Protein 5C6P (pdb70)

Organism: Neisseria gonorrhoeae (strain ATCC 700825 / FA 1090) (NCBI:txid242231)

Foldseek 3Di:
DPPPLPDPPPLDDPCPPPCLPVLLVLVLLVCLVVVQVVCLLVVCVVPVLPVLVVLVPCLCVLLVLLVLLLLLLLLVQLLCLLDPCLQVSLLLLLLVLVVLQVSLVVSLVCLVPVLPPCADDVHDDDPCVHCVLVSVLSNLLSVLSNLLSSLSSLVSSCLSPPSPLSNVLSVCQVVPLVPQQPQQCADDPHNGHSVSSSSNVNSVCSVVSSCSSVVPCPPDHHSDDNPVSDWDDPPIRPSNVVSPLSSPLRSLLVCLVVLCVCFCPPVCDDVDNDCSVVCCLQVVVLVSVLCSQLSSLSVLLSQASNCVSVVVQSCRLSVLVVSLCVSLVVLPVQLCVQLVDDDSQDPDPGDSPRDDDDDPCRNVVSPLQRSLQSRLCSLVSVVSSRDSPSSCSSVLSVCLNVVLPCLRCQLVVDDPNSSCRSCPCNSVVNNCRCPVRVSVSSVVSVCSVVPVVDVDDDD/DADALDFDDWPAAPQQWTWQAGRQPWAALWKKWKWWAFPPCPPDIDTDMDTTSPSGGIDPRHDGFGWIKMKMWIAHDPRDTRHIDIDTHTD

CATH classification: 2.60.40.10

Nearest PDB structures (foldseek):
  5c6p-assembly1_A  TM=1.002E+00  e=2.880E-55  Neisseria gonorrhoeae FA 1090
  4hun-assembly2_A  TM=9.634E-01  e=2.380E-42  Neisseria gonorrhoeae TCDC-NG08107
  7php-assembly1_A  TM=8.097E-01  e=5.289E-13  Vibrio cholerae RC385
  5xjj-assembly1_A  TM=7.304E-01  e=1.255E-06  Camelina sativa
  3vvn-assembly1_A  TM=7.480E-01  e=3.273E-06  Pyrococcus furiosus DSM 3638

Sequence (550 aa):
LDRFSFSVFLKEIRLLTALALPMLLAQVAQVGIGFVDTVMAGGAGKEDLAAVALGSSAFATVYITFMGIMAALNPMIAQLYGAGKTGEAGETGRQGIWFGLILGIFGMILMWAAITPFRNWLTLSDYVEGTMAQYMLFTSLAMPAAMVHRALHAYASSLNRPRLIMLVSFAAFVLNVPLNYIFVYGKFGMPALGGAGCGVATMAVFWFSALALWIYIAKEKFFRPFGLTAKFGKPDWAVFKQIWKIGAPIGLSYFLEASAFSFIVFLIAPFGEDYVAAQQVGISLSGILYMIPQSVGSAGTVRIGFSLGRREFSRARYISGVSLVSGWVLAVITVLSLVLFRSPLASMYNDDPAVLSIASTVLLFAGLFQPADFTQCIASYALRGYKVTKVPMFIHAAAFWGCGLLPGYLLAYRFDMGIYGFWTALIASLTIAAVALVWCLEKYSMELVKSHKAVSSGLVSSVPTKLEVVAATPTSLLISWDARGEYVVYYRITYGETGGNSPVQEFTVPGSSSTATISGLSPGVDYTITVYARSYYWGWYSPISINYRT

B-factor: mean 161.71, std 76.49, range [41.94, 480.68]

Solvent-accessible surface area: 28426 Å² total; per-residue (Å²): 240,143,143,167,40,153,42,85,168,99,22,58,145,142,46,145,94,43,126,17,91,60,12,78,57,2,4,64,3,28,48,0,52,38,100,10,77,71,39,10,33,54,8,7,43,169,71,142,55,20,44,5,40,85,4,34,57,43,20,40,57,15,28,52,18,39,16,0,25,2,0,0,1,1,1,13,3,0,70,42,71,18,50,55,102,28,19,72,4,0,42,8,0,60,1,0,11,58,17,0,49,53,24,0,66,125,2,21,59,85,10,154,51,54,27,81,97,97,122,124,228,176,52,104,86,86,151,82,136,3,11,45,52,13,72,134,8,8,41,27,9,0,45,2,1,11,10,4,3,30,9,15,3,16,13,1,31,10,2,24,125,79,15,111,28,18,30,62,8,18,73,25,7,27,92,36,0,36,76,26,23,36,91,41,39,10,116,130,80,158,73,39,129,39,21,6,0,2,0,42,0,32,47,40,7,33,103,68,3,2,76,0,32,74,92,78,61,82,116,137,96,97,42,110,23,62,39,172,1,53,89,134,60,139,110,47,70,31,26,8,113,81,0,152,125,14,0,8,12,2,0,76,4,21,113,41,74,29,13,35,106,64,41,54,59,148,39,26,54,58,218,36,101,104,59,20,31,19,6,68,28,14,32,62,86,21,36,80,74,53,39,68,20,22,5,34,4,16,0,6,0,9,52,4,0,5,3,26,12,143,99,67,12,17,188,0,4,23,16,7,5,40,27,24,73,66,16,99,78,78,0,58,79,35,12,105,48,34,60,113,123,128,87,57,29,62,112,180,210,139,59,95,104,17,99,133,115,42,41,25,20,24,39,58,4,17,17,46,24,6,29,27,18,14,6,10,16,15,1,1,14,8,0,0,0,2,53,86,12,0,54,60,8,96,93,15,10,66,32,24,143,51,35,0,129,75,15,2,108,33,24,45,165,119,198,119,149,14,24,81,0,11,28,38,29,37,30,51,1,28,50,75,2,46,81,42,2,34,93,18,1,15,97,81,0,58,53,18,98,77,27,59,24,21,118,79,38,26,199,208,97,37,26,14,40,71,18,14,6,28,14,36,91,110,76,25,17,35,6,17,2,36,14,153,37,83,98,110,35,102,14,68,12,13,18,10,29,81,62,70,116,63,99,115,84,120,76,75,40,74,26,49,26,6,72,42,66,27,49,10,119,50,98,33,75,59,53,37,17,17,5,33,10,13,3,175,190,188,18,106,70,33,53,39,44,21,40,108,64,69

Structure (mmCIF, N/CA/C/O backbone):
data_5C6P
#
_entry.id   5C6P
#
_cell.length_a   117.642
_cell.length_b   117.642
_cell.length_c   225.989
_cell.angle_alpha   90.00
_cell.angle_beta   90.00
_cell.angle_gamma   120.00
#
_symmetry.space_group_name_H-M   'P 32 2 1'
#
loop_
_entity.id
_entity.type
_entity.pdbx_description
1 polymer 'protein C'
2 polymer 'protein D'
3 non-polymer (2S)-2-(3,4-dimethoxyphenyl)-5-{[2-(3,4-dimethoxyphenyl)ethyl](methyl)amino}-2-(propan-2-yl)pentanenitrile
#
loop_
_atom_site.group_PDB
_atom_site.id
_atom_site.type_symbol
_atom_site.label_atom_id
_atom_site.label_alt_id
_atom_site.label_comp_id
_atom_site.label_asym_id
_atom_site.label_entity_id
_atom_site.label_seq_id
_atom_site.pdbx_PDB_ins_code
_atom_site.Cartn_x
_atom_site.Cartn_y
_atom_site.Cartn_z
_atom_site.occupancy
_atom_site.B_iso_or_equiv
_atom_site.auth_seq_id
_atom_site.auth_comp_id
_atom_site.auth_asym_id
_atom_site.auth_atom_id
_atom_site.pdbx_PDB_model_num
ATOM 1 N N . LEU A 1 1 ? 7.061 -64.496 -6.082 1.00 384.59 5 LEU A N 1
ATOM 2 C CA . LEU A 1 1 ? 8.235 -64.047 -5.276 1.00 385.12 5 LEU A CA 1
ATOM 3 C C . LEU A 1 1 ? 8.522 -62.541 -5.407 1.00 400.42 5 LEU A C 1
ATOM 4 O O . LEU A 1 1 ? 9.426 -62.028 -4.743 1.00 413.94 5 LEU A O 1
ATOM 9 N N . ASP A 1 2 ? 7.761 -61.838 -6.250 1.00 407.80 6 ASP A N 1
ATOM 10 C CA . ASP A 1 2 ? 7.994 -60.402 -6.490 1.00 412.89 6 ASP A CA 1
ATOM 11 C C . ASP A 1 2 ? 7.363 -59.492 -5.429 1.00 426.34 6 ASP A C 1
ATOM 12 O O . ASP A 1 2 ? 8.078 -58.763 -4.739 1.00 442.25 6 ASP A O 1
ATOM 17 N N . ARG A 1 3 ? 6.034 -59.517 -5.317 1.00 429.71 7 ARG A N 1
ATOM 18 C CA . ARG A 1 3 ? 5.332 -58.805 -4.239 1.00 427.79 7 ARG A CA 1
ATOM 19 C C . ARG A 1 3 ? 4.283 -59.696 -3.551 1.00 438.76 7 ARG A C 1
ATOM 20 O O . ARG A 1 3 ? 3.122 -59.744 -3.970 1.00 439.84 7 ARG A O 1
ATOM 28 N N . PHE A 1 4 ? 4.713 -60.409 -2.507 1.00 447.72 8 PHE A N 1
ATOM 29 C CA . PHE A 1 4 ? 3.807 -61.146 -1.613 1.00 445.34 8 PHE 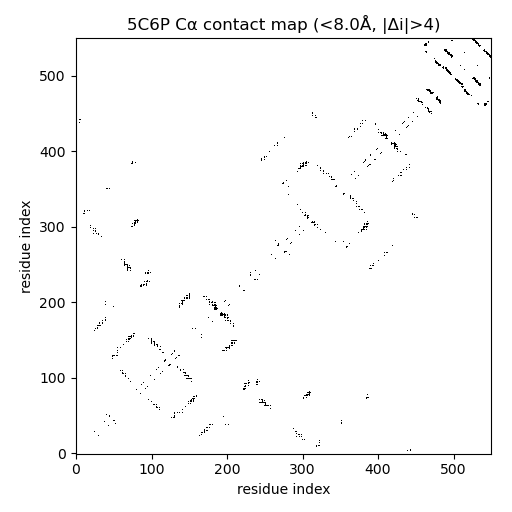A CA 1
ATOM 30 C C . PHE A 1 4 ? 3.189 -60.152 -0.614 1.00 456.87 8 PHE A C 1
ATOM 31 O O . PHE A 1 4 ? 2.438 -60.537 0.287 1.00 480.68 8 PHE A O 1
ATOM 39 N N . SER A 1 5 ? 3.528 -58.872 -0.793 1.00 444.37 9 SER A N 1
ATOM 40 C CA . SER A 1 5 ? 2.896 -57.742 -0.104 1.00 415.63 9 SER A CA 1
ATOM 41 C C . SER A 1 5 ? 2.101 -56.934 -1.133 1.00 396.72 9 SER A C 1
ATOM 42 O O . SER A 1 5 ? 2.669 -56.132 -1.882 1.00 391.97 9 SER A O 1
ATOM 45 N N . PHE A 1 6 ? 0.785 -57.153 -1.152 1.00 375.02 10 PHE A N 1
ATOM 46 C CA . PHE A 1 6 ? -0.097 -56.690 -2.234 1.00 353.85 10 PHE A CA 1
ATOM 47 C C . PHE A 1 6 ? -0.179 -55.165 -2.420 1.00 333.12 10 PHE A C 1
ATOM 48 O O . PHE A 1 6 ? 0.683 -54.562 -3.069 1.00 325.14 10 PHE A O 1
ATOM 56 N N . SER A 1 7 ? -1.227 -54.559 -1.860 1.00 308.72 11 SER A N 1
ATOM 57 C CA . SER A 1 7 ? -1.514 -53.131 -2.018 1.00 279.42 11 SER A CA 1
ATOM 58 C C . SER A 1 7 ? -0.526 -52.272 -1.232 1.00 271.42 11 SER A C 1
ATOM 59 O O . SER A 1 7 ? -0.664 -52.113 -0.021 1.00 263.61 11 SER A O 1
ATOM 62 N N . VAL A 1 8 ? 0.463 -51.719 -1.930 1.00 260.32 12 VAL A N 1
ATOM 63 C CA . VAL A 1 8 ? 1.549 -50.970 -1.287 1.00 248.95 12 VAL A CA 1
ATOM 64 C C . VAL A 1 8 ? 1.092 -49.697 -0.569 1.00 242.96 12 VAL A C 1
ATOM 65 O O . VAL A 1 8 ? 0.830 -49.711 0.640 1.00 221.77 12 VAL A O 1
ATOM 69 N N . PHE A 1 9 ? 0.995 -48.610 -1.330 1.00 242.62 13 PHE A N 1
ATOM 70 C CA . PHE A 1 9 ? 0.718 -47.291 -0.788 1.00 236.94 13 PHE A CA 1
ATOM 71 C C . PHE A 1 9 ? -0.702 -47.189 -0.245 1.00 218.95 13 PHE A C 1
ATOM 72 O O . PHE A 1 9 ? -0.921 -46.554 0.789 1.00 205.77 13 PHE A O 1
ATOM 80 N N . LEU A 1 10 ? -1.646 -47.842 -0.929 1.00 204.03 14 LEU A N 1
ATOM 81 C CA . LEU A 1 10 ? -3.073 -47.779 -0.581 1.00 181.01 14 LEU A CA 1
ATOM 82 C C . LEU A 1 10 ? -3.427 -48.268 0.828 1.00 155.21 14 LEU A C 1
ATOM 83 O O . LEU A 1 10 ? -4.281 -49.130 1.024 1.00 133.15 14 LEU A O 1
ATOM 88 N N . LYS A 1 11 ? -2.692 -47.723 1.787 1.00 138.75 15 LYS A N 1
ATOM 89 C CA . LYS A 1 11 ? -3.253 -47.346 3.049 1.00 129.74 15 LYS A CA 1
ATOM 90 C C . LYS A 1 11 ? -3.487 -45.842 2.869 1.00 141.91 15 LYS A C 1
ATOM 91 O O . LYS A 1 11 ? -2.825 -45.032 3.523 1.00 140.43 15 LYS A O 1
ATOM 97 N N . GLU A 1 12 ? -4.392 -45.478 1.948 1.00 154.66 16 GLU A N 1
ATOM 98 C CA . GLU A 1 12 ? -4.625 -44.060 1.576 1.00 178.39 16 GLU A CA 1
ATOM 99 C C . GLU A 1 12 ? -5.802 -43.749 0.626 1.00 199.95 16 GLU A C 1
ATOM 100 O O . GLU A 1 12 ? -6.115 -44.530 -0.281 1.00 203.10 16 GLU A O 1
ATOM 106 N N . ILE A 1 13 ? -6.419 -42.581 0.859 1.00 219.18 17 ILE A N 1
ATOM 107 C CA . ILE A 1 13 ? -7.434 -41.934 -0.008 1.00 211.73 17 ILE A CA 1
ATOM 108 C C . ILE A 1 13 ? -7.253 -40.383 0.085 1.00 209.74 17 ILE A C 1
ATOM 109 O O . ILE A 1 13 ? -6.486 -39.807 -0.695 1.00 200.43 17 ILE A O 1
ATOM 114 N N . ARG A 1 14 ? -7.950 -39.724 1.021 1.00 211.42 18 ARG A N 1
ATOM 115 C CA . ARG A 1 14 ? -7.590 -38.365 1.501 1.00 216.49 18 ARG A CA 1
ATOM 116 C C . ARG A 1 14 ? -7.963 -38.173 2.987 1.00 222.03 18 ARG A C 1
ATOM 117 O O . ARG A 1 14 ? -9.083 -37.767 3.329 1.00 223.06 18 ARG A O 1
ATOM 125 N N . LEU A 1 15 ? -6.983 -38.453 3.846 1.00 220.27 19 LEU A N 1
ATOM 126 C CA . LEU A 1 15 ? -7.157 -38.588 5.296 1.00 198.73 19 LEU A CA 1
ATOM 127 C C . LEU A 1 15 ? -6.471 -37.450 6.053 1.00 189.89 19 LEU A C 1
ATOM 128 O O . LEU A 1 15 ? -6.585 -37.345 7.275 1.00 179.44 19 LEU A O 1
ATOM 133 N N . LEU A 1 16 ? -5.759 -36.615 5.298 1.00 194.13 20 LEU A N 1
ATOM 134 C CA . LEU A 1 16 ? -4.918 -35.517 5.793 1.00 199.35 20 LEU A CA 1
ATOM 135 C C . LEU A 1 16 ? -5.240 -34.993 7.196 1.00 195.21 20 LEU A C 1
ATOM 136 O O . LEU A 1 16 ? -4.331 -34.672 7.964 1.00 188.52 20 LEU A O 1
ATOM 141 N N . THR A 1 17 ? -6.531 -34.915 7.519 1.00 197.49 21 THR A N 1
ATOM 142 C CA . THR A 1 17 ? -6.998 -34.310 8.772 1.00 196.78 21 THR A CA 1
ATOM 143 C C . THR A 1 17 ? -7.319 -35.308 9.906 1.00 188.44 21 THR A C 1
ATOM 144 O O . THR A 1 17 ? -8.098 -34.996 10.817 1.00 189.97 21 THR A O 1
ATOM 148 N N . ALA A 1 18 ? -6.712 -36.497 9.849 1.00 174.22 22 ALA A N 1
ATOM 149 C CA . ALA A 1 18 ? -6.773 -37.449 10.959 1.00 157.72 22 ALA A CA 1
ATOM 150 C C . ALA A 1 18 ? -6.028 -36.845 12.142 1.00 152.30 22 ALA A C 1
ATOM 151 O O . ALA A 1 18 ? -4.790 -36.888 12.221 1.00 140.02 22 ALA A O 1
ATOM 153 N N . LEU A 1 19 ? -6.809 -36.251 13.040 1.00 154.67 23 LEU A N 1
ATOM 154 C CA . LEU A 1 19 ? -6.278 -35.560 14.204 1.00 150.61 23 LEU A CA 1
ATOM 155 C C . LEU A 1 19 ? -6.194 -36.521 15.390 1.00 149.83 23 LEU A C 1
ATOM 156 O O . LEU A 1 19 ? -6.875 -36.371 16.419 1.00 141.95 23 LEU A O 1
ATOM 161 N N . ALA A 1 20 ? -5.363 -37.539 15.186 1.00 145.14 24 ALA A N 1
ATOM 162 C CA . ALA A 1 20 ? -4.831 -38.368 16.247 1.00 134.33 24 ALA A CA 1
ATOM 163 C C . ALA A 1 20 ? -3.696 -37.573 16.911 1.00 130.06 24 ALA A C 1
ATOM 164 O O . ALA A 1 20 ? -2.506 -37.845 16.700 1.00 108.74 24 ALA A O 1
ATOM 166 N N . LEU A 1 21 ? -4.081 -36.564 17.688 1.00 139.32 25 LEU A N 1
ATOM 167 C CA . LEU A 1 21 ? -3.124 -35.658 18.326 1.00 147.46 25 LEU A CA 1
ATOM 168 C C . LEU A 1 21 ? -3.459 -35.298 19.774 1.00 151.05 25 LEU A C 1
ATOM 169 O O . LEU A 1 21 ? -2.859 -34.391 20.351 1.00 145.44 25 LEU A O 1
ATOM 174 N N . PRO A 1 22 ? -4.456 -35.984 20.351 1.00 160.86 26 PRO A N 1
ATOM 175 C CA . PRO A 1 22 ? -4.353 -36.294 21.775 1.00 163.49 26 PRO A CA 1
ATOM 176 C C . PRO A 1 22 ? -3.284 -37.379 22.018 1.00 160.75 26 PRO A C 1
ATOM 177 O O . PRO A 1 22 ? -2.774 -37.507 23.129 1.00 160.34 26 PRO A O 1
ATOM 181 N N . MET A 1 23 ? -2.962 -38.137 20.969 1.00 162.52 27 MET A N 1
ATOM 182 C CA . MET A 1 23 ? -1.922 -39.179 20.969 1.00 159.86 27 MET A CA 1
ATOM 183 C C . MET A 1 23 ? -0.549 -38.638 21.327 1.00 152.47 27 MET A C 1
ATOM 184 O O . MET A 1 23 ? 0.287 -39.356 21.872 1.00 145.49 27 MET A O 1
ATOM 189 N N . LEU A 1 24 ? -0.329 -37.373 20.977 1.00 150.44 28 LEU A N 1
ATOM 190 C CA . LEU A 1 24 ? 0.873 -36.630 21.325 1.00 151.94 28 LEU A CA 1
ATOM 191 C C . LEU A 1 24 ? 0.919 -36.464 22.827 1.00 142.22 28 LEU A C 1
ATOM 192 O O . LEU A 1 24 ? 1.983 -36.493 23.445 1.00 135.28 28 LEU A O 1
ATOM 197 N N . LEU A 1 25 ? -0.270 -36.300 23.393 1.00 132.91 29 LEU A N 1
ATOM 198 C CA . LEU A 1 25 ? -0.453 -35.989 24.797 1.00 122.46 29 LEU A CA 1
ATOM 199 C C . LEU A 1 25 ? -0.621 -37.271 25.608 1.00 113.65 29 LEU A C 1
ATOM 200 O O . LEU A 1 25 ? -1.068 -37.242 26.750 1.00 108.01 29 LEU A O 1
ATOM 205 N N . ALA A 1 26 ? -0.286 -38.396 24.971 1.00 109.84 30 ALA A N 1
ATOM 206 C CA . ALA A 1 26 ? 0.049 -39.642 25.650 1.00 105.34 30 ALA A CA 1
ATOM 207 C C . ALA A 1 26 ? 1.556 -39.615 25.922 1.00 112.06 30 ALA A C 1
ATOM 208 O O . ALA A 1 26 ? 2.034 -40.260 26.863 1.00 100.74 30 ALA A O 1
ATOM 210 N N . GLN A 1 27 ? 2.289 -38.869 25.081 1.00 119.10 31 GLN A N 1
ATOM 211 C CA . GLN A 1 27 ? 3.735 -38.624 25.256 1.00 119.66 31 GLN A CA 1
ATOM 212 C C . GLN A 1 27 ? 4.077 -37.144 25.463 1.00 116.09 31 GLN A C 1
ATOM 213 O O . GLN A 1 27 ? 5.185 -36.704 25.173 1.00 113.10 31 GLN A O 1
ATOM 219 N N . VAL A 1 28 ? 3.107 -36.382 25.949 1.00 117.77 32 VAL A N 1
ATOM 220 C CA . VAL A 1 28 ? 3.386 -35.072 26.504 1.00 125.50 32 VAL A CA 1
ATOM 221 C C . VAL A 1 28 ? 3.407 -35.225 28.009 1.00 138.55 32 VAL A C 1
ATOM 222 O O . VAL A 1 28 ? 4.176 -34.560 28.705 1.00 145.40 32 VAL A O 1
ATOM 226 N N . ALA A 1 29 ? 2.533 -36.100 28.503 1.00 146.71 33 ALA A N 1
ATOM 227 C CA . ALA A 1 29 ? 2.600 -36.566 29.881 1.00 141.35 33 ALA A CA 1
ATOM 228 C C . ALA A 1 29 ? 3.762 -37.552 30.010 1.00 131.34 33 ALA A C 1
ATOM 229 O O . ALA A 1 29 ? 4.621 -37.379 30.867 1.00 111.46 33 ALA A O 1
ATOM 231 N N . GLN A 1 30 ? 3.793 -38.555 29.125 1.00 130.81 34 GLN A N 1
ATOM 232 C CA . GLN A 1 30 ? 4.772 -39.650 29.179 1.00 129.97 34 GLN A CA 1
ATOM 233 C C . GLN A 1 30 ? 6.223 -39.157 29.114 1.00 121.63 34 GLN A C 1
ATOM 234 O O . GLN A 1 30 ? 7.155 -39.921 29.377 1.00 112.84 34 GLN A O 1
ATOM 240 N N . VAL A 1 31 ? 6.408 -37.881 28.779 1.00 121.02 35 VAL A N 1
ATOM 241 C CA . VAL A 1 31 ? 7.679 -37.204 29.039 1.00 129.82 35 VAL A CA 1
ATOM 242 C C . VAL A 1 31 ? 7.893 -37.007 30.547 1.00 133.12 35 VAL A C 1
ATOM 243 O O . VAL A 1 31 ? 9.030 -36.893 31.005 1.00 133.68 35 VAL A O 1
ATOM 247 N N . GLY A 1 32 ? 6.789 -36.960 31.297 1.00 133.31 36 GLY A N 1
ATOM 248 C CA . GLY A 1 32 ? 6.792 -36.811 32.755 1.00 129.76 36 GLY A CA 1
ATOM 249 C C . GLY A 1 32 ? 7.681 -37.794 33.479 1.00 126.67 36 GLY A C 1
ATOM 250 O O . GLY A 1 32 ? 8.536 -37.384 34.261 1.00 111.36 36 GLY A O 1
ATOM 251 N N . ILE A 1 33 ? 7.470 -39.087 33.211 1.00 140.85 37 ILE A N 1
ATOM 252 C CA . ILE A 1 33 ? 8.294 -40.179 33.770 1.00 163.87 37 ILE A CA 1
ATOM 253 C C . ILE A 1 33 ? 9.722 -40.195 33.220 1.00 166.00 37 ILE A C 1
ATOM 254 O O . ILE A 1 33 ? 10.633 -40.778 33.825 1.00 171.38 37 ILE A O 1
ATOM 259 N N . GLY A 1 34 ? 9.907 -39.571 32.063 1.00 159.91 38 GLY A N 1
ATOM 260 C CA . GLY A 1 34 ? 11.216 -39.087 31.697 1.00 154.69 38 GLY A CA 1
ATOM 261 C C . GLY A 1 34 ? 11.565 -38.068 32.770 1.00 159.09 38 GLY A C 1
ATOM 262 O O . GLY A 1 34 ? 12.360 -38.368 33.669 1.00 140.90 38 GLY A O 1
ATOM 263 N N . PHE A 1 35 ? 10.907 -36.901 32.725 1.00 176.52 39 PHE A N 1
ATOM 264 C CA . PHE A 1 35 ? 11.351 -35.720 33.500 1.00 199.66 39 PHE A CA 1
ATOM 265 C C . PHE A 1 35 ? 11.252 -35.771 35.037 1.00 194.01 39 PHE A C 1
ATOM 266 O O . PHE A 1 35 ? 11.426 -34.767 35.737 1.00 189.66 39 PHE A O 1
ATOM 274 N N . VAL A 1 36 ? 11.017 -36.983 35.535 1.00 184.18 40 VAL A N 1
ATOM 275 C CA . VAL A 1 36 ? 11.362 -37.339 36.900 1.00 168.48 40 VAL A CA 1
ATOM 276 C C . VAL A 1 36 ? 12.690 -38.075 36.890 1.00 162.58 40 VAL A C 1
ATOM 277 O O . VAL A 1 36 ? 13.677 -37.535 37.366 1.00 154.54 40 VAL A O 1
ATOM 281 N N . ASP A 1 37 ? 12.722 -39.287 36.328 1.00 163.99 41 ASP A N 1
ATOM 282 C CA . ASP A 1 37 ? 13.903 -40.155 36.426 1.00 179.35 41 ASP A CA 1
ATOM 283 C C . ASP A 1 37 ? 15.186 -39.371 36.661 1.00 169.89 41 ASP A C 1
ATOM 284 O O . ASP A 1 37 ? 15.926 -39.651 37.608 1.00 160.61 41 ASP A O 1
ATOM 289 N N . THR A 1 38 ? 15.437 -38.391 35.794 1.00 166.47 42 THR A N 1
ATOM 290 C CA . THR A 1 38 ? 16.708 -37.668 35.801 1.00 161.37 42 THR A CA 1
ATOM 291 C C . THR A 1 38 ? 16.792 -36.540 36.882 1.00 146.48 42 THR A C 1
ATOM 292 O O . THR A 1 38 ? 17.897 -36.063 37.164 1.00 129.18 42 THR A O 1
ATOM 296 N N . VAL A 1 39 ? 15.669 -36.145 37.509 1.00 131.80 43 VAL A N 1
ATOM 297 C CA . VAL A 1 39 ? 15.763 -35.347 38.768 1.00 125.55 43 VAL A CA 1
ATOM 298 C C . VAL A 1 39 ? 16.376 -36.217 39.868 1.00 125.02 43 VAL A C 1
ATOM 299 O O . VAL A 1 39 ? 17.293 -35.798 40.583 1.00 119.32 43 VAL A O 1
ATOM 303 N N . MET A 1 40 ? 15.874 -37.445 39.969 1.00 128.13 44 MET A N 1
ATOM 304 C CA . MET A 1 40 ? 16.406 -38.431 40.896 1.00 130.54 44 MET A CA 1
ATOM 305 C C . MET A 1 40 ? 17.835 -38.798 40.483 1.00 132.57 44 MET A C 1
ATOM 306 O O . MET A 1 40 ? 18.704 -38.944 41.343 1.00 135.26 44 MET A O 1
ATOM 311 N N . ALA A 1 41 ? 18.078 -38.922 39.173 1.00 133.76 45 ALA A N 1
ATOM 312 C CA . ALA A 1 41 ? 19.434 -39.150 38.647 1.00 127.44 45 ALA A CA 1
ATOM 313 C C . ALA A 1 41 ? 20.349 -37.949 38.916 1.00 125.64 45 ALA A C 1
ATOM 314 O O . ALA A 1 41 ? 21.478 -38.122 39.387 1.00 140.49 45 ALA A O 1
ATOM 316 N N . GLY A 1 42 ? 19.853 -36.742 38.642 1.00 111.99 46 GLY A N 1
ATOM 317 C CA . GLY A 1 42 ? 20.613 -35.515 38.895 1.00 99.83 46 GLY A CA 1
ATOM 318 C C . GLY A 1 42 ? 20.220 -34.794 40.167 1.00 93.43 46 GLY A C 1
ATOM 319 O O . GLY A 1 42 ? 19.939 -33.601 40.147 1.00 83.81 46 GLY A O 1
ATOM 320 N N . GLY A 1 43 ? 20.181 -35.539 41.265 1.00 98.40 47 GLY A N 1
ATOM 321 C CA . GLY A 1 43 ? 19.918 -35.000 42.596 1.00 104.11 47 GLY A CA 1
ATOM 322 C C . GLY A 1 43 ? 20.737 -35.806 43.579 1.00 108.91 47 GLY A C 1
ATOM 323 O O . GLY A 1 43 ? 21.516 -35.257 44.366 1.00 107.38 47 GLY A O 1
ATOM 324 N N . ALA A 1 44 ? 20.551 -37.123 43.507 1.00 115.45 48 ALA A N 1
ATOM 325 C CA . ALA A 1 44 ? 21.508 -38.100 44.024 1.00 126.65 48 ALA A CA 1
ATOM 326 C C . ALA A 1 44 ? 22.789 -38.078 43.175 1.00 136.14 48 ALA A C 1
ATOM 327 O O . ALA A 1 44 ? 23.248 -39.102 42.648 1.00 125.70 48 ALA A O 1
ATOM 329 N N . GLY A 1 45 ? 23.312 -36.867 43.006 1.00 147.12 49 GLY A N 1
ATOM 330 C CA . GLY A 1 45 ? 24.682 -36.625 42.584 1.00 145.82 49 GLY A CA 1
ATOM 331 C C . GLY A 1 45 ? 25.362 -35.944 43.760 1.00 141.24 49 GLY A C 1
ATOM 332 O O . GLY A 1 45 ? 26.586 -35.998 43.902 1.00 128.62 49 GLY A O 1
ATOM 333 N N . LYS A 1 46 ? 24.541 -35.309 44.603 1.00 142.85 50 LYS A N 1
ATOM 334 C CA . LYS A 1 46 ? 24.970 -34.748 45.887 1.00 151.70 50 LYS A CA 1
ATOM 335 C C . LYS A 1 46 ? 25.443 -35.857 46.838 1.00 152.86 50 LYS A C 1
ATOM 336 O O . LYS A 1 46 ? 25.946 -35.582 47.941 1.00 147.03 50 LYS A O 1
ATOM 342 N N . GLU A 1 47 ? 25.237 -37.102 46.392 1.00 149.60 51 GLU A N 1
ATOM 343 C CA . GLU A 1 47 ? 26.051 -38.256 46.782 1.00 155.27 51 GLU A CA 1
ATOM 344 C C . GLU A 1 47 ? 26.726 -38.785 45.509 1.00 157.17 51 GLU A C 1
ATOM 345 O O . GLU A 1 47 ? 26.072 -38.921 44.472 1.00 150.52 51 GLU A O 1
ATOM 351 N N . ASP A 1 48 ? 28.032 -39.059 45.589 1.00 165.47 52 ASP A N 1
ATOM 352 C CA . ASP A 1 48 ? 28.825 -39.547 44.444 1.00 171.33 52 ASP A CA 1
ATOM 353 C C . ASP A 1 48 ? 28.833 -41.083 44.320 1.00 155.07 52 ASP A C 1
ATOM 354 O O . ASP A 1 48 ? 29.213 -41.637 43.279 1.00 144.41 52 ASP A O 1
ATOM 359 N N . LEU A 1 49 ? 28.424 -41.755 45.396 1.00 140.06 53 LEU A N 1
ATOM 360 C CA . LEU A 1 49 ? 28.195 -43.198 45.394 1.00 126.78 53 LEU A CA 1
ATOM 361 C C . LEU A 1 49 ? 26.721 -43.401 45.126 1.00 113.25 53 LEU A C 1
ATOM 362 O O . LEU A 1 49 ? 26.215 -44.526 45.179 1.00 111.30 53 LEU A O 1
ATOM 367 N N . ALA A 1 50 ? 26.049 -42.273 44.853 1.00 103.13 54 ALA A N 1
ATOM 368 C CA . ALA A 1 50 ? 24.750 -42.231 44.168 1.00 88.50 54 ALA A CA 1
ATOM 369 C C . ALA A 1 50 ? 24.943 -42.387 42.654 1.00 84.16 54 ALA A C 1
ATOM 370 O O . ALA A 1 50 ? 24.581 -41.536 41.820 1.00 78.06 54 ALA A O 1
ATOM 372 N N . ALA A 1 51 ? 25.634 -43.475 42.351 1.00 80.16 55 ALA A N 1
ATOM 373 C CA . ALA A 1 51 ? 25.136 -44.420 41.415 1.00 82.75 55 ALA A CA 1
ATOM 374 C C . ALA A 1 51 ? 24.109 -45.119 42.327 1.00 89.84 55 ALA A C 1
ATOM 375 O O . ALA A 1 51 ? 24.433 -45.968 43.165 1.00 83.03 55 ALA A O 1
ATOM 377 N N . VAL A 1 52 ? 22.887 -44.607 42.245 1.00 106.50 56 VAL A N 1
ATOM 378 C CA . VAL A 1 52 ? 21.706 -45.172 42.872 1.00 110.64 56 VAL A CA 1
ATOM 379 C C . VAL A 1 52 ? 21.139 -45.999 41.757 1.00 98.34 56 VAL A C 1
ATOM 380 O O . VAL A 1 52 ? 20.877 -47.193 41.898 1.00 84.95 56 VAL A O 1
ATOM 384 N N . ALA A 1 53 ? 21.018 -45.290 40.637 1.00 95.54 57 ALA A N 1
ATOM 385 C CA . ALA A 1 53 ? 20.393 -45.709 39.413 1.00 108.34 57 ALA A CA 1
ATOM 386 C C . ALA A 1 53 ? 20.672 -47.176 39.086 1.00 113.69 57 ALA A C 1
ATOM 387 O O . ALA A 1 53 ? 19.968 -47.792 38.281 1.00 110.14 57 ALA A O 1
ATOM 389 N N . LEU A 1 54 ? 21.690 -47.725 39.742 1.00 108.59 58 LEU A N 1
ATOM 390 C CA . LEU A 1 54 ? 22.056 -49.132 39.624 1.00 106.33 58 LEU A CA 1
ATOM 391 C C . LEU A 1 54 ? 20.902 -50.034 40.050 1.00 104.51 58 LEU A C 1
ATOM 392 O O . LEU A 1 54 ? 20.721 -51.139 39.514 1.00 95.89 58 LEU A O 1
ATOM 397 N N . GLY A 1 55 ? 20.129 -49.541 41.015 1.00 102.11 59 GLY A N 1
ATOM 398 C CA . GLY A 1 55 ? 18.843 -50.127 41.363 1.00 103.86 59 GLY A CA 1
ATOM 399 C C . GLY A 1 55 ? 17.749 -49.610 40.452 1.00 105.08 59 GLY A C 1
ATOM 400 O O . GLY A 1 55 ? 17.152 -50.374 39.682 1.00 94.78 59 GLY A O 1
ATOM 401 N N . SER A 1 56 ? 17.499 -48.304 40.540 1.00 113.25 60 SER A N 1
ATOM 402 C CA . SER A 1 56 ? 16.498 -47.634 39.717 1.00 117.95 60 SER A CA 1
ATOM 403 C C . SER A 1 56 ? 16.606 -48.110 38.267 1.00 123.42 60 SER A C 1
ATOM 404 O O . SER A 1 56 ? 15.641 -48.004 37.498 1.00 126.29 60 SER A O 1
ATOM 407 N N . SER A 1 57 ? 17.781 -48.640 37.914 1.00 125.19 61 SER A N 1
ATOM 408 C CA . SER A 1 57 ? 17.985 -49.333 36.642 1.00 135.59 61 SER A CA 1
ATOM 409 C C . SER A 1 57 ? 17.206 -50.633 36.633 1.00 125.02 61 SER A C 1
ATOM 410 O O . SER A 1 57 ? 16.013 -50.644 36.314 1.00 117.38 61 SER A O 1
ATOM 413 N N . ALA A 1 58 ? 17.879 -51.722 37.003 1.00 116.18 62 ALA A N 1
ATOM 414 C CA . ALA A 1 58 ? 17.278 -53.049 36.960 1.00 108.10 62 ALA A CA 1
ATOM 415 C C . ALA A 1 58 ? 16.065 -53.160 37.892 1.00 101.72 62 ALA A C 1
ATOM 416 O O . ALA A 1 58 ? 15.733 -54.236 38.396 1.00 94.63 62 ALA A O 1
ATOM 418 N N . PHE A 1 59 ? 15.419 -52.022 38.120 1.00 96.61 63 PHE A N 1
ATOM 419 C CA . PHE A 1 59 ? 14.044 -52.005 38.570 1.00 104.06 63 PHE A CA 1
ATOM 420 C C . PHE A 1 59 ? 13.143 -51.936 37.344 1.00 97.01 63 PHE A C 1
ATOM 421 O O . PHE A 1 59 ? 12.309 -52.829 37.124 1.00 86.23 63 PHE A O 1
ATOM 429 N N . ALA A 1 60 ? 13.311 -50.854 36.575 1.00 91.33 64 ALA A N 1
ATOM 430 C CA . ALA A 1 60 ? 12.596 -50.640 35.325 1.00 87.79 64 ALA A CA 1
ATOM 431 C C . ALA A 1 60 ? 12.455 -51.983 34.616 1.00 91.34 64 ALA A C 1
ATOM 432 O O . ALA A 1 60 ? 11.397 -52.314 34.066 1.00 82.13 64 ALA A O 1
ATOM 434 N N . THR A 1 61 ? 13.533 -52.762 34.670 1.00 98.72 65 THR A N 1
ATOM 435 C CA . THR A 1 61 ? 13.531 -54.158 34.251 1.00 104.13 65 THR A CA 1
ATOM 436 C C . THR A 1 61 ? 12.182 -54.849 34.478 1.00 102.00 65 THR A C 1
ATOM 437 O O . THR A 1 61 ? 11.503 -55.195 33.511 1.00 93.15 65 THR A O 1
ATOM 441 N N . VAL A 1 62 ? 11.785 -55.022 35.739 1.00 99.43 66 VAL A N 1
ATOM 442 C CA . VAL A 1 62 ? 10.543 -55.744 36.040 1.00 93.19 66 VAL A CA 1
ATOM 443 C C . VAL A 1 62 ? 9.300 -54.857 36.032 1.00 80.79 66 VAL A C 1
ATOM 444 O O . VAL A 1 62 ? 8.180 -55.352 36.173 1.00 73.12 66 VAL A O 1
ATOM 448 N N . TYR A 1 63 ? 9.498 -53.553 35.875 1.00 74.34 67 TYR A N 1
ATOM 449 C CA . TYR A 1 63 ? 8.366 -52.646 35.701 1.00 73.76 67 TYR A CA 1
ATOM 450 C C . TYR A 1 63 ? 8.020 -52.727 34.252 1.00 64.27 67 TYR A C 1
ATOM 451 O O . TYR A 1 63 ? 6.951 -53.201 33.880 1.00 54.13 67 TYR A O 1
ATOM 460 N N . ILE A 1 64 ? 8.976 -52.314 33.437 1.00 62.72 68 ILE A N 1
ATOM 461 C CA . ILE A 1 64 ? 8.737 -52.169 32.027 1.00 67.08 68 ILE A CA 1
ATOM 462 C C . ILE A 1 64 ? 8.376 -53.473 31.327 1.00 65.07 68 ILE A C 1
ATOM 463 O O . ILE A 1 64 ? 7.473 -53.466 30.479 1.00 66.34 68 ILE A O 1
ATOM 468 N N . THR A 1 65 ? 9.016 -54.584 31.691 1.00 59.26 69 THR A N 1
ATOM 469 C CA . THR A 1 65 ? 8.442 -55.856 31.285 1.00 63.61 69 THR A CA 1
ATOM 470 C C . THR A 1 65 ? 6.932 -55.867 31.643 1.00 62.77 69 THR A C 1
ATOM 471 O O . THR A 1 65 ? 6.076 -55.652 30.760 1.00 53.13 69 THR A O 1
ATOM 475 N N . PHE A 1 66 ? 6.617 -56.071 32.925 1.00 64.32 70 PHE A N 1
ATOM 476 C CA . PHE A 1 66 ? 5.234 -56.281 33.363 1.00 72.09 70 PHE A CA 1
ATOM 477 C C . PHE A 1 66 ? 4.288 -55.196 32.841 1.00 74.59 70 PHE A C 1
ATOM 478 O O . PHE A 1 66 ? 3.075 -55.430 32.671 1.00 73.50 70 PHE A O 1
ATOM 486 N N . MET A 1 67 ? 4.866 -54.014 32.602 1.00 71.10 71 MET A N 1
ATOM 487 C CA . MET A 1 67 ? 4.170 -52.869 32.035 1.00 69.42 71 MET A CA 1
ATOM 488 C C . MET A 1 67 ? 3.653 -53.200 30.649 1.00 71.14 71 MET A C 1
ATOM 489 O O . MET A 1 67 ? 2.604 -52.683 30.254 1.00 67.14 71 MET A O 1
ATOM 494 N N . GLY A 1 68 ? 4.413 -54.036 29.920 1.00 74.59 72 GLY A N 1
ATOM 495 C CA . GLY A 1 68 ? 3.992 -54.662 28.646 1.00 65.51 72 GLY A CA 1
ATOM 496 C C . GLY A 1 68 ? 2.657 -55.353 28.819 1.00 62.35 72 GLY A C 1
ATOM 497 O O . GLY A 1 68 ? 1.635 -54.845 28.346 1.00 63.12 72 GLY A O 1
ATOM 498 N N . ILE A 1 69 ? 2.674 -56.494 29.515 1.00 56.34 73 ILE A N 1
ATOM 499 C CA . ILE A 1 69 ? 1.472 -57.144 30.047 1.00 52.88 73 ILE A CA 1
ATOM 500 C C . ILE A 1 69 ? 0.331 -56.143 30.249 1.00 55.40 73 ILE A C 1
ATOM 501 O O . ILE A 1 69 ? -0.784 -56.312 29.734 1.00 50.34 73 ILE A O 1
ATOM 506 N N . MET A 1 70 ? 0.625 -55.078 30.975 1.00 62.56 74 MET A N 1
ATOM 507 C CA . MET A 1 70 ? -0.391 -54.068 31.234 1.00 83.97 74 MET A CA 1
ATOM 508 C C . MET A 1 70 ? -0.693 -53.096 30.065 1.00 91.37 74 MET A C 1
ATOM 509 O O . MET A 1 70 ? -1.861 -52.771 29.814 1.00 91.59 74 MET A O 1
ATOM 514 N N . ALA A 1 71 ? 0.337 -52.636 29.351 1.00 95.68 75 ALA A N 1
ATOM 515 C CA . ALA A 1 71 ? 0.129 -51.829 28.139 1.00 100.74 75 ALA A CA 1
ATOM 516 C C . ALA A 1 71 ? -0.861 -52.544 27.204 1.00 99.68 75 ALA A C 1
ATOM 517 O O . ALA A 1 71 ? -1.255 -52.025 26.148 1.00 101.15 75 ALA A O 1
ATOM 519 N N . ALA A 1 72 ? -1.278 -53.728 27.647 1.00 87.27 76 ALA A N 1
ATOM 520 C CA . ALA A 1 72 ? -2.077 -54.657 26.880 1.00 85.24 76 ALA A CA 1
ATOM 521 C C . ALA A 1 72 ? -3.575 -54.324 26.804 1.00 87.11 76 ALA A C 1
ATOM 522 O O . ALA A 1 72 ? -4.324 -54.898 25.995 1.00 81.04 76 ALA A O 1
ATOM 524 N N . LEU A 1 73 ? -4.019 -53.404 27.647 1.00 88.40 77 LEU A N 1
ATOM 525 C CA . LEU A 1 73 ? -5.447 -53.137 27.768 1.00 87.92 77 LEU A CA 1
ATOM 526 C C . LEU A 1 73 ? -5.827 -51.947 26.942 1.00 83.96 77 LEU A C 1
ATOM 527 O O . LEU A 1 73 ? -6.987 -51.558 26.859 1.00 70.05 77 LEU A O 1
ATOM 532 N N . ASN A 1 74 ? -4.803 -51.384 26.326 1.00 92.42 78 ASN A N 1
ATOM 533 C CA . ASN A 1 74 ? -4.939 -50.282 25.421 1.00 99.07 78 ASN A CA 1
ATOM 534 C C . ASN A 1 74 ? -5.839 -50.620 24.226 1.00 105.71 78 ASN A C 1
ATOM 535 O O . ASN A 1 74 ? -6.464 -49.719 23.659 1.00 109.00 78 ASN A O 1
ATOM 540 N N . PRO A 1 75 ? -5.929 -51.920 23.847 1.00 111.16 79 PRO A N 1
ATOM 541 C CA . PRO A 1 75 ? -7.015 -52.295 22.932 1.00 106.81 79 PRO A CA 1
ATOM 542 C C . PRO A 1 75 ? -8.302 -52.616 23.713 1.00 98.64 79 PRO A C 1
ATOM 543 O O . PRO A 1 75 ? -9.267 -51.848 23.637 1.00 84.06 79 PRO A O 1
ATOM 547 N N . MET A 1 76 ? -8.292 -53.716 24.467 1.00 93.38 80 MET A N 1
ATOM 548 C CA . MET A 1 76 ? -9.380 -54.085 25.366 1.00 97.57 80 MET A CA 1
ATOM 549 C C . MET A 1 76 ? -10.467 -53.019 25.443 1.00 101.58 80 MET A C 1
ATOM 550 O O . MET A 1 76 ? -11.593 -53.259 25.004 1.00 94.15 80 MET A O 1
ATOM 555 N N . ILE A 1 77 ? -10.080 -51.835 25.947 1.00 109.88 81 ILE A N 1
ATOM 556 C CA . ILE A 1 77 ? -10.977 -50.734 26.371 1.00 113.80 81 ILE A CA 1
ATOM 557 C C . ILE A 1 77 ? -11.311 -49.684 25.315 1.00 112.21 81 ILE A C 1
ATOM 558 O O . ILE A 1 77 ? -12.238 -48.877 25.472 1.00 104.63 81 ILE A O 1
ATOM 563 N N . ALA A 1 78 ? -10.546 -49.678 24.245 1.00 113.64 82 ALA A N 1
ATOM 564 C CA . ALA A 1 78 ? -10.981 -48.965 23.073 1.00 123.91 82 ALA A CA 1
ATOM 565 C C . ALA A 1 78 ? -11.973 -49.868 22.286 1.00 121.40 82 ALA A C 1
ATOM 566 O O . ALA A 1 78 ? -13.065 -49.435 21.886 1.00 105.29 82 ALA A O 1
ATOM 568 N N . GLN A 1 79 ? -11.587 -51.135 22.112 1.00 122.30 83 GLN A N 1
ATOM 569 C CA . GLN A 1 79 ? -12.365 -52.140 21.386 1.00 113.90 83 GLN A CA 1
ATOM 570 C C . GLN A 1 79 ? -13.788 -52.176 21.883 1.00 112.60 83 GLN A C 1
ATOM 571 O O . GLN A 1 79 ? -14.709 -52.482 21.124 1.00 121.79 83 GLN A O 1
ATOM 577 N N . LEU A 1 80 ? -13.945 -51.868 23.170 1.00 101.89 84 LEU A N 1
ATOM 578 C CA . LEU A 1 80 ? -15.246 -51.781 23.827 1.00 98.73 84 LEU A CA 1
ATOM 579 C C . LEU A 1 80 ? -15.646 -50.347 24.048 1.00 96.63 84 LEU A C 1
ATOM 580 O O . LEU A 1 80 ? -16.642 -50.075 24.731 1.00 90.90 84 LEU A O 1
ATOM 585 N N . TYR A 1 81 ? -14.848 -49.425 23.527 1.00 93.24 85 TYR A N 1
ATOM 586 C CA . TYR A 1 81 ? -15.304 -48.063 23.514 1.00 106.23 85 TYR A CA 1
ATOM 587 C C . TYR A 1 81 ? -16.047 -47.835 22.214 1.00 107.71 85 TYR A C 1
ATOM 588 O O . TYR A 1 81 ? -16.693 -46.806 22.017 1.00 109.11 85 TYR A O 1
ATOM 597 N N . GLY A 1 82 ? -15.965 -48.822 21.333 1.00 112.07 86 GLY A N 1
ATOM 598 C CA . GLY A 1 82 ? -16.941 -48.943 20.270 1.00 125.25 86 GLY A CA 1
ATOM 599 C C . GLY A 1 82 ? -18.069 -49.793 20.812 1.00 136.77 86 GLY A C 1
ATOM 600 O O . GLY A 1 82 ? -18.376 -50.857 20.280 1.00 148.38 86 GLY A O 1
ATOM 601 N N . ALA A 1 83 ? -18.665 -49.318 21.901 1.00 143.74 87 ALA A N 1
ATOM 602 C CA . ALA A 1 83 ? -19.713 -50.030 22.622 1.00 149.52 87 ALA A CA 1
ATOM 603 C C . ALA A 1 83 ? -20.526 -49.005 23.427 1.00 161.03 87 ALA A C 1
ATOM 604 O O . ALA A 1 83 ? -20.851 -47.935 22.898 1.00 174.53 87 ALA A O 1
ATOM 606 N N . GLY A 1 84 ? -20.850 -49.317 24.688 1.00 162.02 88 GLY A N 1
ATOM 607 C CA . GLY A 1 84 ? -21.583 -48.380 25.571 1.00 156.05 88 GLY A CA 1
ATOM 608 C C . GLY A 1 84 ? -21.397 -48.626 27.064 1.00 145.11 88 GLY A C 1
ATOM 609 O O . GLY A 1 84 ? -21.355 -47.686 27.880 1.00 120.19 88 GLY A O 1
ATOM 610 N N . LYS A 1 85 ? -21.307 -49.909 27.403 1.00 149.02 89 LYS A N 1
ATOM 611 C CA . LYS A 1 85 ? -21.019 -50.393 28.743 1.00 149.55 89 LYS A CA 1
ATOM 612 C C . LYS A 1 85 ? -19.580 -50.056 29.090 1.00 155.61 89 LYS A C 1
ATOM 613 O O . LYS A 1 85 ? -18.692 -50.923 29.063 1.00 143.59 89 LYS A O 1
ATOM 619 N N . THR A 1 86 ? -19.360 -48.772 29.385 1.00 174.68 90 THR A N 1
ATOM 620 C CA . THR A 1 86 ? -18.068 -48.285 29.874 1.00 193.90 90 THR A CA 1
ATOM 621 C C . THR A 1 86 ? -17.806 -48.956 31.221 1.00 201.13 90 THR A C 1
ATOM 622 O O . THR A 1 86 ? -16.687 -48.946 31.728 1.00 197.21 90 THR A O 1
ATOM 626 N N . GLY A 1 87 ? -18.870 -49.541 31.774 1.00 214.06 91 GLY A N 1
ATOM 627 C CA . GLY A 1 87 ? -18.820 -50.347 32.988 1.00 221.42 91 GLY A CA 1
ATOM 628 C C . GLY A 1 87 ? -18.678 -51.835 32.715 1.00 219.57 91 GLY A C 1
ATOM 629 O O . GLY A 1 87 ? -18.361 -52.600 33.625 1.00 232.52 91 GLY A O 1
ATOM 630 N N . GLU A 1 88 ? -18.926 -52.249 31.471 1.00 200.12 92 GLU A N 1
ATOM 631 C CA . GLU A 1 88 ? -18.631 -53.615 31.035 1.00 181.71 92 GLU A CA 1
ATOM 632 C C . GLU A 1 88 ? -17.275 -53.612 30.324 1.00 163.70 92 GLU A C 1
ATOM 633 O O . GLU A 1 88 ? -16.670 -54.656 30.070 1.00 155.22 92 GLU A O 1
ATOM 639 N N . ALA A 1 89 ? -16.819 -52.407 30.008 1.00 149.56 93 ALA A N 1
ATOM 640 C CA . ALA A 1 89 ? -15.402 -52.122 29.874 1.00 138.07 93 ALA A CA 1
ATOM 641 C C . ALA A 1 89 ? -14.856 -51.890 31.290 1.00 128.07 93 ALA A C 1
ATOM 642 O O . ALA A 1 89 ? -13.726 -52.258 31.617 1.00 110.08 93 ALA A O 1
ATOM 644 N N . GLY A 1 90 ? -15.694 -51.276 32.121 1.00 124.95 94 GLY A N 1
ATOM 645 C CA . GLY A 1 90 ? -15.389 -50.997 33.511 1.00 122.37 94 GLY A CA 1
ATOM 646 C C . GLY A 1 90 ? -15.139 -52.253 34.294 1.00 125.99 94 GLY A C 1
ATOM 647 O O . GLY A 1 90 ? -14.121 -52.354 34.972 1.00 133.86 94 GLY A O 1
ATOM 648 N N . GLU A 1 91 ? -16.058 -53.215 34.196 1.00 127.53 95 GLU A N 1
ATOM 649 C CA . GLU A 1 91 ? -15.916 -54.486 34.916 1.00 132.04 95 GLU A CA 1
ATOM 650 C C . GLU A 1 91 ? -14.584 -55.135 34.555 1.00 123.57 95 GLU A C 1
ATOM 651 O O . GLU A 1 91 ? -14.043 -55.957 35.293 1.00 110.88 95 GLU A O 1
ATOM 657 N N . THR A 1 92 ? -14.066 -54.725 33.407 1.00 115.13 96 THR A N 1
ATOM 658 C CA . THR A 1 92 ? -12.779 -55.153 32.931 1.00 111.42 96 THR A CA 1
ATOM 659 C C . THR A 1 92 ? -11.734 -54.233 33.552 1.00 109.76 96 THR A C 1
ATOM 660 O O . THR A 1 92 ? -10.763 -54.706 34.161 1.00 101.45 96 THR A O 1
ATOM 664 N N . GLY A 1 93 ? -11.956 -52.919 33.400 1.00 106.31 97 GLY A N 1
ATOM 665 C CA . GLY A 1 93 ? -11.087 -51.877 33.965 1.00 93.84 97 GLY A CA 1
ATOM 666 C C . GLY A 1 93 ? -10.783 -52.210 35.397 1.00 89.03 97 GLY A C 1
ATOM 667 O O . GLY A 1 93 ? -9.633 -52.463 35.738 1.00 78.14 97 GLY A O 1
ATOM 668 N N . ARG A 1 94 ? -11.832 -52.261 36.217 1.00 92.41 98 ARG A N 1
ATOM 669 C CA . ARG A 1 94 ? -11.747 -52.893 37.531 1.00 101.08 98 ARG A CA 1
ATOM 670 C C . ARG A 1 94 ? -10.935 -54.215 37.457 1.00 103.61 98 ARG A C 1
ATOM 671 O O . ARG A 1 94 ? -9.887 -54.331 38.117 1.00 111.92 98 ARG A O 1
ATOM 679 N N . GLN A 1 95 ? -11.370 -55.175 36.629 1.00 91.98 99 GLN A N 1
ATOM 680 C CA . GLN A 1 95 ? -10.696 -56.483 36.569 1.00 87.77 99 GLN A CA 1
ATOM 681 C C . GLN A 1 95 ? -9.171 -56.391 36.314 1.00 86.53 99 GLN A C 1
ATOM 682 O O . GLN A 1 95 ? -8.374 -57.084 36.974 1.00 86.92 99 GLN A O 1
ATOM 688 N N . GLY A 1 96 ? -8.762 -55.497 35.416 1.00 75.98 100 GLY A N 1
ATOM 689 C CA . GLY A 1 96 ? -7.343 -55.234 35.233 1.00 69.23 100 GLY A CA 1
ATOM 690 C C . GLY A 1 96 ? -6.725 -54.507 36.421 1.00 69.41 100 GLY A C 1
ATOM 691 O O . GLY A 1 96 ? -5.527 -54.687 36.706 1.00 67.29 100 GLY A O 1
ATOM 692 N N . ILE A 1 97 ? -7.510 -53.664 37.108 1.00 63.04 101 ILE A N 1
ATOM 693 C CA . ILE A 1 97 ? -6.894 -52.775 38.099 1.00 70.19 101 ILE A CA 1
ATOM 694 C C . ILE A 1 97 ? -6.574 -53.677 39.254 1.00 78.60 101 ILE A C 1
ATOM 695 O O . ILE A 1 97 ? -5.641 -53.456 40.062 1.00 74.68 101 ILE A O 1
ATOM 700 N N . TRP A 1 98 ? -7.378 -54.728 39.266 1.00 83.72 102 TRP A N 1
ATOM 701 C CA . TRP A 1 98 ? -7.215 -55.807 40.159 1.00 98.31 102 TRP A CA 1
ATOM 702 C C . TRP A 1 98 ? -5.960 -56.540 39.725 1.00 89.43 102 TRP A C 1
ATOM 703 O O . TRP A 1 98 ? -5.005 -56.687 40.501 1.00 82.48 102 TRP A O 1
ATOM 714 N N . PHE A 1 99 ? -5.953 -56.964 38.467 1.00 84.21 103 PHE A N 1
ATOM 715 C CA . PHE A 1 99 ? -4.747 -57.495 37.864 1.00 80.12 103 PHE A CA 1
ATOM 716 C C . PHE A 1 99 ? -3.587 -56.582 38.213 1.00 67.88 103 PHE A C 1
ATOM 717 O O . PHE A 1 99 ? -2.600 -57.057 38.794 1.00 59.51 103 PHE A O 1
ATOM 725 N N . GLY A 1 100 ? -3.760 -55.282 37.887 1.00 59.14 104 GLY A N 1
ATOM 726 C CA . GLY A 1 100 ? -2.852 -54.148 38.227 1.00 60.10 104 GLY A CA 1
ATOM 727 C C . GLY A 1 100 ? -2.147 -54.220 39.585 1.00 60.41 104 GLY A C 1
ATOM 728 O O . GLY A 1 100 ? -1.020 -53.718 39.768 1.00 46.53 104 GLY A O 1
ATOM 729 N N . LEU A 1 101 ? -2.843 -54.860 40.529 1.00 68.08 105 LEU A N 1
ATOM 730 C CA . LEU A 1 101 ? -2.296 -55.254 41.825 1.00 68.67 105 LEU A CA 1
ATOM 731 C C . LEU A 1 101 ? -1.528 -56.534 41.691 1.00 64.39 105 LEU A C 1
ATOM 732 O O . LEU A 1 101 ? -0.377 -56.521 41.258 1.00 56.53 105 LEU A O 1
ATOM 737 N N . ILE A 1 102 ? -2.156 -57.623 42.106 1.00 65.77 106 ILE A N 1
ATOM 738 C CA . ILE A 1 102 ? -1.775 -58.948 41.630 1.00 83.63 106 ILE A CA 1
ATOM 739 C C . ILE A 1 102 ? -0.347 -59.079 41.021 1.00 95.63 106 ILE A C 1
ATOM 740 O O . ILE A 1 102 ? 0.563 -59.670 41.634 1.00 99.96 106 ILE A O 1
ATOM 745 N N . LEU A 1 103 ? -0.162 -58.528 39.823 1.00 96.82 107 LEU A N 1
ATOM 746 C CA . LEU A 1 103 ? 1.098 -58.645 39.119 1.00 94.81 107 LEU A CA 1
ATOM 747 C C . LEU A 1 103 ? 2.059 -57.744 39.783 1.00 91.14 107 LEU A C 1
ATOM 748 O O . LEU A 1 103 ? 3.088 -58.201 40.247 1.00 94.98 107 LEU A O 1
ATOM 753 N N . GLY A 1 104 ? 1.699 -56.461 39.850 1.00 89.07 108 GLY A N 1
ATOM 754 C CA . GLY A 1 104 ? 2.506 -55.439 40.532 1.00 84.20 108 GLY A CA 1
ATOM 755 C C . GLY A 1 104 ? 3.078 -55.922 41.849 1.00 73.76 108 GLY A C 1
ATOM 756 O O . GLY A 1 104 ? 4.240 -55.680 42.175 1.00 64.75 108 GLY A O 1
ATOM 757 N N . ILE A 1 105 ? 2.231 -56.624 42.584 1.00 72.18 109 ILE A N 1
ATOM 758 C CA . ILE A 1 105 ? 2.611 -57.352 43.770 1.00 76.13 109 ILE A CA 1
ATOM 759 C C . ILE A 1 105 ? 3.594 -58.481 43.479 1.00 78.58 109 ILE A C 1
ATOM 760 O O . ILE A 1 105 ? 4.727 -58.461 43.982 1.00 70.57 109 ILE A O 1
ATOM 765 N N . PHE A 1 106 ? 3.166 -59.446 42.665 1.00 83.85 110 PHE A N 1
ATOM 766 C CA . PHE A 1 106 ? 3.998 -60.594 42.364 1.00 101.03 110 PHE A CA 1
ATOM 767 C C . PHE A 1 106 ? 5.304 -60.223 41.653 1.00 101.50 110 PHE A C 1
ATOM 768 O O . PHE A 1 106 ? 6.280 -60.980 41.694 1.00 98.09 110 PHE A O 1
ATOM 776 N N . GLY A 1 107 ? 5.302 -59.069 40.985 1.00 104.89 111 GLY A N 1
ATOM 777 C CA . GLY A 1 107 ? 6.487 -58.531 40.317 1.00 94.51 111 GLY A CA 1
ATOM 778 C C . GLY A 1 107 ? 7.383 -57.885 41.350 1.00 93.70 111 GLY A C 1
ATOM 779 O O . GLY A 1 107 ? 8.413 -58.448 41.734 1.00 85.61 111 GLY A O 1
ATOM 780 N N . MET A 1 108 ? 6.980 -56.709 41.824 1.00 93.50 112 MET A N 1
ATOM 781 C CA . MET A 1 108 ? 7.659 -56.085 42.961 1.00 94.68 112 MET A CA 1
ATOM 782 C C . MET A 1 108 ? 8.054 -57.108 44.050 1.00 92.54 112 MET A C 1
ATOM 783 O O . MET A 1 108 ? 8.917 -56.805 44.876 1.00 88.45 112 MET A O 1
ATOM 788 N N . ILE A 1 109 ? 7.438 -58.303 44.029 1.00 82.12 113 ILE A N 1
ATOM 789 C CA . ILE A 1 109 ? 7.796 -59.409 44.938 1.00 81.65 113 ILE A CA 1
ATOM 790 C C . ILE A 1 109 ? 9.055 -60.138 44.504 1.00 82.91 113 ILE A C 1
ATOM 791 O O . ILE A 1 109 ? 9.838 -60.631 45.336 1.00 75.16 113 ILE A O 1
ATOM 796 N N . LEU A 1 110 ? 9.215 -60.245 43.195 1.00 84.36 114 LEU A N 1
ATOM 797 C CA . LEU A 1 110 ? 10.395 -60.860 42.638 1.00 97.87 114 LEU A CA 1
ATOM 798 C C . LEU A 1 110 ? 11.545 -59.953 43.041 1.00 97.10 114 LEU A C 1
ATOM 799 O O . LEU A 1 110 ? 12.495 -60.380 43.704 1.00 94.01 114 LEU A O 1
ATOM 804 N N . MET A 1 111 ? 11.425 -58.690 42.653 1.00 94.40 115 MET A N 1
ATOM 805 C CA . MET A 1 111 ? 12.218 -57.655 43.238 1.00 103.08 115 MET A CA 1
ATOM 806 C C . MET A 1 111 ? 12.259 -57.885 44.735 1.00 116.60 115 MET A C 1
ATOM 807 O O . MET A 1 111 ? 13.242 -58.418 45.252 1.00 113.62 115 MET A O 1
ATOM 812 N N . TRP A 1 112 ? 11.173 -57.500 45.410 1.00 134.44 116 TRP A N 1
ATOM 813 C CA . TRP A 1 112 ? 10.996 -57.677 46.856 1.00 151.44 116 TRP A CA 1
ATOM 814 C C . TRP A 1 112 ? 11.903 -58.774 47.397 1.00 156.49 116 TRP A C 1
ATOM 815 O O . TRP A 1 112 ? 12.616 -58.567 48.378 1.00 157.76 116 TRP A O 1
ATOM 826 N N . ALA A 1 113 ? 11.895 -59.924 46.724 1.00 163.81 117 ALA A N 1
ATOM 827 C CA . ALA A 1 113 ? 12.766 -61.041 47.075 1.00 174.04 117 ALA A CA 1
ATOM 828 C C . ALA A 1 113 ? 14.064 -61.051 46.256 1.00 165.58 117 ALA A C 1
ATOM 829 O O . ALA A 1 113 ? 15.009 -60.324 46.568 1.00 158.19 117 ALA A O 1
ATOM 831 N N . ALA A 1 114 ? 14.072 -61.858 45.196 1.00 158.30 118 ALA A N 1
ATOM 832 C CA . ALA A 1 114 ? 15.257 -62.175 44.396 1.00 155.58 118 ALA A CA 1
ATOM 833 C C . ALA A 1 114 ? 16.426 -61.196 44.503 1.00 156.03 118 ALA A C 1
ATOM 834 O O . ALA A 1 114 ? 17.535 -61.614 44.826 1.00 151.71 118 ALA A O 1
ATOM 836 N N . ILE A 1 115 ? 16.173 -59.913 44.225 1.00 160.90 119 ILE A N 1
ATOM 837 C CA . ILE A 1 115 ? 17.166 -58.827 44.373 1.00 178.91 119 ILE A CA 1
ATOM 838 C C . ILE A 1 115 ? 18.527 -59.292 44.894 1.00 189.33 119 ILE A C 1
ATOM 839 O O . ILE A 1 115 ? 19.526 -59.291 44.166 1.00 185.40 119 ILE A O 1
ATOM 844 N N . THR A 1 116 ? 18.511 -59.687 46.171 1.00 195.36 120 THR A N 1
ATOM 845 C CA . THR A 1 116 ? 19.674 -59.965 47.016 1.00 190.47 120 THR A CA 1
ATOM 846 C C . THR A 1 116 ? 20.876 -60.498 46.251 1.00 183.82 120 THR A C 1
ATOM 847 O O . THR A 1 116 ? 21.925 -59.840 46.221 1.00 175.95 120 THR A O 1
ATOM 851 N N . PRO A 1 117 ? 20.736 -61.706 45.660 1.00 179.00 121 PRO A N 1
ATOM 852 C CA . PRO A 1 117 ? 21.650 -62.200 44.647 1.00 176.29 121 PRO A CA 1
ATOM 853 C C . PRO A 1 117 ? 21.987 -61.141 43.600 1.00 167.70 121 PRO A C 1
ATOM 854 O O . PRO A 1 117 ? 21.807 -61.364 42.402 1.00 165.97 121 PRO A O 1
ATOM 858 N N . PHE A 1 118 ? 22.453 -59.988 44.073 1.00 161.60 122 PHE A N 1
ATOM 859 C CA . PHE A 1 118 ? 23.126 -59.033 43.234 1.00 164.22 122 PHE A CA 1
ATOM 860 C C . PHE A 1 118 ? 24.609 -59.400 43.343 1.00 177.16 122 PHE A C 1
ATOM 861 O O . PHE A 1 118 ? 25.504 -58.560 43.175 1.00 173.26 122 PHE A O 1
ATOM 869 N N . ARG A 1 119 ? 24.826 -60.693 43.626 1.00 195.78 123 ARG A N 1
ATOM 870 C CA . ARG A 1 119 ? 26.134 -61.356 43.769 1.00 209.54 123 ARG A CA 1
ATOM 871 C C . ARG A 1 119 ? 25.992 -62.912 43.716 1.00 232.17 123 ARG A C 1
ATOM 872 O O . ARG A 1 119 ? 25.510 -63.504 44.686 1.00 238.34 123 ARG A O 1
ATOM 880 N N . ASN A 1 120 ? 26.411 -63.559 42.609 1.00 262.14 124 ASN A N 1
ATOM 881 C CA . ASN A 1 120 ? 26.296 -65.055 42.403 1.00 297.38 124 ASN A CA 1
ATOM 882 C C . ASN A 1 120 ? 27.560 -65.916 42.001 1.00 312.64 124 ASN A C 1
ATOM 883 O O . ASN A 1 120 ? 28.250 -66.411 42.898 1.00 319.39 124 ASN A O 1
ATOM 888 N N . TRP A 1 121 ? 27.852 -66.115 40.700 1.00 323.50 125 TRP A N 1
ATOM 889 C CA . TRP A 1 121 ? 29.076 -66.872 40.260 1.00 314.41 125 TRP A CA 1
ATOM 890 C C . TRP A 1 121 ? 30.136 -66.152 39.348 1.00 320.87 125 TRP A C 1
ATOM 891 O O . TRP A 1 121 ? 31.280 -66.002 39.783 1.00 325.94 125 TRP A O 1
ATOM 902 N N . LEU A 1 122 ? 29.795 -65.747 38.114 1.00 318.95 126 LEU A N 1
ATOM 903 C CA . LEU A 1 122 ? 30.635 -64.784 37.342 1.00 314.38 126 LEU A CA 1
ATOM 904 C C . LEU A 1 122 ? 29.931 -63.425 37.469 1.00 334.23 126 LEU A C 1
ATOM 905 O O . LEU A 1 122 ? 29.178 -63.021 36.576 1.00 335.75 126 LEU A O 1
ATOM 910 N N . THR A 1 123 ? 30.198 -62.715 38.573 1.00 361.81 127 THR A N 1
ATOM 911 C CA . THR A 1 123 ? 29.106 -62.005 39.277 1.00 373.36 127 THR A CA 1
ATOM 912 C C . THR A 1 123 ? 29.207 -60.644 40.033 1.00 359.84 127 THR A C 1
ATOM 913 O O . THR A 1 123 ? 28.459 -59.707 39.715 1.00 343.83 127 THR A O 1
ATOM 917 N N . LEU A 1 124 ? 30.083 -60.552 41.039 1.00 332.58 128 LEU A N 1
ATOM 918 C CA . LEU A 1 124 ? 29.821 -59.711 42.231 1.00 292.51 128 LEU A CA 1
ATOM 919 C C . LEU A 1 124 ? 30.516 -58.335 42.323 1.00 266.47 128 LEU A C 1
ATOM 920 O O . LEU A 1 124 ? 31.526 -58.106 41.656 1.00 278.27 128 LEU A O 1
ATOM 925 N N . SER A 1 125 ? 29.962 -57.420 43.131 1.00 225.95 129 SER A N 1
ATOM 926 C CA . SER A 1 125 ? 30.600 -56.100 43.372 1.00 201.81 129 SER A CA 1
ATOM 927 C C . SER A 1 125 ? 30.344 -55.511 44.772 1.00 198.86 129 SER A C 1
ATOM 928 O O . SER A 1 125 ? 29.453 -55.984 45.485 1.00 197.26 129 SER A O 1
ATOM 931 N N . ASP A 1 126 ? 31.106 -54.470 45.146 1.00 198.66 130 ASP A N 1
ATOM 932 C CA . ASP A 1 126 ? 31.306 -54.153 46.575 1.00 200.95 130 ASP A CA 1
ATOM 933 C C . ASP A 1 126 ? 31.632 -52.725 47.066 1.00 200.28 130 ASP A C 1
ATOM 934 O O . ASP A 1 126 ? 32.361 -52.575 48.056 1.00 199.96 130 ASP A O 1
ATOM 939 N N . TYR A 1 127 ? 31.114 -51.676 46.428 1.00 202.66 131 TYR A N 1
ATOM 940 C CA . TYR A 1 127 ? 31.142 -50.381 47.119 1.00 204.05 131 TYR A CA 1
ATOM 941 C C . TYR A 1 127 ? 29.896 -50.302 47.995 1.00 187.17 131 TYR A C 1
ATOM 942 O O . TYR A 1 127 ? 28.815 -49.905 47.543 1.00 177.04 131 TYR A O 1
ATOM 951 N N . VAL A 1 128 ? 30.086 -50.698 49.253 1.00 170.10 132 VAL A N 1
ATOM 952 C CA . VAL A 1 128 ? 29.005 -51.067 50.172 1.00 150.02 132 VAL A CA 1
ATOM 953 C C . VAL A 1 128 ? 28.151 -49.875 50.647 1.00 149.49 132 VAL A C 1
ATOM 954 O O . VAL A 1 128 ? 26.926 -49.948 50.577 1.00 140.65 132 VAL A O 1
ATOM 958 N N . GLU A 1 129 ? 28.790 -48.791 51.117 1.00 157.48 133 GLU A N 1
ATOM 959 C CA . GLU A 1 129 ? 28.105 -47.499 51.390 1.00 161.30 133 GLU A CA 1
ATOM 960 C C . GLU A 1 129 ? 27.405 -46.979 50.130 1.00 156.68 133 GLU A C 1
ATOM 961 O O . GLU A 1 129 ? 26.521 -46.115 50.219 1.00 133.60 133 GLU A O 1
ATOM 967 N N . GLY A 1 130 ? 27.840 -47.508 48.975 1.00 165.17 134 GLY A N 1
ATOM 968 C CA . GLY A 1 130 ? 27.134 -47.427 47.690 1.00 165.03 134 GLY A CA 1
ATOM 969 C C . GLY A 1 130 ? 25.949 -48.383 47.698 1.00 171.20 134 GLY A C 1
ATOM 970 O O . GLY A 1 130 ? 25.524 -48.831 48.766 1.00 163.58 134 GLY A O 1
ATOM 971 N N . THR A 1 131 ? 25.421 -48.717 46.519 1.00 180.57 135 THR A N 1
ATOM 972 C CA . THR A 1 131 ? 24.061 -49.321 46.402 1.00 184.69 135 THR A CA 1
ATOM 973 C C . THR A 1 131 ? 23.795 -50.639 47.220 1.00 184.27 135 THR A C 1
ATOM 974 O O . THR A 1 131 ? 22.776 -51.300 47.022 1.00 188.74 135 THR A O 1
ATOM 978 N N . MET A 1 132 ? 24.692 -50.993 48.145 1.00 165.09 136 MET A N 1
ATOM 979 C CA . MET A 1 132 ? 24.396 -52.010 49.164 1.00 150.93 136 MET A CA 1
ATOM 980 C C . MET A 1 132 ? 23.538 -51.351 50.220 1.00 141.67 136 MET A C 1
ATOM 981 O O . MET A 1 132 ? 22.581 -51.929 50.731 1.00 124.10 136 MET A O 1
ATOM 986 N N . ALA A 1 133 ? 23.918 -50.127 50.556 1.00 144.98 137 ALA A N 1
ATOM 987 C CA . ALA A 1 133 ? 23.103 -49.289 51.391 1.00 152.71 137 ALA A CA 1
ATOM 988 C C . ALA A 1 133 ? 21.820 -49.024 50.619 1.00 157.39 137 ALA A C 1
ATOM 989 O O . ALA A 1 133 ? 20.778 -48.727 51.217 1.00 189.33 137 ALA A O 1
ATOM 991 N N . GLN A 1 134 ? 21.902 -49.156 49.291 1.00 135.11 138 GLN A N 1
ATOM 992 C CA . GLN A 1 134 ? 20.763 -48.873 48.417 1.00 125.17 138 GLN A CA 1
ATOM 993 C C . GLN A 1 134 ? 20.103 -50.111 47.827 1.00 122.24 138 GLN A C 1
ATOM 994 O O . GLN A 1 134 ? 19.063 -50.001 47.191 1.00 106.60 138 GLN A O 1
ATOM 1000 N N . TYR A 1 135 ? 20.691 -51.283 48.042 1.00 134.99 139 TYR A N 1
ATOM 1001 C CA . TYR A 1 135 ? 19.962 -52.508 47.756 1.00 153.98 139 TYR A CA 1
ATOM 1002 C C . TYR A 1 135 ? 18.874 -52.654 48.823 1.00 144.46 139 TYR A C 1
ATOM 1003 O O . TYR A 1 135 ? 17.894 -53.381 48.657 1.00 134.17 139 TYR A O 1
ATOM 1012 N N . MET A 1 136 ? 19.041 -51.879 49.891 1.00 146.71 140 MET A N 1
ATOM 1013 C CA . MET A 1 136 ? 18.003 -51.658 50.895 1.00 152.87 140 MET A CA 1
ATOM 1014 C C . MET A 1 136 ? 17.194 -50.391 50.506 1.00 134.02 140 MET A C 1
ATOM 1015 O O . MET A 1 136 ? 16.335 -49.913 51.258 1.00 146.38 140 MET A O 1
ATOM 1020 N N . LEU A 1 137 ? 17.484 -49.851 49.328 1.00 104.25 141 LEU A N 1
ATOM 1021 C CA . LEU A 1 137 ? 16.655 -48.833 48.717 1.00 93.72 141 LEU A CA 1
ATOM 1022 C C . LEU A 1 137 ? 16.556 -49.285 47.289 1.00 96.54 141 LEU A C 1
ATOM 1023 O O . LEU A 1 137 ? 16.560 -48.497 46.356 1.00 93.19 141 LEU A O 1
ATOM 1028 N N . PHE A 1 138 ? 16.586 -50.600 47.140 1.00 106.26 142 PHE A N 1
ATOM 1029 C CA . PHE A 1 138 ? 16.087 -51.261 45.962 1.00 109.86 142 PHE A CA 1
ATOM 1030 C C . PHE A 1 138 ? 14.710 -51.470 46.428 1.00 92.30 142 PHE A C 1
ATOM 1031 O O . PHE A 1 138 ? 13.766 -51.121 45.768 1.00 92.12 142 PHE A O 1
ATOM 1039 N N . THR A 1 139 ? 14.628 -52.047 47.612 1.00 79.93 143 THR A N 1
ATOM 1040 C CA . THR A 1 139 ? 13.374 -52.369 48.203 1.00 76.37 143 THR A CA 1
ATOM 1041 C C . THR A 1 139 ? 12.440 -51.154 48.152 1.00 68.44 143 THR A C 1
ATOM 1042 O O . THR A 1 139 ? 11.483 -51.164 47.385 1.00 65.37 143 THR A O 1
ATOM 1046 N N . SER A 1 140 ? 12.713 -50.097 48.907 1.00 62.65 144 SER A N 1
ATOM 1047 C CA . SER A 1 140 ? 11.771 -48.971 48.921 1.00 70.34 144 SER A CA 1
ATOM 1048 C C . SER A 1 140 ? 11.481 -48.566 47.462 1.00 77.90 144 SER A C 1
ATOM 1049 O O . SER A 1 140 ? 10.320 -48.561 47.022 1.00 68.62 144 SER A O 1
ATOM 1052 N N . LEU A 1 141 ? 12.578 -48.276 46.736 1.00 90.84 145 LEU A N 1
ATOM 1053 C CA . LEU A 1 141 ? 12.687 -48.149 45.245 1.00 88.03 145 LEU A CA 1
ATOM 1054 C C . LEU A 1 141 ? 11.956 -49.297 44.444 1.00 89.54 145 LEU A C 1
ATOM 1055 O O . LEU A 1 141 ? 12.018 -49.337 43.204 1.00 84.16 145 LEU A O 1
ATOM 1060 N N . ALA A 1 142 ? 11.249 -50.193 45.155 1.00 84.82 146 ALA A N 1
ATOM 1061 C CA . ALA A 1 142 ? 10.627 -51.402 44.574 1.00 80.35 146 ALA A CA 1
ATOM 1062 C C . ALA A 1 142 ? 9.201 -51.556 45.022 1.00 82.74 146 ALA A C 1
ATOM 1063 O O . ALA A 1 142 ? 8.375 -52.190 44.348 1.00 85.55 146 ALA A O 1
ATOM 1065 N N . MET A 1 143 ? 8.921 -50.986 46.185 1.00 81.55 147 MET A N 1
ATOM 1066 C CA . MET A 1 143 ? 7.727 -51.364 46.922 1.00 81.11 147 MET A CA 1
ATOM 1067 C C . MET A 1 143 ? 6.472 -50.684 46.430 1.00 73.95 147 MET A C 1
ATOM 1068 O O . MET A 1 143 ? 5.374 -51.015 46.876 1.00 68.85 147 MET A O 1
ATOM 1073 N N . PRO A 1 144 ? 6.637 -49.746 45.485 1.00 74.72 148 PRO A N 1
ATOM 1074 C CA . PRO A 1 144 ? 5.497 -49.317 44.692 1.00 79.39 148 PRO A CA 1
ATOM 1075 C C . PRO A 1 144 ? 5.017 -50.373 43.676 1.00 80.47 148 PRO A C 1
ATOM 1076 O O . PRO A 1 144 ? 3.808 -50.476 43.504 1.00 73.39 148 PRO A O 1
ATOM 1080 N N . ALA A 1 145 ? 5.924 -51.141 43.031 1.00 81.29 149 ALA A N 1
ATOM 1081 C CA . ALA A 1 145 ? 5.561 -51.906 41.802 1.00 80.62 149 ALA A CA 1
ATOM 1082 C C . ALA A 1 145 ? 4.171 -52.572 41.902 1.00 85.57 149 ALA A C 1
ATOM 1083 O O . ALA A 1 145 ? 3.478 -52.726 40.891 1.00 87.55 149 ALA A O 1
ATOM 1085 N N . ALA A 1 146 ? 3.745 -52.912 43.123 1.00 80.81 150 ALA A N 1
ATOM 1086 C CA . ALA A 1 146 ? 2.346 -53.240 43.374 1.00 75.54 150 ALA A CA 1
ATOM 1087 C C . ALA A 1 146 ? 1.421 -52.108 42.871 1.00 82.34 150 ALA A C 1
ATOM 1088 O O . ALA A 1 146 ? 0.513 -52.353 42.080 1.00 83.85 150 ALA A O 1
ATOM 1090 N N . MET A 1 147 ? 1.707 -50.873 43.283 1.00 92.00 151 MET A N 1
ATOM 1091 C CA . MET A 1 147 ? 0.831 -49.704 43.073 1.00 111.02 151 MET A CA 1
ATOM 1092 C C . MET A 1 147 ? 1.034 -48.951 41.753 1.00 104.56 151 MET A C 1
ATOM 1093 O O . MET A 1 147 ? 0.374 -47.946 41.451 1.00 89.99 151 MET A O 1
ATOM 1098 N N . VAL A 1 148 ? 1.956 -49.427 40.957 1.00 105.18 152 VAL A N 1
ATOM 1099 C CA . VAL A 1 148 ? 2.311 -48.664 39.793 1.00 113.16 152 VAL A CA 1
ATOM 1100 C C . VAL A 1 148 ? 1.531 -49.212 38.636 1.00 101.52 152 VAL A C 1
ATOM 1101 O O . VAL A 1 148 ? 1.120 -48.486 37.735 1.00 95.21 152 VAL A O 1
ATOM 1105 N N . HIS A 1 149 ? 1.352 -50.521 38.692 1.00 97.44 153 HIS A N 1
ATOM 1106 C CA . HIS A 1 149 ? 0.578 -51.237 37.731 1.00 100.60 153 HIS A CA 1
ATOM 1107 C C . HIS A 1 149 ? -0.836 -50.716 37.785 1.00 94.18 153 HIS A C 1
ATOM 1108 O O . HIS A 1 149 ? -1.365 -50.223 36.790 1.00 78.93 153 HIS A O 1
ATOM 1115 N N . ARG A 1 150 ? -1.415 -50.784 38.975 1.00 91.97 154 ARG A N 1
ATOM 1116 C CA . ARG A 1 150 ? -2.689 -50.180 39.244 1.00 96.25 154 ARG A CA 1
ATOM 1117 C C . ARG A 1 150 ? -2.736 -48.705 38.752 1.00 86.22 154 ARG A C 1
ATOM 1118 O O . ARG A 1 150 ? -3.799 -48.205 38.362 1.00 83.98 154 ARG A O 1
ATOM 1126 N N . ALA A 1 151 ? -1.584 -48.031 38.731 1.00 75.32 155 ALA A N 1
ATOM 1127 C CA . ALA A 1 151 ? -1.516 -46.621 38.299 1.00 70.63 155 ALA A CA 1
ATOM 1128 C C . ALA A 1 151 ? -0.916 -46.392 36.904 1.00 67.36 155 ALA A C 1
ATOM 1129 O O . ALA A 1 151 ? -0.596 -45.231 36.534 1.00 53.89 155 ALA A O 1
ATOM 1131 N N . LEU A 1 152 ? -0.720 -47.511 36.184 1.00 73.55 156 LEU A N 1
ATOM 1132 C CA . LEU A 1 152 ? -0.499 -47.569 34.713 1.00 84.37 156 LEU A CA 1
ATOM 1133 C C . LEU A 1 152 ? -1.753 -48.201 34.066 1.00 82.47 156 LEU A C 1
ATOM 1134 O O . LEU A 1 152 ? -2.168 -47.878 32.941 1.00 72.74 156 LEU A O 1
ATOM 1139 N N . HIS A 1 153 ? -2.361 -49.105 34.809 1.00 87.98 157 HIS A N 1
ATOM 1140 C CA . HIS A 1 153 ? -3.729 -49.424 34.561 1.00 89.09 157 HIS A CA 1
ATOM 1141 C C . HIS A 1 153 ? -4.497 -48.113 34.409 1.00 77.39 157 HIS A C 1
ATOM 1142 O O . HIS A 1 153 ? -5.464 -48.037 33.670 1.00 71.70 157 HIS A O 1
ATOM 1149 N N . ALA A 1 154 ? -4.049 -47.091 35.124 1.00 68.89 158 ALA A N 1
ATOM 1150 C CA . ALA A 1 154 ? -4.400 -45.710 34.832 1.00 72.25 158 ALA A CA 1
ATOM 1151 C C . ALA A 1 154 ? -4.680 -45.340 33.357 1.00 75.84 158 ALA A C 1
ATOM 1152 O O . ALA A 1 154 ? -5.814 -44.953 33.000 1.00 68.35 158 ALA A O 1
ATOM 1154 N N . TYR A 1 155 ? -3.644 -45.428 32.517 1.00 81.49 159 TYR A N 1
ATOM 1155 C CA . TYR A 1 155 ? -3.724 -44.900 31.147 1.00 92.22 159 TYR A CA 1
ATOM 1156 C C . TYR A 1 155 ? -4.417 -45.832 30.169 1.00 90.55 159 TYR A C 1
ATOM 1157 O O . TYR A 1 155 ? -4.861 -45.433 29.069 1.00 85.12 159 TYR A O 1
ATOM 1166 N N . ALA A 1 156 ? -4.487 -47.086 30.597 1.00 87.17 160 ALA A N 1
ATOM 1167 C CA . ALA A 1 156 ? -5.308 -48.082 29.960 1.00 84.44 160 ALA A CA 1
ATOM 1168 C C . ALA A 1 156 ? -6.803 -47.750 30.165 1.00 83.15 160 ALA A C 1
ATOM 1169 O O . ALA A 1 156 ? -7.651 -48.242 29.415 1.00 93.32 160 ALA A O 1
ATOM 1171 N N . SER A 1 157 ? -7.133 -46.921 31.159 1.00 69.78 161 SER A N 1
ATOM 1172 C CA . SER A 1 157 ? -8.482 -46.348 31.209 1.00 66.87 161 SER A CA 1
ATOM 1173 C C . SER A 1 157 ? -8.495 -44.873 30.880 1.00 67.57 161 SER A C 1
ATOM 1174 O O . SER A 1 157 ? -9.522 -44.206 31.013 1.00 65.09 161 SER A O 1
ATOM 1177 N N . SER A 1 158 ? -7.355 -44.362 30.439 1.00 70.39 162 SER A N 1
ATOM 1178 C CA . SER A 1 158 ? -7.402 -43.156 29.653 1.00 76.01 162 SER A CA 1
ATOM 1179 C C . SER A 1 158 ? -7.827 -43.504 28.228 1.00 74.96 162 SER A C 1
ATOM 1180 O O . SER A 1 158 ? -8.596 -42.735 27.619 1.00 73.24 162 SER A O 1
ATOM 1183 N N . LEU A 1 159 ? -7.351 -44.653 27.722 1.00 70.12 163 LEU A N 1
ATOM 1184 C CA . LEU A 1 159 ? -7.793 -45.181 26.416 1.00 78.15 163 LEU A CA 1
ATOM 1185 C C . LEU A 1 159 ? -8.990 -44.413 25.898 1.00 85.41 163 LEU A C 1
ATOM 1186 O O . LEU A 1 159 ? -8.810 -43.393 25.241 1.00 86.88 163 LEU A O 1
ATOM 1191 N N . ASN A 1 160 ? -10.195 -44.894 26.212 1.00 95.18 164 ASN A N 1
ATOM 1192 C CA . ASN A 1 160 ? -11.430 -44.128 26.033 1.00 110.61 164 ASN A CA 1
ATOM 1193 C C . ASN A 1 160 ? -11.259 -42.941 25.140 1.00 134.03 164 ASN A C 1
ATOM 1194 O O . ASN A 1 160 ? -11.229 -43.070 23.917 1.00 153.77 164 ASN A O 1
ATOM 1199 N N . ARG A 1 161 ? -11.161 -41.778 25.772 1.00 155.70 165 ARG A N 1
ATOM 1200 C CA . ARG A 1 161 ? -10.685 -40.580 25.106 1.00 175.93 165 ARG A CA 1
ATOM 1201 C C . ARG A 1 161 ? -9.876 -39.694 26.044 1.00 181.76 165 ARG A C 1
ATOM 1202 O O . ARG A 1 161 ? -8.656 -39.597 25.875 1.00 177.91 165 ARG A O 1
ATOM 1210 N N . PRO A 1 162 ? -10.534 -39.086 27.056 1.00 188.85 166 PRO A N 1
ATOM 1211 C CA . PRO A 1 162 ? -9.900 -37.971 27.785 1.00 189.19 166 PRO A CA 1
ATOM 1212 C C . PRO A 1 162 ? -8.484 -38.244 28.382 1.00 180.41 166 PRO A C 1
ATOM 1213 O O . PRO A 1 162 ? -8.357 -38.673 29.534 1.00 173.63 166 PRO A O 1
ATOM 1217 N N . ARG A 1 163 ? -7.440 -37.982 27.589 1.00 170.69 167 ARG A N 1
ATOM 1218 C CA . ARG A 1 163 ? -6.040 -38.141 28.023 1.00 168.48 167 ARG A CA 1
ATOM 1219 C C . ARG A 1 163 ? -5.516 -36.934 28.841 1.00 164.19 167 ARG A C 1
ATOM 1220 O O . ARG A 1 163 ? -4.326 -36.880 29.176 1.00 153.08 167 ARG A O 1
ATOM 1228 N N . LEU A 1 164 ? -6.407 -35.990 29.165 1.00 166.00 168 LEU A N 1
ATOM 1229 C CA . LEU A 1 164 ? -6.056 -34.721 29.844 1.00 164.08 168 LEU A CA 1
ATOM 1230 C C . LEU A 1 164 ? -5.474 -34.915 31.243 1.00 154.85 168 LEU A C 1
ATOM 1231 O O . LEU A 1 164 ? -4.466 -34.302 31.597 1.00 148.61 168 LEU A O 1
ATOM 1236 N N . ILE A 1 165 ? -6.120 -35.768 32.027 1.00 146.95 169 ILE A N 1
ATOM 1237 C CA . ILE A 1 165 ? -5.689 -36.052 33.385 1.00 142.83 169 ILE A CA 1
ATOM 1238 C C . ILE A 1 165 ? -4.272 -36.610 33.427 1.00 139.04 169 ILE A C 1
ATOM 1239 O O . ILE A 1 165 ? -3.465 -36.176 34.247 1.00 147.46 169 ILE A O 1
ATOM 1244 N N . MET A 1 166 ? -3.957 -37.548 32.540 1.00 129.93 170 MET A N 1
ATOM 1245 C CA . MET A 1 166 ? -2.619 -38.121 32.528 1.00 130.00 170 MET A CA 1
ATOM 1246 C C . MET A 1 166 ? -1.553 -37.038 32.440 1.00 128.09 170 MET A C 1
ATOM 1247 O O . MET A 1 166 ? -0.550 -37.070 33.157 1.00 119.58 170 MET A O 1
ATOM 1252 N N . LEU A 1 167 ? -1.806 -36.059 31.583 1.00 129.77 171 LEU A N 1
ATOM 1253 C CA . LEU A 1 167 ? -0.960 -34.880 31.480 1.00 137.30 171 LEU A CA 1
ATOM 1254 C C . LEU A 1 167 ? -0.882 -34.106 32.797 1.00 135.40 171 LEU A C 1
ATOM 1255 O O . LEU A 1 167 ? 0.200 -33.665 33.192 1.00 130.38 171 LEU A O 1
ATOM 1260 N N . VAL A 1 168 ? -2.024 -33.967 33.475 1.00 132.24 172 VAL A N 1
ATOM 1261 C CA . VAL A 1 168 ? -2.094 -33.240 34.743 1.00 132.17 172 VAL A CA 1
ATOM 1262 C C . VAL A 1 168 ? -1.267 -33.930 35.818 1.00 135.16 172 VAL A C 1
ATOM 1263 O O . VAL A 1 168 ? -0.288 -33.365 36.299 1.00 142.54 172 VAL A O 1
ATOM 1267 N N . SER A 1 169 ? -1.663 -35.145 36.195 1.00 134.34 173 SER A N 1
ATOM 1268 C CA . SER A 1 169 ? -1.039 -35.817 37.330 1.00 136.05 173 SER A CA 1
ATOM 1269 C C . SER A 1 169 ? 0.335 -36.383 36.983 1.00 142.26 173 SER A C 1
ATOM 1270 O O . SER A 1 169 ? 0.791 -37.351 37.586 1.00 158.13 173 SER A O 1
ATOM 1273 N N . PHE A 1 170 ? 0.984 -35.759 36.006 1.00 142.48 174 PHE A N 1
ATOM 1274 C CA . PHE A 1 170 ? 2.383 -36.001 35.725 1.00 149.52 174 PHE A CA 1
ATOM 1275 C C . PHE A 1 170 ? 3.096 -34.670 35.633 1.00 153.16 174 PHE A C 1
ATOM 1276 O O . PHE A 1 170 ? 4.316 -34.598 35.767 1.00 158.22 174 PHE A O 1
ATOM 1284 N N . ALA A 1 171 ? 2.306 -33.621 35.412 1.00 160.25 175 ALA A N 1
ATOM 1285 C CA . ALA A 1 171 ? 2.744 -32.237 35.598 1.00 162.44 175 ALA A CA 1
ATOM 1286 C C . ALA A 1 171 ? 2.516 -31.833 37.057 1.00 148.91 175 ALA A C 1
ATOM 1287 O O . ALA A 1 171 ? 2.981 -30.788 37.515 1.00 145.35 175 ALA A O 1
ATOM 1289 N N . ALA A 1 172 ? 1.776 -32.670 37.773 1.00 135.80 176 ALA A N 1
ATOM 1290 C CA . ALA A 1 172 ? 1.616 -32.527 39.201 1.00 127.04 176 ALA A CA 1
ATOM 1291 C C . ALA A 1 172 ? 2.340 -33.702 39.848 1.00 120.64 176 ALA A C 1
ATOM 1292 O O . ALA A 1 172 ? 1.941 -34.201 40.897 1.00 111.50 176 ALA A O 1
ATOM 1294 N N . PHE A 1 173 ? 3.425 -34.125 39.210 1.00 119.97 177 PHE A N 1
ATOM 1295 C CA . PHE A 1 173 ? 4.160 -35.300 39.643 1.00 129.45 177 PHE A CA 1
ATOM 1296 C C . PHE A 1 173 ? 5.586 -34.907 39.992 1.00 112.08 177 PHE A C 1
ATOM 1297 O O . PHE A 1 173 ? 6.073 -35.166 41.099 1.00 91.33 177 PHE A O 1
ATOM 1305 N N . VAL A 1 174 ? 6.248 -34.284 39.017 1.00 104.81 178 VAL A N 1
ATOM 1306 C CA . VAL A 1 174 ? 7.538 -33.649 39.224 1.00 93.50 178 VAL A CA 1
ATOM 1307 C C . VAL A 1 174 ? 7.230 -32.294 39.845 1.00 90.80 178 VAL A C 1
ATOM 1308 O O . VAL A 1 174 ? 8.122 -31.501 40.130 1.00 87.06 178 VAL A O 1
ATOM 1312 N N . LEU A 1 175 ? 5.945 -32.028 40.048 1.00 88.59 179 LEU A N 1
ATOM 1313 C CA . LEU A 1 175 ? 5.580 -31.123 41.097 1.00 92.80 179 LEU A CA 1
ATOM 1314 C C . LEU A 1 175 ? 6.313 -31.668 42.314 1.00 96.67 179 LEU A C 1
ATOM 1315 O O . LEU A 1 175 ? 7.081 -30.941 42.941 1.00 114.32 179 LEU A O 1
ATOM 1320 N N . ASN A 1 176 ? 6.141 -32.958 42.601 1.00 90.58 180 ASN A N 1
ATOM 1321 C CA . ASN A 1 176 ? 6.536 -33.490 43.907 1.00 91.02 180 ASN A CA 1
ATOM 1322 C C . ASN A 1 176 ? 7.937 -34.009 44.088 1.00 83.35 180 ASN A C 1
ATOM 1323 O O . ASN A 1 176 ? 8.603 -33.605 45.052 1.00 68.58 180 ASN A O 1
ATOM 1328 N N . VAL A 1 177 ? 8.369 -34.899 43.186 1.00 81.92 181 VAL A N 1
ATOM 1329 C CA . VAL A 1 177 ? 9.644 -35.622 43.367 1.00 90.42 181 VAL A CA 1
ATOM 1330 C C . VAL A 1 177 ? 10.859 -34.775 43.705 1.00 101.32 181 VAL A C 1
ATOM 1331 O O . VAL A 1 177 ? 11.702 -35.239 44.477 1.00 110.29 181 VAL A O 1
ATOM 1335 N N . PRO A 1 178 ? 10.959 -33.544 43.142 1.00 103.60 182 PRO A N 1
ATOM 1336 C CA . PRO A 1 178 ? 11.917 -32.622 43.742 1.00 102.75 182 PRO A CA 1
ATOM 1337 C C . PRO A 1 178 ? 11.664 -32.601 45.239 1.00 104.76 182 PRO A C 1
ATOM 1338 O O . PRO A 1 178 ? 12.372 -33.268 46.019 1.00 93.72 182 PRO A O 1
ATOM 1342 N N . LEU A 1 179 ? 10.601 -31.881 45.595 1.00 108.28 183 LEU A N 1
ATOM 1343 C CA . LEU A 1 179 ? 10.168 -31.680 46.959 1.00 109.41 183 LEU A CA 1
ATOM 1344 C C . LEU A 1 179 ? 10.449 -32.927 47.778 1.00 108.67 183 LEU A C 1
ATOM 1345 O O . LEU A 1 179 ? 11.399 -32.966 48.557 1.00 102.57 183 LEU A O 1
ATOM 1350 N N . ASN A 1 180 ? 9.662 -33.970 47.569 1.00 114.93 184 ASN A N 1
ATOM 1351 C CA . ASN A 1 180 ? 9.811 -35.159 48.391 1.00 120.71 184 ASN A CA 1
ATOM 1352 C C . ASN A 1 180 ? 11.183 -35.811 48.315 1.00 117.51 184 ASN A C 1
ATOM 1353 O O . ASN A 1 180 ? 11.602 -36.423 49.285 1.00 125.36 184 ASN A O 1
ATOM 1358 N N . TYR A 1 181 ? 11.887 -35.716 47.189 1.00 109.87 185 TYR A N 1
ATOM 1359 C CA . TYR A 1 181 ? 13.126 -36.480 47.125 1.00 116.53 185 TYR A CA 1
ATOM 1360 C C . TYR A 1 181 ? 14.232 -35.814 47.927 1.00 117.79 185 TYR A C 1
ATOM 1361 O O . TYR A 1 181 ? 15.102 -36.505 48.454 1.00 120.66 185 TYR A O 1
ATOM 1370 N N . ILE A 1 182 ? 14.199 -34.484 48.029 1.00 113.41 186 ILE A N 1
ATOM 1371 C CA . ILE A 1 182 ? 15.122 -33.795 48.930 1.00 114.23 186 ILE A CA 1
ATOM 1372 C C . ILE A 1 182 ? 14.824 -34.183 50.355 1.00 112.80 186 ILE A C 1
ATOM 1373 O O . ILE A 1 182 ? 15.641 -34.826 51.018 1.00 109.17 186 ILE A O 1
ATOM 1378 N N . PHE A 1 183 ? 13.627 -33.813 50.797 1.00 113.74 187 PHE A N 1
ATOM 1379 C CA . PHE A 1 183 ? 13.190 -34.062 52.156 1.00 124.30 187 PHE A CA 1
ATOM 1380 C C . PHE A 1 183 ? 13.497 -35.484 52.604 1.00 115.32 187 PHE A C 1
ATOM 1381 O O . PHE A 1 183 ? 14.006 -35.670 53.700 1.00 117.58 187 PHE A O 1
ATOM 1389 N N . VAL A 1 184 ? 13.262 -36.470 51.737 1.00 105.67 188 VAL A N 1
ATOM 1390 C CA . VAL A 1 184 ? 13.491 -37.886 52.085 1.00 99.73 188 VAL A CA 1
ATOM 1391 C C . VAL A 1 184 ? 14.884 -38.453 51.712 1.00 100.69 188 VAL A C 1
ATOM 1392 O O . VAL A 1 184 ? 15.201 -39.592 52.052 1.00 110.27 188 VAL A O 1
ATOM 1396 N N . TYR A 1 185 ? 15.724 -37.682 51.031 1.00 97.15 189 TYR A N 1
ATOM 1397 C CA . TYR A 1 185 ? 17.084 -38.136 50.821 1.00 99.61 189 TYR A CA 1
ATOM 1398 C C . TYR A 1 185 ? 17.967 -37.418 51.824 1.00 102.41 189 TYR A C 1
ATOM 1399 O O . TYR A 1 185 ? 19.124 -37.803 52.022 1.00 91.22 189 TYR A O 1
ATOM 1408 N N . GLY A 1 186 ? 17.436 -36.334 52.401 1.00 107.01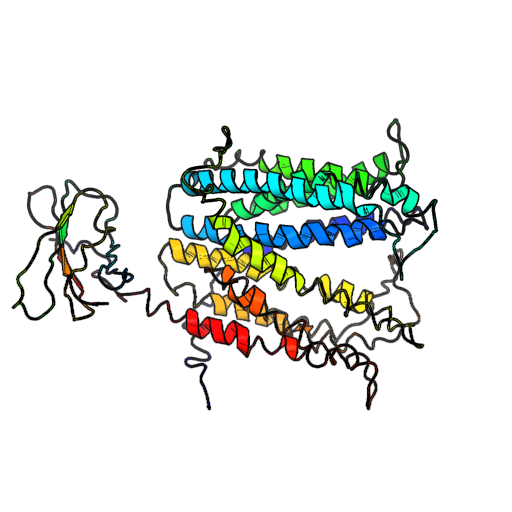 190 GLY A N 1
ATOM 1409 C CA . GLY A 1 186 ? 18.220 -35.415 53.233 1.00 117.54 190 GLY A CA 1
ATOM 1410 C C . GLY A 1 186 ? 17.431 -34.481 54.144 1.00 128.83 190 GLY A C 1
ATOM 1411 O O . GLY A 1 186 ? 17.060 -34.859 55.256 1.00 118.98 190 GLY A O 1
ATOM 1412 N N . LYS A 1 187 ? 17.175 -33.261 53.663 1.00 152.48 191 LYS A N 1
ATOM 1413 C CA . LYS A 1 187 ? 16.670 -32.134 54.486 1.00 165.29 191 LYS A CA 1
ATOM 1414 C C . LYS A 1 187 ? 15.489 -32.485 55.385 1.00 159.27 191 LYS A C 1
ATOM 1415 O O . LYS A 1 187 ? 14.321 -32.302 55.014 1.00 149.87 191 LYS A O 1
ATOM 1421 N N . PHE A 1 188 ? 15.792 -32.955 56.584 1.00 164.13 192 PHE A N 1
ATOM 1422 C CA . PHE A 1 188 ? 14.739 -33.507 57.407 1.00 177.81 192 PHE A CA 1
ATOM 1423 C C . PHE A 1 188 ? 13.809 -32.529 58.133 1.00 177.81 192 PHE A C 1
ATOM 1424 O O . PHE A 1 188 ? 13.212 -31.629 57.510 1.00 163.19 192 PHE A O 1
ATOM 1432 N N . GLY A 1 189 ? 13.704 -32.700 59.445 1.00 184.76 193 GLY A N 1
ATOM 1433 C CA . GLY A 1 189 ? 12.554 -32.234 60.190 1.00 195.30 193 GLY A CA 1
ATOM 1434 C C . GLY A 1 189 ? 11.335 -32.867 59.544 1.00 204.14 193 GLY A C 1
ATOM 1435 O O . GLY A 1 189 ? 10.504 -32.133 58.991 1.00 206.64 193 GLY A O 1
ATOM 1436 N N . MET A 1 190 ? 11.213 -34.211 59.573 1.00 207.83 194 MET A N 1
ATOM 1437 C CA . MET A 1 190 ? 12.140 -35.172 60.258 1.00 198.30 194 MET A CA 1
ATOM 1438 C C . MET A 1 190 ? 12.781 -36.337 59.428 1.00 174.66 194 MET A C 1
ATOM 1439 O O . MET A 1 190 ? 13.767 -36.939 59.882 1.00 168.39 194 MET A O 1
ATOM 1444 N N . PRO A 1 191 ? 12.250 -36.670 58.226 1.00 153.24 195 PRO A N 1
ATOM 1445 C CA . PRO A 1 191 ? 12.835 -37.868 57.629 1.00 137.70 195 PRO A CA 1
ATOM 1446 C C . PRO A 1 191 ? 14.164 -37.515 56.973 1.00 136.85 195 PRO A C 1
ATOM 1447 O O . PRO A 1 191 ? 14.188 -36.973 55.873 1.00 156.73 195 PRO A O 1
ATOM 1451 N N . ALA A 1 192 ? 15.262 -37.789 57.663 1.00 127.40 196 ALA A N 1
ATOM 1452 C CA . ALA A 1 192 ? 16.565 -37.282 57.236 1.00 126.87 196 ALA A CA 1
ATOM 1453 C C . ALA A 1 192 ? 17.112 -37.929 55.976 1.00 126.43 196 ALA A C 1
ATOM 1454 O O . ALA A 1 192 ? 16.796 -37.506 54.866 1.00 134.99 196 ALA A O 1
ATOM 1456 N N . LEU A 1 193 ? 17.921 -38.964 56.147 1.00 122.64 197 LEU A N 1
ATOM 1457 C CA . LEU A 1 193 ? 18.731 -39.441 55.055 1.00 131.11 197 LEU A CA 1
ATOM 1458 C C . LEU A 1 193 ? 18.640 -40.942 54.868 1.00 133.18 197 LEU A C 1
ATOM 1459 O O . LEU A 1 193 ? 19.494 -41.678 55.349 1.00 145.12 197 LEU A O 1
ATOM 1464 N N . GLY A 1 194 ? 17.584 -41.395 54.197 1.00 123.00 198 GLY A N 1
ATOM 1465 C CA . GLY A 1 194 ? 17.657 -42.644 53.461 1.00 114.20 198 GLY A CA 1
ATOM 1466 C C . GLY A 1 194 ? 18.197 -42.076 52.171 1.00 118.76 198 GLY A C 1
ATOM 1467 O O . GLY A 1 194 ? 17.459 -41.971 51.196 1.00 126.29 198 GLY A O 1
ATOM 1468 N N . GLY A 1 195 ? 19.476 -41.676 52.201 1.00 113.59 199 GLY A N 1
ATOM 1469 C CA . GLY A 1 195 ? 20.094 -40.744 51.230 1.00 101.47 199 GLY A CA 1
ATOM 1470 C C . GLY A 1 195 ? 19.632 -40.863 49.796 1.00 96.96 199 GLY A C 1
ATOM 1471 O O . GLY A 1 195 ? 19.428 -39.844 49.111 1.00 84.41 199 GLY A O 1
ATOM 1472 N N . ALA A 1 196 ? 19.489 -42.128 49.367 1.00 95.88 200 ALA A N 1
ATOM 1473 C CA . ALA A 1 196 ? 18.911 -42.520 48.074 1.00 88.06 200 ALA A CA 1
ATOM 1474 C C . ALA A 1 196 ? 17.387 -42.508 48.141 1.00 87.87 200 ALA A C 1
ATOM 1475 O O . ALA A 1 196 ? 16.716 -43.186 47.357 1.00 84.97 200 ALA A O 1
ATOM 1477 N N . GLY A 1 197 ? 16.861 -41.745 49.101 1.00 87.49 201 GLY A N 1
ATOM 1478 C CA . GLY A 1 197 ? 15.480 -41.289 49.105 1.00 90.84 201 GLY A CA 1
ATOM 1479 C C . GLY A 1 197 ? 15.163 -40.575 47.806 1.00 97.77 201 GLY A C 1
ATOM 1480 O O . GLY A 1 197 ? 14.634 -39.465 47.791 1.00 101.88 201 GLY A O 1
ATOM 1481 N N . CYS A 1 198 ? 15.590 -41.198 46.719 1.00 99.18 202 CYS A N 1
ATOM 1482 C CA . CYS A 1 198 ? 14.903 -41.139 45.457 1.00 99.89 202 CYS A CA 1
ATOM 1483 C C . CYS A 1 198 ? 14.020 -42.380 45.470 1.00 96.20 202 CYS A C 1
ATOM 1484 O O . CYS A 1 198 ? 12.808 -42.263 45.555 1.00 93.63 202 CYS A O 1
ATOM 1487 N N . GLY A 1 199 ? 14.626 -43.567 45.445 1.00 92.91 203 GLY A N 1
ATOM 1488 C CA . GLY A 1 199 ? 13.870 -44.828 45.481 1.00 92.04 203 GLY A CA 1
ATOM 1489 C C . GLY A 1 199 ? 12.804 -44.961 46.561 1.00 90.54 203 GLY A C 1
ATOM 1490 O O . GLY A 1 199 ? 11.712 -45.503 46.343 1.00 86.90 203 GLY A O 1
ATOM 1491 N N . VAL A 1 200 ? 13.147 -44.479 47.741 1.00 85.29 204 VAL A N 1
ATOM 1492 C CA . VAL A 1 200 ? 12.186 -44.220 48.780 1.00 81.42 204 VAL A CA 1
ATOM 1493 C C . VAL A 1 200 ? 11.205 -43.123 48.346 1.00 73.06 204 VAL A C 1
ATOM 1494 O O . VAL A 1 200 ? 10.007 -43.167 48.659 1.00 68.08 204 VAL A O 1
ATOM 1498 N N . ALA A 1 201 ? 11.726 -42.134 47.630 1.00 68.33 205 ALA A N 1
ATOM 1499 C CA . ALA A 1 201 ? 10.966 -40.929 47.357 1.00 73.30 205 ALA A CA 1
ATOM 1500 C C . ALA A 1 201 ? 10.108 -41.106 46.130 1.00 74.91 205 ALA A C 1
ATOM 1501 O O . ALA A 1 201 ? 8.927 -40.789 46.146 1.00 77.72 205 ALA A O 1
ATOM 1503 N N . THR A 1 202 ? 10.707 -41.619 45.067 1.00 78.98 206 THR A N 1
ATOM 1504 C CA . THR A 1 202 ? 9.980 -41.879 43.834 1.00 87.93 206 THR A CA 1
ATOM 1505 C C . THR A 1 202 ? 8.788 -42.748 44.159 1.00 83.43 206 THR A C 1
ATOM 1506 O O . THR A 1 202 ? 7.639 -42.391 43.849 1.00 87.38 206 THR A O 1
ATOM 1510 N N . MET A 1 203 ? 9.086 -43.880 44.798 1.00 74.16 207 MET A N 1
ATOM 1511 C CA . MET A 1 203 ? 8.106 -44.912 45.076 1.00 71.94 207 MET A CA 1
ATOM 1512 C C . MET A 1 203 ? 6.867 -44.320 45.782 1.00 66.09 207 MET A C 1
ATOM 1513 O O . MET A 1 203 ? 5.703 -44.692 45.501 1.00 55.61 207 MET A O 1
ATOM 1518 N N . ALA A 1 204 ? 7.138 -43.366 46.671 1.00 62.45 208 ALA A N 1
ATOM 1519 C CA . ALA A 1 204 ? 6.096 -42.541 47.273 1.00 65.24 208 ALA A CA 1
ATOM 1520 C C . ALA A 1 204 ? 5.027 -42.109 46.247 1.00 66.81 208 ALA A C 1
ATOM 1521 O O . ALA A 1 204 ? 3.820 -42.370 46.407 1.00 68.68 208 ALA A O 1
ATOM 1523 N N . VAL A 1 205 ? 5.507 -41.481 45.184 1.00 60.86 209 VAL A N 1
ATOM 1524 C CA . VAL A 1 205 ? 4.686 -40.709 44.304 1.00 62.89 209 VAL A CA 1
ATOM 1525 C C . VAL A 1 205 ? 4.013 -41.578 43.236 1.00 73.16 209 VAL A C 1
ATOM 1526 O O . VAL A 1 205 ? 3.160 -41.112 42.433 1.00 71.11 209 VAL A O 1
ATOM 1530 N N . PHE A 1 206 ? 4.348 -42.858 43.239 1.00 75.43 210 PHE A N 1
ATOM 1531 C CA . PHE A 1 206 ? 3.515 -43.731 42.462 1.00 91.28 210 PHE A CA 1
ATOM 1532 C C . PHE A 1 206 ? 2.117 -43.792 43.087 1.00 87.40 210 PHE A C 1
ATOM 1533 O O . PHE A 1 206 ? 1.102 -43.422 42.471 1.00 76.13 210 PHE A O 1
ATOM 1541 N N . TRP A 1 207 ? 2.111 -44.195 44.346 1.00 85.03 211 TRP A N 1
ATOM 1542 C CA . TRP A 1 207 ? 0.940 -44.148 45.192 1.00 82.10 211 TRP A CA 1
ATOM 1543 C C . TRP A 1 207 ? 0.228 -42.830 45.070 1.00 71.71 211 TRP A C 1
ATOM 1544 O O . TRP A 1 207 ? -0.994 -42.788 45.181 1.00 70.73 211 TRP A O 1
ATOM 1555 N N . PHE A 1 208 ? 0.975 -41.761 44.823 1.00 61.06 212 PHE A N 1
ATOM 1556 C CA . PHE A 1 208 ? 0.317 -40.511 44.555 1.00 64.39 212 PHE A CA 1
ATOM 1557 C C . PHE A 1 208 ? -0.301 -40.396 43.149 1.00 62.64 212 PHE A C 1
ATOM 1558 O O . PHE A 1 208 ? -1.343 -39.738 42.966 1.00 54.90 212 PHE A O 1
ATOM 1566 N N . SER A 1 209 ? 0.349 -40.976 42.147 1.00 68.60 213 SER A N 1
ATOM 1567 C CA . SER A 1 209 ? -0.284 -40.989 40.829 1.00 81.47 213 SER A CA 1
ATOM 1568 C C . SER A 1 209 ? -1.414 -41.997 40.826 1.00 75.32 213 SER A C 1
ATOM 1569 O O . SER A 1 209 ? -2.441 -41.803 40.183 1.00 72.88 213 SER A O 1
ATOM 1572 N N . ALA A 1 210 ? -1.187 -43.087 41.538 1.00 70.12 214 ALA A N 1
ATOM 1573 C CA . ALA A 1 210 ? -2.188 -44.108 41.759 1.00 73.08 214 ALA A CA 1
ATOM 1574 C C . ALA A 1 210 ? -3.560 -43.579 42.203 1.00 72.41 214 ALA A C 1
ATOM 1575 O O . ALA A 1 210 ? -4.617 -44.082 41.781 1.00 70.89 214 ALA A O 1
ATOM 1577 N N . LEU A 1 211 ? -3.548 -42.594 43.090 1.00 64.82 215 LEU A N 1
ATOM 1578 C CA . LEU A 1 211 ? -4.790 -42.066 43.571 1.00 67.46 215 LEU A CA 1
ATOM 1579 C C . LEU A 1 211 ? -4.786 -40.685 43.034 1.00 70.10 215 LEU A C 1
ATOM 1580 O O . LEU A 1 211 ? -5.254 -39.763 43.654 1.00 75.51 215 LEU A O 1
ATOM 1585 N N . ALA A 1 212 ? -4.136 -40.554 41.895 1.00 72.84 216 ALA A N 1
ATOM 1586 C CA . ALA A 1 212 ? -4.414 -39.494 40.981 1.00 86.17 216 ALA A CA 1
ATOM 1587 C C . ALA A 1 212 ? -5.248 -40.152 39.885 1.00 101.39 216 ALA A C 1
ATOM 1588 O O . ALA A 1 212 ? -5.880 -39.469 39.073 1.00 108.14 216 ALA A O 1
ATOM 1590 N N . LEU A 1 213 ? -5.240 -41.489 39.862 1.00 109.04 217 LEU A N 1
ATOM 1591 C CA . LEU A 1 213 ? -6.297 -42.221 39.185 1.00 105.62 217 LEU A CA 1
ATOM 1592 C C . LEU A 1 213 ? -7.511 -41.923 39.994 1.00 103.58 217 LEU A C 1
ATOM 1593 O O . LEU A 1 213 ? -8.246 -40.992 39.679 1.00 101.96 217 LEU A O 1
ATOM 1598 N N . TRP A 1 214 ? -7.686 -42.688 41.066 1.00 97.33 218 TRP A N 1
ATOM 1599 C CA . TRP A 1 214 ? -8.899 -42.622 41.848 1.00 103.06 218 TRP A CA 1
ATOM 1600 C C . TRP A 1 214 ? -9.611 -41.311 41.750 1.00 102.98 218 TRP A C 1
ATOM 1601 O O . TRP A 1 214 ? -10.787 -41.260 41.418 1.00 96.50 218 TRP A O 1
ATOM 1612 N N . ILE A 1 215 ? -8.853 -40.255 42.012 1.00 110.50 219 ILE A N 1
ATOM 1613 C CA . ILE A 1 215 ? -9.340 -38.883 42.025 1.00 118.27 219 ILE A CA 1
ATOM 1614 C C . ILE A 1 215 ? -9.821 -38.374 40.667 1.00 113.51 219 ILE A C 1
ATOM 1615 O O . ILE A 1 215 ? -10.217 -37.209 40.528 1.00 104.19 219 ILE A O 1
ATOM 1620 N N . TYR A 1 216 ? -9.777 -39.244 39.668 1.00 113.89 220 TYR A N 1
ATOM 1621 C CA . TYR A 1 216 ? -10.374 -38.926 38.397 1.00 125.25 220 TYR A CA 1
ATOM 1622 C C . TYR A 1 216 ? -11.301 -40.019 37.907 1.00 132.25 220 TYR A C 1
ATOM 1623 O O . TYR A 1 216 ? -11.098 -40.610 36.849 1.00 129.31 220 TYR A O 1
ATOM 1632 N N . ILE A 1 217 ? -12.281 -40.316 38.759 1.00 143.63 221 ILE A N 1
ATOM 1633 C CA . ILE A 1 217 ? -13.597 -40.785 38.340 1.00 151.71 221 ILE A CA 1
ATOM 1634 C C . ILE A 1 217 ? -14.381 -39.489 38.324 1.00 151.68 221 ILE A C 1
ATOM 1635 O O . ILE A 1 217 ? -15.320 -39.314 37.541 1.00 151.63 221 ILE A O 1
ATOM 1640 N N . ALA A 1 218 ? -13.948 -38.588 39.210 1.00 156.86 222 ALA A N 1
ATOM 1641 C CA . ALA A 1 218 ? -14.481 -37.239 39.383 1.00 168.41 222 ALA A CA 1
ATOM 1642 C C . ALA A 1 218 ? -15.055 -36.611 38.118 1.00 178.68 222 ALA A C 1
ATOM 1643 O O . ALA A 1 218 ? -16.149 -36.045 38.144 1.00 189.89 222 ALA A O 1
ATOM 1645 N N . LYS A 1 219 ? -14.329 -36.741 37.011 1.00 183.41 223 LYS A N 1
ATOM 1646 C CA . LYS A 1 219 ? -14.579 -35.910 35.833 1.00 188.25 223 LYS A CA 1
ATOM 1647 C C . LYS A 1 219 ? -15.931 -36.041 35.117 1.00 183.01 223 LYS A C 1
ATOM 1648 O O . LYS A 1 219 ? -16.682 -35.063 35.035 1.00 187.98 223 LYS A O 1
ATOM 1654 N N . GLU A 1 220 ? -16.253 -37.222 34.605 1.00 166.50 224 GLU A N 1
ATOM 1655 C CA . GLU A 1 220 ? -17.439 -37.319 33.773 1.00 155.21 224 GLU A CA 1
ATOM 1656 C C . GLU A 1 220 ? -18.402 -38.431 34.207 1.00 154.83 224 GLU A C 1
ATOM 1657 O O . GLU A 1 220 ? -19.136 -38.249 35.184 1.00 154.37 224 GLU A O 1
ATOM 1663 N N . LYS A 1 221 ? -18.407 -39.564 33.515 1.00 151.93 225 LYS A N 1
ATOM 1664 C CA . LYS A 1 221 ? -19.264 -40.662 33.915 1.00 150.89 225 LYS A CA 1
ATOM 1665 C C . LYS A 1 221 ? -18.347 -41.751 34.392 1.00 162.62 225 LYS A C 1
ATOM 1666 O O . LYS A 1 221 ? -17.165 -41.784 34.025 1.00 143.88 225 LYS A O 1
ATOM 1672 N N . PHE A 1 222 ? -18.903 -42.626 35.223 1.00 195.42 226 PHE A N 1
ATOM 1673 C CA . PHE A 1 222 ? -18.136 -43.632 35.942 1.00 219.98 226 PHE A CA 1
ATOM 1674 C C . PHE A 1 222 ? -17.310 -44.564 35.060 1.00 223.94 226 PHE A C 1
ATOM 1675 O O . PHE A 1 222 ? -17.637 -44.818 33.895 1.00 224.19 226 PHE A O 1
ATOM 1683 N N . PHE A 1 223 ? -16.208 -45.019 35.644 1.00 223.29 227 PHE A N 1
ATOM 1684 C CA . PHE A 1 223 ? -15.547 -46.255 35.262 1.00 224.57 227 PHE A CA 1
ATOM 1685 C C . PHE A 1 223 ? -15.240 -46.959 36.592 1.00 208.67 227 PHE A C 1
ATOM 1686 O O . PHE A 1 223 ? -14.207 -47.609 36.764 1.00 216.68 227 PHE A O 1
ATOM 1694 N N . ARG A 1 224 ? -16.158 -46.817 37.541 1.00 181.07 228 ARG A N 1
ATOM 1695 C CA . ARG A 1 224 ? -15.937 -47.308 38.886 1.00 170.33 228 ARG A CA 1
ATOM 1696 C C . ARG A 1 224 ? -16.810 -48.537 39.172 1.00 182.00 228 ARG A C 1
ATOM 1697 O O . ARG A 1 224 ? -18.018 -48.404 39.381 1.00 197.02 228 ARG A O 1
ATOM 1705 N N . PRO A 1 225 ? -16.224 -49.749 39.101 1.00 184.10 229 PRO A N 1
ATOM 1706 C CA . PRO A 1 225 ? -16.897 -50.862 39.751 1.00 192.03 229 PRO A CA 1
ATOM 1707 C C . PRO A 1 225 ? -16.010 -51.713 40.698 1.00 199.97 229 PRO A C 1
ATOM 1708 O O . PRO A 1 225 ? -16.310 -52.894 40.908 1.00 205.49 229 PRO A O 1
ATOM 1712 N N . PHE A 1 226 ? -14.966 -51.110 41.285 1.00 202.70 230 PHE A N 1
ATOM 1713 C CA . PHE A 1 226 ? -14.046 -51.798 42.232 1.00 206.33 230 PHE A CA 1
ATOM 1714 C C . PHE A 1 226 ? -14.720 -52.176 43.565 1.00 195.68 230 PHE A C 1
ATOM 1715 O O . PHE A 1 226 ? -14.190 -51.923 44.653 1.00 192.79 230 PHE A O 1
ATOM 1723 N N . GLY A 1 227 ? -15.912 -52.756 43.467 1.00 188.03 231 GLY A N 1
ATOM 1724 C CA . GLY A 1 227 ? -16.485 -53.514 44.565 1.00 194.38 231 GLY A CA 1
ATOM 1725 C C . GLY A 1 227 ? -15.896 -54.886 44.331 1.00 198.85 231 GLY A C 1
ATOM 1726 O O . GLY A 1 227 ? -15.873 -55.339 43.177 1.00 178.21 231 GLY A O 1
ATOM 1727 N N . LEU A 1 228 ? -15.422 -55.539 45.402 1.00 210.95 232 LEU A N 1
ATOM 1728 C CA . LEU A 1 228 ? -14.582 -56.754 45.289 1.00 211.00 232 LEU A CA 1
ATOM 1729 C C . LEU A 1 228 ? -14.603 -57.339 43.859 1.00 206.74 232 LEU A C 1
ATOM 1730 O O . LEU A 1 228 ? -15.293 -58.326 43.567 1.00 227.79 232 LEU A O 1
ATOM 1735 N N . THR A 1 229 ? -13.883 -56.656 42.968 1.00 176.75 233 THR A N 1
ATOM 1736 C CA . THR A 1 229 ? -13.487 -57.178 41.668 1.00 157.57 233 THR A CA 1
ATOM 1737 C C . THR A 1 229 ? -13.066 -58.611 41.885 1.00 161.53 233 THR A C 1
ATOM 1738 O O . THR A 1 229 ? -12.139 -58.855 42.640 1.00 170.88 233 THR A O 1
ATOM 1742 N N . ALA A 1 230 ? -13.739 -59.568 41.268 1.00 156.01 234 ALA A N 1
ATOM 1743 C CA . ALA A 1 230 ? -13.434 -60.951 41.604 1.00 161.18 234 ALA A CA 1
ATOM 1744 C C . ALA A 1 230 ? -12.859 -61.715 40.425 1.00 169.35 234 ALA A C 1
ATOM 1745 O O . ALA A 1 230 ? -12.823 -61.203 39.308 1.00 153.70 234 ALA A O 1
ATOM 1747 N N . LYS A 1 231 ? -12.380 -62.930 40.690 1.00 195.85 235 LYS A N 1
ATOM 1748 C CA . LYS A 1 231 ? -11.981 -63.846 39.622 1.00 226.40 235 LYS A CA 1
ATOM 1749 C C . LYS A 1 231 ? -12.448 -65.300 39.839 1.00 257.93 235 LYS A C 1
ATOM 1750 O O . LYS A 1 231 ? -12.036 -65.951 40.806 1.00 277.54 235 LYS A O 1
ATOM 1756 N N . PHE A 1 232 ? -13.345 -65.766 38.957 1.00 271.23 236 PHE A N 1
ATOM 1757 C CA . PHE A 1 232 ? -13.688 -67.200 38.775 1.00 270.58 236 PHE A CA 1
ATOM 1758 C C . PHE A 1 232 ? -14.972 -67.459 37.968 1.00 260.68 236 PHE A C 1
ATOM 1759 O O . PHE A 1 232 ? -15.897 -66.640 37.944 1.00 248.40 236 PHE A O 1
ATOM 1767 N N . GLY A 1 233 ? -15.000 -68.621 37.317 1.00 257.21 237 GLY A N 1
ATOM 1768 C CA . GLY A 1 233 ? -16.128 -69.070 36.508 1.00 258.82 237 GLY A CA 1
ATOM 1769 C C . GLY A 1 233 ? -15.952 -70.523 36.094 1.00 266.03 237 GLY A C 1
ATOM 1770 O O . GLY A 1 233 ? -16.843 -71.347 36.308 1.00 261.06 237 GLY A O 1
ATOM 1771 N N . LYS A 1 234 ? -14.791 -70.830 35.510 1.00 276.61 238 LYS A N 1
ATOM 1772 C CA . LYS A 1 234 ? -14.462 -72.176 35.006 1.00 290.10 238 LYS A CA 1
ATOM 1773 C C . LYS A 1 234 ? -13.142 -72.677 35.653 1.00 306.04 238 LYS A C 1
ATOM 1774 O O . LYS A 1 234 ? -13.090 -72.791 36.882 1.00 308.99 238 LYS A O 1
ATOM 1780 N N . PRO A 1 235 ? -12.096 -73.017 34.849 1.00 314.66 239 PRO A N 1
ATOM 1781 C CA . PRO A 1 235 ? -10.755 -73.072 35.455 1.00 318.68 239 PRO A CA 1
ATOM 1782 C C . PRO A 1 235 ? -10.270 -71.759 36.113 1.00 320.18 239 PRO A C 1
ATOM 1783 O O . PRO A 1 235 ? -9.868 -71.792 37.278 1.00 333.30 239 PRO A O 1
ATOM 1787 N N . ASP A 1 236 ? -10.301 -70.633 35.389 1.00 308.65 240 ASP A N 1
ATOM 1788 C CA . ASP A 1 236 ? -9.993 -69.303 35.972 1.00 281.23 240 ASP A CA 1
ATOM 1789 C C . ASP A 1 236 ? -10.664 -68.135 35.227 1.00 250.67 240 ASP A C 1
ATOM 1790 O O . ASP A 1 236 ? -11.009 -68.252 34.048 1.00 251.88 240 ASP A O 1
ATOM 1795 N N . TRP A 1 237 ? -10.827 -67.013 35.930 1.00 212.24 241 TRP A N 1
ATOM 1796 C CA . TRP A 1 237 ? -11.566 -65.857 35.428 1.00 185.99 241 TRP A CA 1
ATOM 1797 C C . TRP A 1 237 ? -10.957 -65.237 34.189 1.00 175.07 241 TRP A C 1
ATOM 1798 O O . TRP A 1 237 ? -9.800 -64.823 34.196 1.00 168.35 241 TRP A O 1
ATOM 1809 N N . ALA A 1 238 ? -11.757 -65.184 33.127 1.00 171.81 242 ALA A N 1
ATOM 1810 C CA . ALA A 1 238 ? -11.439 -64.393 31.946 1.00 170.21 242 ALA A CA 1
ATOM 1811 C C . ALA A 1 238 ? -11.628 -62.921 32.295 1.00 167.80 242 ALA A C 1
ATOM 1812 O O . ALA A 1 238 ? -11.696 -62.578 33.475 1.00 163.80 242 ALA A O 1
ATOM 1814 N N . VAL A 1 239 ? -11.737 -62.059 31.284 1.00 169.73 243 VAL A N 1
ATOM 1815 C CA . VAL A 1 239 ? -11.564 -60.605 31.472 1.00 175.11 243 VAL A CA 1
ATOM 1816 C C . VAL A 1 239 ? -10.429 -60.400 32.479 1.00 170.57 243 VAL A C 1
ATOM 1817 O O . VAL A 1 239 ? -10.455 -59.506 33.336 1.00 168.68 243 VAL A O 1
ATOM 1821 N N . PHE A 1 240 ? -9.432 -61.271 32.321 1.00 161.77 244 PHE A N 1
ATOM 1822 C CA . PHE A 1 240 ? -8.349 -61.495 33.263 1.00 151.42 244 PHE A CA 1
ATOM 1823 C C . PHE A 1 240 ? -7.495 -62.567 32.587 1.00 139.54 244 PHE A C 1
ATOM 1824 O O . PHE A 1 240 ? -6.313 -62.356 32.301 1.00 122.93 244 PHE A O 1
ATOM 1832 N N . LYS A 1 241 ? -8.118 -63.707 32.300 1.00 139.87 245 LYS A N 1
ATOM 1833 C CA . LYS A 1 241 ? -7.511 -64.719 31.449 1.00 142.70 245 LYS A CA 1
ATOM 1834 C C . LYS A 1 241 ? -7.430 -64.136 30.050 1.00 137.87 245 LYS A C 1
ATOM 1835 O O . LYS A 1 241 ? -6.514 -64.452 29.289 1.00 139.55 245 LYS A O 1
ATOM 1841 N N . GLN A 1 242 ? -8.394 -63.277 29.727 1.00 133.11 246 GLN A N 1
ATOM 1842 C CA . GLN A 1 242 ? -8.397 -62.547 28.467 1.00 135.79 246 GLN A CA 1
ATOM 1843 C C . GLN A 1 242 ? -7.131 -61.704 28.348 1.00 121.29 246 GLN A C 1
ATOM 1844 O O . GLN A 1 242 ? -6.302 -61.916 27.446 1.00 106.13 246 GLN A O 1
ATOM 1850 N N . ILE A 1 243 ? -7.000 -60.768 29.286 1.00 108.58 247 ILE A N 1
ATOM 1851 C CA . ILE A 1 243 ? -5.800 -59.960 29.486 1.00 102.15 247 ILE A CA 1
ATOM 1852 C C . ILE A 1 243 ? -4.460 -60.713 29.448 1.00 101.65 247 ILE A C 1
ATOM 1853 O O . ILE A 1 243 ? -3.401 -60.092 29.581 1.00 87.01 247 ILE A O 1
ATOM 1858 N N . TRP A 1 244 ? -4.495 -62.034 29.292 1.00 109.90 248 TRP A N 1
ATOM 1859 C CA . TRP A 1 244 ? -3.268 -62.819 29.294 1.00 117.43 248 TRP A CA 1
ATOM 1860 C C . TRP A 1 244 ? -2.581 -62.800 27.930 1.00 112.45 248 TRP A C 1
ATOM 1861 O O . TRP A 1 244 ? -1.434 -62.367 27.817 1.00 101.81 248 TRP A O 1
ATOM 1872 N N . LYS A 1 245 ? -3.275 -63.257 26.892 1.00 118.35 249 LYS A N 1
ATOM 1873 C CA . LYS A 1 245 ? -2.628 -63.384 25.580 1.00 138.45 249 LYS A CA 1
ATOM 1874 C C . LYS A 1 245 ? -2.348 -62.031 24.911 1.00 129.55 249 LYS A C 1
ATOM 1875 O O . LYS A 1 245 ? -1.579 -61.936 23.941 1.00 119.79 249 LYS A O 1
ATOM 1881 N N . ILE A 1 246 ? -2.979 -60.985 25.427 1.00 120.65 250 ILE A N 1
ATOM 1882 C CA . ILE A 1 246 ? -2.578 -59.642 25.051 1.00 121.05 250 ILE A CA 1
ATOM 1883 C C . ILE A 1 246 ? -1.366 -59.242 25.892 1.00 112.75 250 ILE A C 1
ATOM 1884 O O . ILE A 1 246 ? -0.342 -58.856 25.353 1.00 123.44 250 ILE A O 1
ATOM 1889 N N . GLY A 1 247 ? -1.469 -59.376 27.208 1.00 103.09 251 GLY A N 1
ATOM 1890 C CA . GLY A 1 247 ? -0.413 -58.922 28.103 1.00 95.08 251 GLY A CA 1
ATOM 1891 C C . GLY A 1 247 ? 0.924 -59.564 27.814 1.00 93.30 251 GLY A C 1
ATOM 1892 O O . GLY A 1 247 ? 1.842 -58.918 27.284 1.00 75.35 251 GLY A O 1
ATOM 1893 N N . ALA A 1 248 ? 1.001 -60.852 28.155 1.00 101.37 252 ALA A N 1
ATOM 1894 C CA . ALA A 1 248 ? 2.205 -61.676 27.993 1.00 104.00 252 ALA A CA 1
ATOM 1895 C C . ALA A 1 248 ? 3.122 -61.190 26.883 1.00 92.44 252 ALA A C 1
ATOM 1896 O O . ALA A 1 248 ? 4.222 -60.695 27.126 1.00 95.30 252 ALA A O 1
ATOM 1898 N N . PRO A 1 249 ? 2.651 -61.303 25.654 1.00 82.30 253 PRO A N 1
ATOM 1899 C CA . PRO A 1 249 ? 3.632 -61.281 24.603 1.00 83.31 253 PRO A CA 1
ATOM 1900 C C . PRO A 1 249 ? 4.045 -59.870 24.231 1.00 73.19 253 PRO A C 1
ATOM 1901 O O . PRO A 1 249 ? 4.773 -59.680 23.254 1.00 64.23 253 PRO A O 1
ATOM 1905 N N . ILE A 1 250 ? 3.581 -58.892 25.003 1.00 64.16 254 ILE A N 1
ATOM 1906 C CA . ILE A 1 250 ? 4.085 -57.537 24.841 1.00 63.96 254 ILE A CA 1
ATOM 1907 C C . ILE A 1 250 ? 5.189 -57.248 25.852 1.00 62.58 254 ILE A C 1
ATOM 1908 O O . ILE A 1 250 ? 6.129 -56.502 25.566 1.00 53.83 254 ILE A O 1
ATOM 1913 N N . GLY A 1 251 ? 5.075 -57.854 27.025 1.00 67.04 255 GLY A N 1
ATOM 1914 C CA . GLY A 1 251 ? 6.195 -57.891 27.953 1.00 76.88 255 GLY A CA 1
ATOM 1915 C C . GLY A 1 251 ? 7.343 -58.746 27.427 1.00 81.28 255 GLY A C 1
ATOM 1916 O O . GLY A 1 251 ? 8.515 -58.357 27.555 1.00 83.95 255 GLY A O 1
ATOM 1917 N N . LEU A 1 252 ? 7.005 -59.901 26.834 1.00 80.71 256 LEU A N 1
ATOM 1918 C CA . LEU A 1 252 ? 8.004 -60.881 26.372 1.00 78.66 256 LEU A CA 1
ATOM 1919 C C . LEU A 1 252 ? 8.552 -60.399 25.060 1.00 74.36 256 LEU A C 1
ATOM 1920 O O . LEU A 1 252 ? 9.607 -60.839 24.608 1.00 73.75 256 LEU A O 1
ATOM 1925 N N . SER A 1 253 ? 7.794 -59.491 24.456 1.00 73.68 257 SER A N 1
ATOM 1926 C CA . SER A 1 253 ? 8.266 -58.660 23.364 1.00 75.26 257 SER A CA 1
ATOM 1927 C C . SER A 1 253 ? 8.943 -57.397 23.858 1.00 74.77 257 SER A C 1
ATOM 1928 O O . SER A 1 253 ? 9.739 -56.839 23.137 1.00 78.13 257 SER A O 1
ATOM 1931 N N . TYR A 1 254 ? 8.609 -56.910 25.053 1.00 80.81 258 TYR A N 1
ATOM 1932 C CA . TYR A 1 254 ? 9.430 -55.865 25.673 1.00 87.26 258 TYR A CA 1
ATOM 1933 C C . TYR A 1 254 ? 10.738 -56.502 26.166 1.00 96.07 258 TYR A C 1
ATOM 1934 O O . TYR A 1 254 ? 11.661 -55.795 26.569 1.00 96.68 258 TYR A O 1
ATOM 1943 N N . PHE A 1 255 ? 10.806 -57.837 26.130 1.00 105.28 259 PHE A N 1
ATOM 1944 C CA . PHE A 1 255 ? 12.058 -58.573 26.334 1.00 115.91 259 PHE A CA 1
ATOM 1945 C C . PHE A 1 255 ? 12.970 -58.480 25.102 1.00 122.18 259 PHE A C 1
ATOM 1946 O O . PHE A 1 255 ? 14.039 -59.103 25.041 1.00 108.51 259 PHE A O 1
ATOM 1954 N N . LEU A 1 256 ? 12.524 -57.703 24.119 1.00 141.27 260 LEU A N 1
ATOM 1955 C CA . LEU A 1 256 ? 13.371 -57.297 23.007 1.00 173.23 260 LEU A CA 1
ATOM 1956 C C . LEU A 1 256 ? 14.454 -56.420 23.609 1.00 169.48 260 LEU A C 1
ATOM 1957 O O . LEU A 1 256 ? 15.558 -56.899 23.882 1.00 169.09 260 LEU A O 1
ATOM 1962 N N . GLU A 1 257 ? 14.114 -55.152 23.847 1.00 168.21 261 GLU A N 1
ATOM 1963 C CA . GLU A 1 257 ? 15.005 -54.189 24.495 1.00 166.95 261 GLU A CA 1
ATOM 1964 C C . GLU A 1 257 ? 15.519 -54.726 25.837 1.00 157.80 261 GLU A C 1
ATOM 1965 O O . GLU A 1 257 ? 16.493 -54.210 26.399 1.00 143.91 261 GLU A O 1
ATOM 1971 N N . ALA A 1 258 ? 14.858 -55.780 26.320 1.00 153.48 262 ALA A N 1
ATOM 1972 C CA . ALA A 1 258 ? 15.314 -56.562 27.472 1.00 149.61 262 ALA A CA 1
ATOM 1973 C C . ALA A 1 258 ? 16.261 -57.682 27.017 1.00 144.02 262 ALA A C 1
ATOM 1974 O O . ALA A 1 258 ? 16.147 -58.847 27.420 1.00 128.95 262 ALA A O 1
ATOM 1976 N N . SER A 1 259 ? 17.190 -57.277 26.158 1.00 144.52 263 SER A N 1
ATOM 1977 C CA . SER A 1 259 ? 18.263 -58.093 25.602 1.00 146.56 263 SER A CA 1
ATOM 1978 C C . SER A 1 259 ? 18.964 -57.230 24.555 1.00 150.03 263 SER A C 1
ATOM 1979 O O . SER A 1 259 ? 20.067 -57.554 24.117 1.00 147.65 263 SER A O 1
ATOM 1982 N N . ALA A 1 260 ? 18.299 -56.140 24.152 1.00 155.45 264 ALA A N 1
ATOM 1983 C CA . ALA A 1 260 ? 18.994 -54.917 23.750 1.00 163.62 264 ALA A CA 1
ATOM 1984 C C . ALA A 1 260 ? 19.379 -54.336 25.105 1.00 167.02 264 ALA A C 1
ATOM 1985 O O . ALA A 1 260 ? 19.047 -53.199 25.458 1.00 184.74 264 ALA A O 1
ATOM 1987 N N . PHE A 1 261 ? 20.065 -55.192 25.858 1.00 155.66 265 PHE A N 1
ATOM 1988 C CA . PHE A 1 261 ? 20.425 -55.018 27.243 1.00 147.63 265 PHE A CA 1
ATOM 1989 C C . PHE A 1 261 ? 21.760 -55.731 27.267 1.00 144.12 265 PHE A C 1
ATOM 1990 O O . PHE A 1 261 ? 22.800 -55.085 27.337 1.00 146.59 265 PHE A O 1
ATOM 1998 N N . SER A 1 262 ? 21.722 -57.060 27.133 1.00 148.58 266 SER A N 1
ATOM 1999 C CA . SER A 1 262 ? 22.925 -57.901 27.003 1.00 159.28 266 SER A CA 1
ATOM 2000 C C . SER A 1 262 ? 23.776 -57.547 25.773 1.00 159.30 266 SER A C 1
ATOM 2001 O O . SER A 1 262 ? 24.913 -57.995 25.646 1.00 139.47 266 SER A O 1
ATOM 2004 N N . PHE A 1 263 ? 23.210 -56.755 24.868 1.00 186.18 267 PHE A N 1
ATOM 2005 C CA . PHE A 1 263 ? 23.932 -56.299 23.685 1.00 221.07 267 PHE A CA 1
ATOM 2006 C C . PHE A 1 263 ? 24.318 -54.832 23.819 1.00 219.76 267 PHE A C 1
ATOM 2007 O O . PHE A 1 263 ? 25.510 -54.523 23.928 1.00 215.17 267 PHE A O 1
ATOM 2015 N N . ILE A 1 264 ? 23.314 -53.944 23.818 1.00 225.24 268 ILE A N 1
ATOM 2016 C CA . ILE A 1 264 ? 23.530 -52.484 23.900 1.00 234.16 268 ILE A CA 1
ATOM 2017 C C . ILE A 1 264 ? 24.567 -52.147 24.979 1.00 251.58 268 ILE A C 1
ATOM 2018 O O . ILE A 1 264 ? 25.219 -51.100 24.936 1.00 260.49 268 ILE A O 1
ATOM 2023 N N . VAL A 1 265 ? 24.700 -53.066 25.934 1.00 257.42 269 VAL A N 1
ATOM 2024 C CA . VAL A 1 265 ? 25.753 -53.053 26.938 1.00 257.40 269 VAL A CA 1
ATOM 2025 C C . VAL A 1 265 ? 26.303 -54.480 27.055 1.00 234.68 269 VAL A C 1
ATOM 2026 O O . VAL A 1 265 ? 25.726 -55.323 27.745 1.00 229.80 269 VAL A O 1
ATOM 2030 N N . PHE A 1 266 ? 27.386 -54.759 26.337 1.00 224.31 270 PHE A N 1
ATOM 2031 C CA . PHE A 1 266 ? 28.191 -55.961 26.581 1.00 229.94 270 PHE A CA 1
ATOM 2032 C C . PHE A 1 266 ? 29.480 -55.930 25.797 1.00 234.05 270 PHE A C 1
ATOM 2033 O O . PHE A 1 266 ? 30.523 -56.369 26.281 1.00 222.49 270 PHE A O 1
ATOM 2041 N N . LEU A 1 267 ? 29.395 -55.438 24.571 1.00 251.29 271 LEU A N 1
ATOM 2042 C CA . LEU A 1 267 ? 30.591 -55.019 23.878 1.00 282.27 271 LEU A CA 1
ATOM 2043 C C . LEU A 1 267 ? 30.645 -53.493 23.861 1.00 298.36 271 LEU A C 1
ATOM 2044 O O . LEU A 1 267 ? 30.858 -52.862 22.823 1.00 313.30 271 LEU A O 1
ATOM 2049 N N . ILE A 1 268 ? 30.409 -52.920 25.039 1.00 311.35 272 ILE A N 1
ATOM 2050 C CA . ILE A 1 268 ? 30.826 -51.558 25.339 1.00 327.11 272 ILE A CA 1
ATOM 2051 C C . ILE A 1 268 ? 32.188 -51.629 26.045 1.00 332.66 272 ILE A C 1
ATOM 2052 O O . ILE A 1 268 ? 32.777 -50.599 26.386 1.00 342.75 272 ILE A O 1
ATOM 2057 N N . ALA A 1 269 ? 32.680 -52.859 26.239 1.00 324.62 273 ALA A N 1
ATOM 2058 C CA . ALA A 1 269 ? 33.982 -53.110 26.873 1.00 305.06 273 ALA A CA 1
ATOM 2059 C C . ALA A 1 269 ? 34.740 -54.355 26.360 1.00 286.22 273 ALA A C 1
ATOM 2060 O O . ALA A 1 269 ? 34.636 -55.439 26.942 1.00 267.09 273 ALA A O 1
ATOM 2062 N N . PRO A 1 270 ? 35.480 -54.206 25.245 1.00 282.58 274 PRO A N 1
ATOM 2063 C CA . PRO A 1 270 ? 36.592 -55.111 24.947 1.00 295.16 274 PRO A CA 1
ATOM 2064 C C . PRO A 1 270 ? 37.892 -54.552 25.556 1.00 317.59 274 PRO A C 1
ATOM 2065 O O . PRO A 1 270 ? 37.899 -54.202 26.738 1.00 323.86 274 PRO A O 1
ATOM 2069 N N . PHE A 1 271 ? 38.974 -54.479 24.774 1.00 352.07 275 PHE A N 1
ATOM 2070 C CA . PHE A 1 271 ? 40.180 -53.730 25.173 1.00 359.28 275 PHE A CA 1
ATOM 2071 C C . PHE A 1 271 ? 39.979 -52.228 24.921 1.00 351.47 275 PHE A C 1
ATOM 2072 O O . PHE A 1 271 ? 40.770 -51.396 25.385 1.00 344.93 275 PHE A O 1
ATOM 2080 N N . GLY A 1 272 ? 38.920 -51.904 24.174 1.00 339.05 276 GLY A N 1
ATOM 2081 C CA . GLY A 1 272 ? 38.532 -50.526 23.864 1.00 310.61 276 GLY A CA 1
ATOM 2082 C C . GLY A 1 272 ? 37.171 -50.187 24.446 1.00 282.65 276 GLY A C 1
ATOM 2083 O O . GLY A 1 272 ? 36.134 -50.537 23.882 1.00 252.33 276 GLY A O 1
ATOM 2084 N N . GLU A 1 273 ? 37.193 -49.488 25.578 1.00 283.04 277 GLU A N 1
ATOM 2085 C CA . GLU A 1 273 ? 36.004 -49.238 26.392 1.00 275.74 277 GLU A CA 1
ATOM 2086 C C . GLU A 1 273 ? 35.707 -47.740 26.534 1.00 268.37 277 GLU A C 1
ATOM 2087 O O . GLU A 1 273 ? 34.872 -47.347 27.350 1.00 249.77 277 GLU A O 1
ATOM 2093 N N . ASP A 1 274 ? 36.392 -46.917 25.740 1.00 281.33 278 ASP A N 1
ATOM 2094 C CA . ASP A 1 274 ? 36.359 -45.454 25.879 1.00 295.12 278 ASP A CA 1
ATOM 2095 C C . ASP A 1 274 ? 34.992 -44.857 25.525 1.00 295.66 278 ASP A C 1
ATOM 2096 O O . ASP A 1 274 ? 34.057 -44.945 26.323 1.00 290.12 278 ASP A O 1
ATOM 2101 N N . TYR A 1 275 ? 34.870 -44.253 24.342 1.00 308.38 279 TYR A N 1
ATOM 2102 C CA . TYR A 1 275 ? 33.567 -43.761 23.881 1.00 322.16 279 TYR A CA 1
ATOM 2103 C C . TYR A 1 275 ? 32.671 -44.889 23.360 1.00 330.50 279 TYR A C 1
ATOM 2104 O O . TYR A 1 275 ? 31.563 -44.651 22.867 1.00 335.64 279 TYR A O 1
ATOM 2113 N N . VAL A 1 276 ? 33.173 -46.116 23.488 1.00 336.97 280 VAL A N 1
ATOM 2114 C CA . VAL A 1 276 ? 32.419 -47.327 23.188 1.00 333.50 280 VAL A CA 1
ATOM 2115 C C . VAL A 1 276 ? 31.395 -47.557 24.300 1.00 302.98 280 VAL A C 1
ATOM 2116 O O . VAL A 1 276 ? 30.253 -47.948 24.039 1.00 293.58 280 VAL A O 1
ATOM 2120 N N . ALA A 1 277 ? 31.811 -47.295 25.537 1.00 276.48 281 ALA A N 1
ATOM 2121 C CA . ALA A 1 277 ? 30.907 -47.321 26.677 1.00 258.54 281 ALA A CA 1
ATOM 2122 C C . ALA A 1 277 ? 30.021 -46.079 26.699 1.00 252.33 281 ALA A C 1
ATOM 2123 O O . ALA A 1 277 ? 28.947 -46.096 27.297 1.00 261.64 281 ALA A O 1
ATOM 2125 N N . ALA A 1 278 ? 30.475 -45.012 26.040 1.00 239.10 282 ALA A N 1
ATOM 2126 C CA . ALA A 1 278 ? 29.762 -43.729 26.013 1.00 223.80 282 ALA A CA 1
ATOM 2127 C C . ALA A 1 278 ? 28.667 -43.643 24.940 1.00 213.97 282 ALA A C 1
ATOM 2128 O O . ALA A 1 278 ? 28.089 -42.576 24.705 1.00 209.54 282 ALA A O 1
ATOM 2130 N N . GLN A 1 279 ? 28.383 -44.768 24.292 1.00 198.52 283 GLN A N 1
ATOM 2131 C CA . GLN A 1 279 ? 27.193 -44.882 23.469 1.00 184.60 283 GLN A CA 1
ATOM 2132 C C . GLN A 1 279 ? 25.985 -45.046 24.418 1.00 182.49 283 GLN A C 1
ATOM 2133 O O . GLN A 1 279 ? 25.207 -45.988 24.330 1.00 181.70 283 GLN A O 1
ATOM 2139 N N . GLN A 1 280 ? 25.885 -44.103 25.359 1.00 186.94 284 GLN A N 1
ATOM 2140 C CA . GLN A 1 280 ? 24.805 -44.014 26.355 1.00 198.72 284 GLN A CA 1
ATOM 2141 C C . GLN A 1 280 ? 24.280 -42.595 26.337 1.00 207.33 284 GLN A C 1
ATOM 2142 O O . GLN A 1 280 ? 23.107 -42.366 26.567 1.00 216.89 284 GLN A O 1
ATOM 2148 N N . VAL A 1 281 ? 25.168 -41.629 26.121 1.00 212.62 285 VAL A N 1
ATOM 2149 C CA . VAL A 1 281 ? 24.715 -40.335 25.645 1.00 208.22 285 VAL A CA 1
ATOM 2150 C C . VAL A 1 281 ? 24.324 -40.657 24.210 1.00 195.70 285 VAL A C 1
ATOM 2151 O O . VAL A 1 281 ? 23.514 -39.963 23.599 1.00 208.53 285 VAL A O 1
ATOM 2155 N N . GLY A 1 282 ? 24.909 -41.740 23.693 1.00 166.43 286 GLY A N 1
ATOM 2156 C CA . GLY A 1 282 ? 24.424 -42.388 22.487 1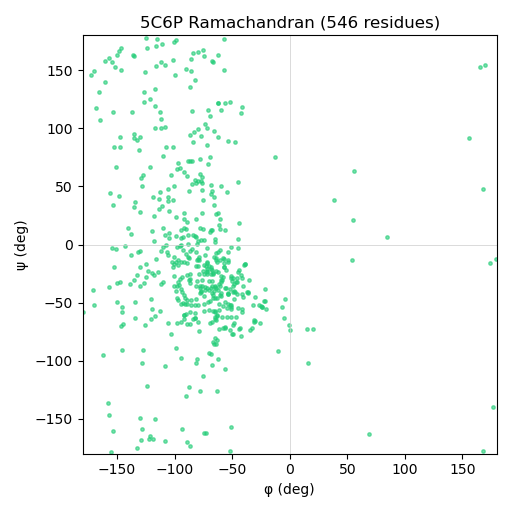.00 148.08 286 GLY A CA 1
ATOM 2157 C C . GLY A 1 282 ? 23.024 -42.940 22.697 1.00 140.83 286 GLY A C 1
ATOM 2158 O O . GLY A 1 282 ? 22.031 -42.283 22.357 1.00 130.39 286 GLY A O 1
ATOM 2159 N N . ILE A 1 283 ? 22.946 -44.129 23.294 1.00 138.26 287 ILE A N 1
ATOM 2160 C CA . ILE A 1 283 ? 21.676 -44.872 23.394 1.00 134.31 287 ILE A CA 1
ATOM 2161 C C . ILE A 1 283 ? 20.797 -44.573 24.625 1.00 132.01 287 ILE A C 1
ATOM 2162 O O . ILE A 1 283 ? 19.806 -45.263 24.867 1.00 118.56 287 ILE A O 1
ATOM 2167 N N . SER A 1 284 ? 21.166 -43.554 25.396 1.00 144.15 288 SER A N 1
ATOM 2168 C CA . SER A 1 284 ? 20.251 -42.963 26.376 1.00 155.27 288 SER A CA 1
ATOM 2169 C C . SER A 1 284 ? 19.525 -41.815 25.683 1.00 152.53 288 SER A C 1
ATOM 2170 O O . SER A 1 284 ? 18.310 -41.680 25.815 1.00 158.90 288 SER A O 1
ATOM 2173 N N . LEU A 1 285 ? 20.266 -41.010 24.922 1.00 142.37 289 LEU A N 1
ATOM 2174 C CA . LEU A 1 285 ? 19.654 -39.948 24.135 1.00 134.63 289 LEU A CA 1
ATOM 2175 C C . LEU A 1 285 ? 19.026 -40.512 22.867 1.00 124.09 289 LEU A C 1
ATOM 2176 O O . LEU A 1 285 ? 18.270 -39.821 22.182 1.00 118.13 289 LEU A O 1
ATOM 2181 N N . SER A 1 286 ? 19.329 -41.778 22.577 1.00 117.36 290 SER A N 1
ATOM 2182 C CA . SER A 1 286 ? 18.549 -42.555 21.617 1.00 117.19 290 SER A CA 1
ATOM 2183 C C . SER A 1 286 ? 17.143 -42.731 22.177 1.00 115.57 290 SER A C 1
ATOM 2184 O O . SER A 1 286 ? 16.166 -42.318 21.551 1.00 110.80 290 SER A O 1
ATOM 2187 N N . GLY A 1 287 ? 17.066 -43.324 23.368 1.00 115.73 291 GLY A N 1
ATOM 2188 C CA . GLY A 1 287 ? 15.807 -43.533 24.076 1.00 126.27 291 GLY A CA 1
ATOM 2189 C C . GLY A 1 287 ? 14.967 -42.286 24.324 1.00 137.18 291 GLY A C 1
ATOM 2190 O O . GLY A 1 287 ? 13.741 -42.358 24.235 1.00 147.82 291 GLY A O 1
ATOM 2191 N N . ILE A 1 288 ? 15.610 -41.150 24.626 1.00 139.84 292 ILE A N 1
ATOM 2192 C CA . ILE A 1 288 ? 14.880 -39.918 24.994 1.00 140.69 292 ILE A CA 1
ATOM 2193 C C . ILE A 1 288 ? 13.886 -39.502 23.914 1.00 145.43 292 ILE A C 1
ATOM 2194 O O . ILE A 1 288 ? 12.673 -39.613 24.100 1.00 147.43 292 ILE A O 1
ATOM 2199 N N . LEU A 1 289 ? 14.398 -39.032 22.784 1.00 154.30 293 LEU A N 1
ATOM 2200 C CA . LEU A 1 289 ? 13.539 -38.794 21.645 1.00 161.72 293 LEU A CA 1
ATOM 2201 C C . LEU A 1 289 ? 13.460 -40.089 20.835 1.00 149.27 293 LEU A C 1
ATOM 2202 O O . LEU A 1 289 ? 14.060 -40.258 19.768 1.00 138.40 293 LEU A O 1
ATOM 2207 N N . TYR A 1 290 ? 12.742 -41.021 21.448 1.00 137.40 294 TYR A N 1
ATOM 2208 C CA . TYR A 1 290 ? 12.321 -42.264 20.857 1.00 136.51 294 TYR A CA 1
ATOM 2209 C C . TYR A 1 290 ? 10.888 -42.435 21.348 1.00 137.91 294 TYR A C 1
ATOM 2210 O O . TYR A 1 290 ? 10.030 -42.951 20.628 1.00 134.91 294 TYR A O 1
ATOM 2219 N N . MET A 1 291 ? 10.646 -41.963 22.574 1.00 138.06 295 MET A N 1
ATOM 2220 C CA . MET A 1 291 ? 9.333 -42.000 23.217 1.00 151.71 295 MET A CA 1
ATOM 2221 C C . MET A 1 291 ? 8.319 -41.087 22.529 1.00 161.31 295 MET A C 1
ATOM 2222 O O . MET A 1 291 ? 7.346 -41.579 21.957 1.00 155.02 295 MET A O 1
ATOM 2227 N N . ILE A 1 292 ? 8.544 -39.768 22.592 1.00 176.99 296 ILE A N 1
ATOM 2228 C CA . ILE A 1 292 ? 7.684 -38.795 21.898 1.00 187.82 296 ILE A CA 1
ATOM 2229 C C . ILE A 1 292 ? 7.346 -39.367 20.518 1.00 176.03 296 ILE A C 1
ATOM 2230 O O . ILE A 1 292 ? 6.185 -39.331 20.106 1.00 177.63 296 ILE A O 1
ATOM 2235 N N . PRO A 1 293 ? 8.363 -39.912 19.811 1.00 162.40 297 PRO A N 1
ATOM 2236 C CA . PRO A 1 293 ? 8.111 -40.750 18.646 1.00 154.21 297 PRO A CA 1
ATOM 2237 C C . PRO A 1 293 ? 7.213 -41.953 18.944 1.00 146.48 297 PRO A C 1
ATOM 2238 O O . PRO A 1 293 ? 6.000 -41.800 19.159 1.00 122.96 297 PRO A O 1
ATOM 2242 N N . GLN A 1 294 ? 7.836 -43.130 18.961 1.00 152.45 298 GLN A N 1
ATOM 2243 C CA . GLN A 1 294 ? 7.167 -44.424 19.067 1.00 166.56 298 GLN A CA 1
ATOM 2244 C C . GLN A 1 294 ? 5.924 -44.455 19.973 1.00 169.74 298 GLN A C 1
ATOM 2245 O O . GLN A 1 294 ? 4.922 -45.085 19.621 1.00 176.34 298 GLN A O 1
ATOM 2251 N N . SER A 1 295 ? 5.987 -43.770 21.118 1.00 159.98 299 SER A N 1
ATOM 2252 C CA . SER A 1 295 ? 4.892 -43.756 22.103 1.00 152.55 299 SER A CA 1
ATOM 2253 C C . SER A 1 295 ? 3.525 -43.362 21.531 1.00 142.92 299 SER A C 1
ATOM 2254 O O . SER A 1 295 ? 2.491 -43.545 22.184 1.00 141.71 299 SER A O 1
ATOM 2257 N N . VAL A 1 296 ? 3.527 -42.822 20.319 1.00 131.24 300 VAL A N 1
ATOM 2258 C CA . VAL A 1 296 ? 2.294 -42.413 19.668 1.00 117.70 300 VAL A CA 1
ATOM 2259 C C . VAL A 1 296 ? 1.528 -43.585 19.050 1.00 114.13 300 VAL A C 1
ATOM 2260 O O . VAL A 1 296 ? 0.325 -43.496 18.869 1.00 110.93 300 VAL A O 1
ATOM 2264 N N . GLY A 1 297 ? 2.234 -44.660 18.706 1.00 110.57 301 GLY A N 1
ATOM 2265 C CA . GLY A 1 297 ? 1.602 -45.888 18.231 1.00 114.59 301 GLY A CA 1
ATOM 2266 C C . GLY A 1 297 ? 1.032 -46.613 19.428 1.00 115.11 301 GLY A C 1
ATOM 2267 O O . GLY A 1 297 ? -0.057 -47.167 19.379 1.00 103.58 301 GLY A O 1
ATOM 2268 N N . SER A 1 298 ? 1.792 -46.597 20.517 1.00 129.84 302 SER A N 1
ATOM 2269 C CA . SER A 1 298 ? 1.295 -47.009 21.827 1.00 142.89 302 SER A CA 1
ATOM 2270 C C . SER A 1 298 ? 0.193 -46.012 22.239 1.00 128.58 302 SER A C 1
ATOM 2271 O O . SER A 1 298 ? -0.349 -46.078 23.350 1.00 134.65 302 SER A O 1
ATOM 2274 N N . ALA A 1 299 ? -0.122 -45.094 21.325 1.00 103.43 303 ALA A N 1
ATOM 2275 C CA . ALA A 1 299 ? -1.236 -44.174 21.476 1.00 94.19 303 ALA A CA 1
ATOM 2276 C C . ALA A 1 299 ? -2.130 -44.259 20.231 1.00 91.71 303 ALA A C 1
ATOM 2277 O O . ALA A 1 299 ? -3.354 -44.104 20.310 1.00 84.40 303 ALA A O 1
ATOM 2279 N N . GLY A 1 300 ? -1.513 -44.512 19.077 1.00 91.60 304 GLY A N 1
ATOM 2280 C CA . GLY A 1 300 ? -2.256 -44.800 17.849 1.00 84.14 304 GLY A CA 1
ATOM 2281 C C . GLY A 1 300 ? -3.170 -45.955 18.183 1.00 76.10 304 GLY A C 1
ATOM 2282 O O . GLY A 1 300 ? -4.393 -45.830 18.157 1.00 70.64 304 GLY A O 1
ATOM 2283 N N . THR A 1 301 ? -2.541 -47.074 18.521 1.00 73.63 305 THR A N 1
ATOM 2284 C CA . THR A 1 301 ? -3.168 -48.206 19.226 1.00 77.68 305 THR A CA 1
ATOM 2285 C C . THR A 1 301 ? -4.638 -48.074 19.710 1.00 80.55 305 THR A C 1
ATOM 2286 O O . THR A 1 301 ? -5.438 -48.984 19.518 1.00 79.47 305 THR A O 1
ATOM 2290 N N . VAL A 1 302 ? -4.981 -46.959 20.346 1.00 84.44 306 VAL A N 1
ATOM 2291 C CA . VAL A 1 302 ? -6.365 -46.685 20.713 1.00 94.11 306 VAL A CA 1
ATOM 2292 C C . VAL A 1 302 ? -7.141 -46.426 19.443 1.00 97.91 306 VAL A C 1
ATOM 2293 O O . VAL A 1 302 ? -8.028 -47.193 19.046 1.00 86.77 306 VAL A O 1
ATOM 2297 N N . ARG A 1 303 ? -6.773 -45.302 18.831 1.00 106.63 307 ARG A N 1
ATOM 2298 C CA . ARG A 1 303 ? -7.446 -44.740 17.688 1.00 112.98 307 ARG A CA 1
ATOM 2299 C C . ARG A 1 303 ? -7.878 -45.827 16.743 1.00 102.04 307 ARG A C 1
ATOM 2300 O O . ARG A 1 303 ? -8.728 -45.597 15.893 1.00 106.21 307 ARG A O 1
ATOM 2308 N N . ILE A 1 304 ? -7.294 -47.011 16.902 1.00 84.81 308 ILE A N 1
ATOM 2309 C CA . ILE A 1 304 ? -7.588 -48.120 16.009 1.00 81.95 308 ILE A CA 1
ATOM 2310 C C . ILE A 1 304 ? -8.522 -49.152 16.638 1.00 88.57 308 ILE A C 1
ATOM 2311 O O . ILE A 1 304 ? -9.716 -49.151 16.331 1.00 87.55 308 ILE A O 1
ATOM 2316 N N . GLY A 1 305 ? -8.003 -50.007 17.523 1.00 95.02 309 GLY A N 1
ATOM 2317 C CA . GLY A 1 305 ? -8.826 -51.008 18.232 1.00 103.82 309 GLY A CA 1
ATOM 2318 C C . GLY A 1 305 ? -10.185 -50.516 18.737 1.00 111.54 309 GLY A C 1
ATOM 2319 O O . GLY A 1 305 ? -11.128 -51.303 18.901 1.00 102.67 309 GLY A O 1
ATOM 2320 N N . PHE A 1 306 ? -10.276 -49.212 18.994 1.00 119.13 310 PHE A N 1
ATOM 2321 C CA . PHE A 1 306 ? -11.542 -48.577 19.329 1.00 125.44 310 PHE A CA 1
ATOM 2322 C C . PHE A 1 306 ? -12.338 -48.334 18.071 1.00 120.39 310 PHE A C 1
ATOM 2323 O O . PHE A 1 306 ? -13.513 -48.694 17.977 1.00 121.01 310 PHE A O 1
ATOM 2331 N N . SER A 1 307 ? -11.682 -47.698 17.110 1.00 109.76 311 SER A N 1
ATOM 2332 C CA . SER A 1 307 ? -12.294 -47.396 15.837 1.00 106.20 311 SER A CA 1
ATOM 2333 C C . SER A 1 307 ? -12.505 -48.695 15.058 1.00 103.92 311 SER A C 1
ATOM 2334 O O . SER A 1 307 ? -12.820 -48.677 13.874 1.00 98.88 311 SER A O 1
ATOM 2337 N N . LEU A 1 308 ? -12.308 -49.815 15.751 1.00 105.05 312 LEU A N 1
ATOM 2338 C CA . LEU A 1 308 ? -12.756 -51.128 15.306 1.00 114.40 312 LEU A CA 1
ATOM 2339 C C . LEU A 1 308 ? -14.084 -51.473 15.990 1.00 117.72 312 LEU A C 1
ATOM 2340 O O . LEU A 1 308 ? -15.023 -51.939 15.340 1.00 108.57 312 LEU A O 1
ATOM 2345 N N . GLY A 1 309 ? -14.146 -51.251 17.303 1.00 127.22 313 GLY A N 1
ATOM 2346 C CA . GLY A 1 309 ? -15.361 -51.474 18.079 1.00 143.97 313 GLY A CA 1
ATOM 2347 C C . GLY A 1 309 ? -16.500 -50.604 17.577 1.00 160.75 313 GLY A C 1
ATOM 2348 O O . GLY A 1 309 ? -17.630 -51.081 17.440 1.00 166.07 313 GLY A O 1
ATOM 2349 N N . ARG A 1 310 ? -16.196 -49.332 17.289 1.00 169.42 314 ARG A N 1
ATOM 2350 C CA . ARG A 1 310 ? -17.170 -48.387 16.719 1.00 173.45 314 ARG A CA 1
ATOM 2351 C C . ARG A 1 310 ? -17.519 -48.805 15.282 1.00 172.04 314 ARG A C 1
ATOM 2352 O O . ARG A 1 310 ? -18.138 -48.047 14.522 1.00 167.14 314 ARG A O 1
ATOM 2360 N N . ARG A 1 311 ? -17.100 -50.033 14.949 1.00 167.66 315 ARG A N 1
ATOM 2361 C CA . ARG A 1 311 ? -17.371 -50.747 13.688 1.00 159.36 315 ARG A CA 1
ATOM 2362 C C . ARG A 1 311 ? -16.970 -50.000 12.391 1.00 155.68 315 ARG A C 1
ATOM 2363 O O . ARG A 1 311 ? -17.459 -50.317 11.300 1.00 156.16 315 ARG A O 1
ATOM 2371 N N . GLU A 1 312 ? -16.053 -49.033 12.537 1.00 151.13 316 GLU A N 1
ATOM 2372 C CA . GLU A 1 312 ? -15.475 -48.235 11.437 1.00 139.67 316 GLU A CA 1
ATOM 2373 C C . GLU A 1 312 ? -14.340 -48.980 10.725 1.00 127.06 316 GLU A C 1
ATOM 2374 O O . GLU A 1 312 ? -13.240 -48.445 10.570 1.00 117.32 316 GLU A O 1
ATOM 2380 N N . PHE A 1 313 ? -14.612 -50.204 10.277 1.00 121.21 317 PHE A N 1
ATOM 2381 C CA . PHE A 1 313 ? -13.574 -51.109 9.760 1.00 117.10 317 PHE A CA 1
ATOM 2382 C C . PHE A 1 313 ? -12.677 -50.505 8.688 1.00 118.61 317 PHE A C 1
ATOM 2383 O O . PHE A 1 313 ? -13.156 -50.060 7.635 1.00 126.75 317 PHE A O 1
ATOM 2391 N N . SER A 1 314 ? -11.375 -50.515 8.966 1.00 111.50 318 SER A N 1
ATOM 2392 C CA . SER A 1 314 ? -10.364 -49.956 8.075 1.00 116.38 318 SER A CA 1
ATOM 2393 C C . SER A 1 314 ? -10.612 -48.506 7.668 1.00 128.74 318 SER A C 1
ATOM 2394 O O . SER A 1 314 ? -9.707 -47.865 7.133 1.00 143.54 318 SER A O 1
ATOM 2397 N N . ARG A 1 315 ? -11.817 -47.985 7.924 1.00 138.77 319 ARG A N 1
ATOM 2398 C CA . ARG A 1 315 ? -11.997 -46.532 8.000 1.00 149.62 319 ARG A CA 1
ATOM 2399 C C . ARG A 1 315 ? -11.072 -46.094 9.164 1.00 144.52 319 ARG A C 1
ATOM 2400 O O . ARG A 1 315 ? -11.138 -44.953 9.645 1.00 143.13 319 ARG A O 1
ATOM 2408 N N . ALA A 1 316 ? -10.202 -47.041 9.566 1.00 134.03 320 ALA A N 1
ATOM 2409 C CA . ALA A 1 316 ? -9.226 -46.924 10.663 1.00 120.80 320 ALA A CA 1
ATOM 2410 C C . ALA A 1 316 ? -7.919 -47.747 10.500 1.00 118.63 320 ALA A C 1
ATOM 2411 O O . ALA A 1 316 ? -6.857 -47.317 10.973 1.00 121.50 320 ALA A O 1
ATOM 2413 N N . ARG A 1 317 ? -7.979 -48.924 9.871 1.00 112.96 321 ARG A N 1
ATOM 2414 C CA . ARG A 1 317 ? -6.739 -49.644 9.537 1.00 108.92 321 ARG A CA 1
ATOM 2415 C C . ARG A 1 317 ? -6.040 -48.952 8.391 1.00 101.47 321 ARG A C 1
ATOM 2416 O O . ARG A 1 317 ? -4.856 -49.145 8.145 1.00 93.01 321 ARG A O 1
ATOM 2424 N N . TYR A 1 318 ? -6.803 -48.139 7.687 1.00 107.89 322 TYR A N 1
ATOM 2425 C CA . TYR A 1 318 ? -6.233 -47.213 6.746 1.00 117.57 322 TYR A CA 1
ATOM 2426 C C . TYR A 1 318 ? -6.298 -45.799 7.348 1.00 112.74 322 TYR A C 1
ATOM 2427 O O . TYR A 1 318 ? -6.611 -44.821 6.662 1.00 102.15 322 TYR A O 1
ATOM 2436 N N . ILE A 1 319 ? -6.068 -45.748 8.668 1.00 120.10 323 ILE A N 1
ATOM 2437 C CA . ILE A 1 319 ? -5.354 -44.635 9.345 1.00 123.95 323 ILE A CA 1
ATOM 2438 C C . ILE A 1 319 ? -4.084 -45.186 10.000 1.00 109.42 323 ILE A C 1
ATOM 2439 O O . ILE A 1 319 ? -3.107 -44.455 10.182 1.00 109.94 323 ILE A O 1
ATOM 2444 N N . SER A 1 320 ? -4.101 -46.475 10.342 1.00 88.99 324 SER A N 1
ATOM 2445 C CA . SER A 1 320 ? -2.906 -47.139 10.836 1.00 78.56 324 SER A CA 1
ATOM 2446 C C . SER A 1 320 ? -1.767 -47.135 9.791 1.00 77.80 324 SER A C 1
ATOM 2447 O O . SER A 1 320 ? -0.793 -47.890 9.871 1.00 68.18 324 SER A O 1
ATOM 2450 N N . GLY A 1 321 ? -1.922 -46.254 8.811 1.00 83.13 325 GLY A N 1
ATOM 2451 C CA . GLY A 1 321 ? -0.845 -45.852 7.931 1.00 99.98 325 GLY A CA 1
ATOM 2452 C C . GLY A 1 321 ? -0.644 -44.354 8.043 1.00 116.59 325 GLY A C 1
ATOM 2453 O O . GLY A 1 321 ? 0.489 -43.877 8.185 1.00 118.29 325 GLY A O 1
ATOM 2454 N N . VAL A 1 322 ? -1.758 -43.617 7.992 1.00 133.29 326 VAL A N 1
ATOM 2455 C CA . VAL A 1 322 ? -1.752 -42.140 8.057 1.00 153.57 326 VAL A CA 1
ATOM 2456 C C . VAL A 1 322 ? -1.271 -41.639 9.414 1.00 150.13 326 VAL A C 1
ATOM 2457 O O . VAL A 1 322 ? -1.038 -40.444 9.610 1.00 158.93 326 VAL A O 1
ATOM 2461 N N . SER A 1 323 ? -1.154 -42.563 10.355 1.00 146.41 327 SER A N 1
ATOM 2462 C CA . SER A 1 323 ? -0.422 -42.301 11.563 1.00 145.72 327 SER A CA 1
ATOM 2463 C C . SER A 1 323 ? 0.985 -42.757 11.263 1.00 133.76 327 SER A C 1
ATOM 2464 O O . SER A 1 323 ? 1.923 -41.950 11.275 1.00 140.60 327 SER A O 1
ATOM 2467 N N . LEU A 1 324 ? 1.112 -44.047 10.952 1.00 112.13 328 LEU A N 1
ATOM 2468 C CA . LEU A 1 324 ? 2.393 -44.652 10.617 1.00 97.78 328 LEU A CA 1
ATOM 2469 C C . LEU A 1 324 ? 3.358 -43.609 10.025 1.00 98.70 328 LEU A C 1
ATOM 2470 O O . LEU A 1 324 ? 4.488 -43.415 10.524 1.00 85.29 328 LEU A O 1
ATOM 2475 N N . VAL A 1 325 ? 2.868 -42.899 9.008 1.00 105.18 329 VAL A N 1
ATOM 2476 C CA . VAL A 1 325 ? 3.693 -41.983 8.232 1.00 114.71 329 VAL A CA 1
ATOM 2477 C C . VAL A 1 325 ? 3.586 -40.503 8.606 1.00 124.83 329 VAL A C 1
ATOM 2478 O O . VAL A 1 325 ? 4.448 -39.716 8.217 1.00 132.99 329 VAL A O 1
ATOM 2482 N N . SER A 1 326 ? 2.559 -40.117 9.362 1.00 140.58 330 SER A N 1
ATOM 2483 C CA . SER A 1 326 ? 2.509 -38.748 9.901 1.00 155.87 330 SER A CA 1
ATOM 2484 C C . SER A 1 326 ? 3.583 -38.583 10.974 1.00 158.29 330 SER A C 1
ATOM 2485 O O . SER A 1 326 ? 3.963 -37.462 11.326 1.00 167.98 330 SER A O 1
ATOM 2488 N N . GLY A 1 327 ? 4.055 -39.722 11.481 1.00 150.71 331 GLY A N 1
ATOM 2489 C CA . GLY A 1 327 ? 5.194 -39.783 12.393 1.00 153.38 331 GLY A CA 1
ATOM 2490 C C . GLY A 1 327 ? 6.446 -40.181 11.641 1.00 148.05 331 GLY A C 1
ATOM 2491 O O . GLY A 1 327 ? 7.567 -39.860 12.040 1.00 153.65 331 GLY A O 1
ATOM 2492 N N . TRP A 1 328 ? 6.232 -40.904 10.553 1.00 134.61 332 TRP A N 1
ATOM 2493 C CA . TRP A 1 328 ? 7.246 -41.169 9.564 1.00 129.60 332 TRP A CA 1
ATOM 2494 C C . TRP A 1 328 ? 7.804 -39.860 8.989 1.00 134.84 332 TRP A C 1
ATOM 2495 O O . TRP A 1 328 ? 8.944 -39.801 8.514 1.00 124.67 332 TRP A O 1
ATOM 2506 N N . VAL A 1 329 ? 6.960 -38.827 9.009 1.00 144.32 333 VAL A N 1
ATOM 2507 C CA . VAL A 1 329 ? 7.365 -37.436 8.827 1.00 153.71 333 VAL A CA 1
ATOM 2508 C C . VAL A 1 329 ? 8.506 -37.147 9.791 1.00 165.45 333 VAL A C 1
ATOM 2509 O O . VAL A 1 329 ? 9.629 -36.857 9.373 1.00 176.00 333 VAL A O 1
ATOM 2513 N N . LEU A 1 330 ? 8.202 -37.264 11.082 1.00 168.05 334 LEU A N 1
ATOM 2514 C CA . LEU A 1 330 ? 9.143 -36.967 12.151 1.00 167.54 334 LEU A CA 1
ATOM 2515 C C . LEU A 1 330 ? 10.255 -38.019 12.260 1.00 165.46 334 LEU A C 1
ATOM 2516 O O . LEU A 1 330 ? 11.345 -37.719 12.771 1.00 160.79 334 LEU A O 1
ATOM 2521 N N . ALA A 1 331 ? 9.971 -39.232 11.765 1.00 157.91 335 ALA A N 1
ATOM 2522 C CA . ALA A 1 331 ? 10.946 -40.329 11.665 1.00 147.56 335 ALA A CA 1
ATOM 2523 C C . ALA A 1 331 ? 12.246 -39.845 11.040 1.00 142.57 335 ALA A C 1
ATOM 2524 O O . ALA A 1 331 ? 13.348 -40.101 11.543 1.00 123.35 335 ALA A O 1
ATOM 2526 N N . VAL A 1 332 ? 12.085 -39.109 9.948 1.00 150.32 336 VAL A N 1
ATOM 2527 C CA . VAL A 1 332 ? 13.199 -38.526 9.235 1.00 156.52 336 VAL A CA 1
ATOM 2528 C C . VAL A 1 332 ? 13.577 -37.159 9.829 1.00 153.31 336 VAL A C 1
ATOM 2529 O O . VAL A 1 332 ? 14.706 -36.983 10.280 1.00 153.79 336 VAL A O 1
ATOM 2533 N N . ILE A 1 333 ? 12.634 -36.212 9.860 1.00 147.32 337 ILE A N 1
ATOM 2534 C CA . ILE A 1 333 ? 12.910 -34.822 10.299 1.00 145.11 337 ILE A CA 1
ATOM 2535 C C . ILE A 1 333 ? 13.744 -34.716 11.582 1.00 147.50 337 ILE A C 1
ATOM 2536 O O . ILE A 1 333 ? 14.472 -33.735 11.800 1.00 142.41 337 ILE A O 1
ATOM 2541 N N . THR A 1 334 ? 13.605 -35.726 12.431 1.00 147.50 338 THR A N 1
ATOM 2542 C CA . THR A 1 334 ? 14.494 -35.884 13.554 1.00 146.51 338 THR A CA 1
ATOM 2543 C C . THR A 1 334 ? 15.069 -37.310 13.529 1.00 144.25 338 THR A C 1
ATOM 2544 O O . THR A 1 334 ? 14.806 -38.146 14.393 1.00 137.66 338 THR A O 1
ATOM 2548 N N . VAL A 1 335 ? 15.749 -37.578 12.420 1.00 143.48 339 VAL A N 1
ATOM 2549 C CA . VAL A 1 335 ? 16.950 -38.392 12.349 1.00 151.73 339 VAL A CA 1
ATOM 2550 C C . VAL A 1 335 ? 17.895 -37.391 11.718 1.00 160.50 339 VAL A C 1
ATOM 2551 O O . VAL A 1 335 ? 19.118 -37.487 11.834 1.00 156.43 339 VAL A O 1
ATOM 2555 N N . LEU A 1 336 ? 17.275 -36.419 11.048 1.00 178.32 340 LEU A N 1
ATOM 2556 C CA . LEU A 1 336 ? 17.956 -35.289 10.439 1.00 195.72 340 LEU A CA 1
ATOM 2557 C C . LEU A 1 336 ? 18.573 -34.476 11.552 1.00 192.85 340 LEU A C 1
ATOM 2558 O O . LEU A 1 336 ? 19.789 -34.357 11.638 1.00 185.39 340 LEU A O 1
ATOM 2563 N N . SER A 1 337 ? 17.721 -33.943 12.420 1.00 191.97 341 SER A N 1
ATOM 2564 C CA . SER A 1 337 ? 18.182 -33.270 13.613 1.00 195.01 341 SER A CA 1
ATOM 2565 C C . SER A 1 337 ? 18.644 -34.309 14.652 1.00 206.16 341 SER A C 1
ATOM 2566 O O . SER A 1 337 ? 18.394 -34.136 15.846 1.00 205.84 341 SER A O 1
ATOM 2569 N N . LEU A 1 338 ? 19.302 -35.382 14.183 1.00 214.87 342 LEU A N 1
ATOM 2570 C CA . LEU A 1 338 ? 19.937 -36.409 15.045 1.00 218.10 342 LEU A CA 1
ATOM 2571 C C . LEU A 1 338 ? 21.413 -36.634 14.711 1.00 219.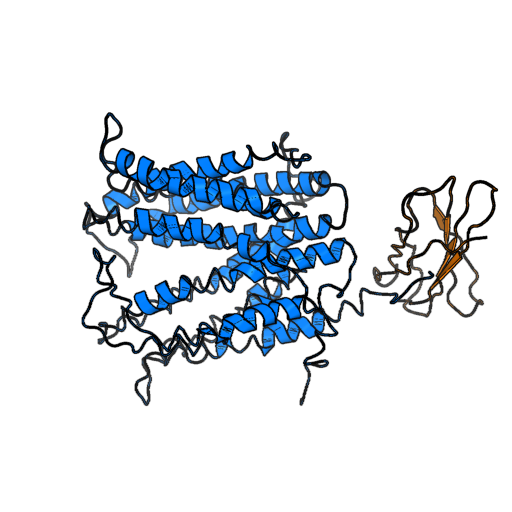20 342 LEU A C 1
ATOM 2572 O O . LEU A 1 338 ? 22.300 -36.312 15.508 1.00 206.39 342 LEU A O 1
ATOM 2577 N N . VAL A 1 339 ? 21.658 -37.225 13.540 1.00 226.86 343 VAL A N 1
ATOM 2578 C CA . VAL A 1 339 ? 23.011 -37.402 13.020 1.00 230.34 343 VAL A CA 1
ATOM 2579 C C . VAL A 1 339 ? 23.631 -36.018 12.847 1.00 242.88 343 VAL A C 1
ATOM 2580 O O . VAL A 1 339 ? 24.831 -35.831 13.072 1.00 256.73 343 VAL A O 1
ATOM 2584 N N . LEU A 1 340 ? 22.781 -35.062 12.458 1.00 242.51 344 LEU A N 1
ATOM 2585 C CA . LEU A 1 340 ? 23.121 -33.645 12.294 1.00 237.95 344 LEU A CA 1
ATOM 2586 C C . LEU A 1 340 ? 23.978 -33.132 13.444 1.00 243.09 344 LEU A C 1
ATOM 2587 O O . LEU A 1 340 ? 25.177 -32.883 13.289 1.00 244.32 344 LEU A O 1
ATOM 2592 N N . PHE A 1 341 ? 23.342 -32.991 14.602 1.00 245.47 345 PHE A N 1
ATOM 2593 C CA . PHE A 1 341 ? 23.961 -32.379 15.764 1.00 252.93 345 PHE A CA 1
ATOM 2594 C C . PHE A 1 341 ? 24.812 -33.386 16.566 1.00 257.08 345 PHE A C 1
ATOM 2595 O O . PHE A 1 341 ? 24.719 -34.601 16.372 1.00 250.06 345 PHE A O 1
ATOM 2603 N N . ARG A 1 342 ? 25.658 -32.846 17.439 1.00 251.99 346 ARG A N 1
ATOM 2604 C CA . ARG A 1 342 ? 26.347 -33.569 18.512 1.00 235.79 346 ARG A CA 1
ATOM 2605 C C . ARG A 1 342 ? 26.536 -32.387 19.496 1.00 242.74 346 ARG A C 1
ATOM 2606 O O . ARG A 1 342 ? 26.621 -31.053 19.011 1.00 260.71 346 ARG A O 1
ATOM 2614 N N . SER A 1 343 ? 25.955 -32.278 20.698 1.00 255.70 347 SER A N 1
ATOM 2615 C CA . SER A 1 343 ? 26.537 -31.367 21.732 1.00 267.00 347 SER A CA 1
ATOM 2616 C C . SER A 1 343 ? 26.090 -31.873 23.100 1.00 274.51 347 SER A C 1
ATOM 2617 O O . SER A 1 343 ? 25.709 -31.085 23.978 1.00 309.32 347 SER A O 1
ATOM 2620 N N . PRO A 1 344 ? 26.172 -33.211 23.288 1.00 264.20 348 PRO A N 1
ATOM 2621 C CA . PRO A 1 344 ? 25.536 -33.937 24.388 1.00 262.26 348 PRO A CA 1
ATOM 2622 C C . PRO A 1 344 ? 26.112 -33.522 25.727 1.00 282.38 348 PRO A C 1
ATOM 2623 O O . PRO A 1 344 ? 25.575 -33.871 26.784 1.00 299.16 348 PRO A O 1
ATOM 2627 N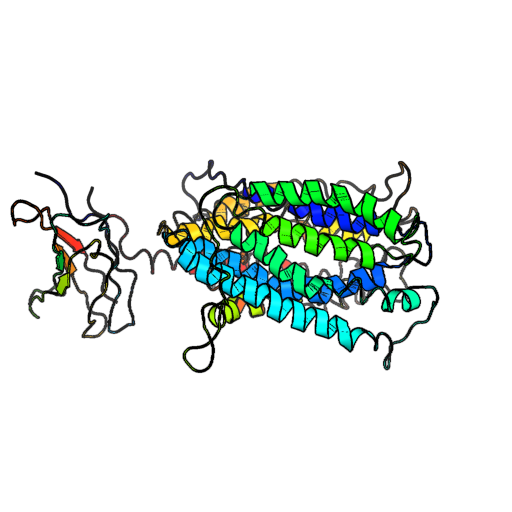 N . LEU A 1 345 ? 27.213 -32.782 25.654 1.00 310.93 349 LEU A N 1
ATOM 2628 C CA . LEU A 1 345 ? 27.904 -32.278 26.816 1.00 327.00 349 LEU A CA 1
ATOM 2629 C C . LEU A 1 345 ? 27.563 -30.799 26.966 1.00 345.12 349 LEU A C 1
ATOM 2630 O O . LEU A 1 345 ? 28.438 -29.925 26.930 1.00 355.88 349 LEU A O 1
ATOM 2635 N N . ALA A 1 346 ? 26.261 -30.550 27.118 1.00 352.69 350 ALA A N 1
ATOM 2636 C CA . ALA A 1 346 ? 25.702 -29.211 27.283 1.00 354.70 350 ALA A CA 1
ATOM 2637 C C . ALA A 1 346 ? 26.348 -28.530 28.476 1.00 361.73 350 ALA A C 1
ATOM 2638 O O . ALA A 1 346 ? 26.280 -29.025 29.601 1.00 362.08 350 ALA A O 1
ATOM 2640 N N . SER A 1 347 ? 26.973 -27.386 28.223 1.00 371.89 351 SER A N 1
ATOM 2641 C CA . SER A 1 347 ? 27.862 -26.780 29.206 1.00 385.70 351 SER A CA 1
ATOM 2642 C C . SER A 1 347 ? 27.218 -25.766 30.164 1.00 408.24 351 SER A C 1
ATOM 2643 O O . SER A 1 347 ? 27.937 -24.945 30.742 1.00 424.07 351 SER A O 1
ATOM 2646 N N . MET A 1 348 ? 25.895 -25.821 30.355 1.00 421.33 352 MET A N 1
ATOM 2647 C CA . MET A 1 348 ? 25.219 -24.809 31.198 1.00 424.65 352 MET A CA 1
ATOM 2648 C C . MET A 1 348 ? 25.590 -24.819 32.691 1.00 426.23 352 MET A C 1
ATOM 2649 O O . MET A 1 348 ? 26.482 -24.068 33.091 1.00 452.14 352 MET A O 1
ATOM 2654 N N . TYR A 1 349 ? 24.940 -25.638 33.518 1.00 400.03 353 TYR A N 1
ATOM 2655 C CA . TYR A 1 349 ? 25.446 -25.782 34.888 1.00 386.90 353 TYR A CA 1
ATOM 2656 C C . TYR A 1 349 ? 26.315 -27.004 35.089 1.00 394.39 353 TYR A C 1
ATOM 2657 O O . TYR A 1 349 ? 27.281 -26.954 35.853 1.00 404.67 353 TYR A O 1
ATOM 2666 N N . ASN A 1 350 ? 25.954 -28.084 34.395 1.00 396.65 354 ASN A N 1
ATOM 2667 C CA . ASN A 1 350 ? 26.760 -29.304 34.246 1.00 406.09 354 ASN A CA 1
ATOM 2668 C C . ASN A 1 350 ? 25.906 -30.422 33.644 1.00 389.66 354 ASN A C 1
ATOM 2669 O O . ASN A 1 350 ? 24.733 -30.209 33.319 1.00 363.35 354 ASN A O 1
ATOM 2674 N N . ASP A 1 351 ? 26.499 -31.606 33.495 1.00 392.51 355 ASP A N 1
ATOM 2675 C CA . ASP A 1 351 ? 25.798 -32.784 32.975 1.00 390.86 355 ASP A CA 1
ATOM 2676 C C . ASP A 1 351 ? 25.553 -33.817 34.079 1.00 383.22 355 ASP A C 1
ATOM 2677 O O . ASP A 1 351 ? 25.745 -33.513 35.262 1.00 377.97 355 ASP A O 1
ATOM 2682 N N . ASP A 1 352 ? 25.121 -35.025 33.704 1.00 375.35 356 ASP A N 1
ATOM 2683 C CA . ASP A 1 352 ? 24.928 -36.095 34.699 1.00 365.33 356 ASP A CA 1
ATOM 2684 C C . ASP A 1 352 ? 26.151 -37.021 34.940 1.00 363.24 356 ASP A C 1
ATOM 2685 O O . ASP A 1 352 ? 26.678 -37.044 36.064 1.00 370.93 356 ASP A O 1
ATOM 2690 N N . PRO A 1 353 ? 26.591 -37.798 33.916 1.00 356.16 357 PRO A N 1
ATOM 2691 C CA . PRO A 1 353 ? 27.927 -38.378 33.963 1.00 355.93 357 PRO A CA 1
ATOM 2692 C C . PRO A 1 353 ? 28.636 -38.421 32.598 1.00 371.03 357 PRO A C 1
ATOM 2693 O O . PRO A 1 353 ? 29.768 -38.900 32.514 1.00 371.22 357 PRO A O 1
ATOM 2697 N N . ALA A 1 354 ? 27.956 -37.957 31.550 1.00 394.73 358 ALA A N 1
ATOM 2698 C CA . ALA A 1 354 ? 28.457 -38.009 30.177 1.00 415.87 358 ALA A CA 1
ATOM 2699 C C . ALA A 1 354 ? 29.363 -36.805 29.893 1.00 393.20 358 ALA A C 1
ATOM 2700 O O . ALA A 1 354 ? 28.891 -35.665 29.894 1.00 406.65 358 ALA A O 1
ATOM 2702 N N . VAL A 1 355 ? 30.656 -37.058 29.651 1.00 377.90 359 VAL A N 1
ATOM 2703 C CA . VAL A 1 355 ? 31.694 -35.989 29.660 1.00 328.35 359 VAL A CA 1
ATOM 2704 C C . VAL A 1 355 ? 32.557 -35.856 28.364 1.00 307.57 359 VAL A C 1
ATOM 2705 O O . VAL A 1 355 ? 32.419 -36.655 27.436 1.00 300.30 359 VAL A O 1
ATOM 2709 N N . LEU A 1 356 ? 33.466 -34.865 28.350 1.00 290.86 360 LEU A N 1
ATOM 2710 C CA . LEU A 1 356 ? 33.926 -34.115 27.134 1.00 288.23 360 LEU A CA 1
ATOM 2711 C C . LEU A 1 356 ? 34.841 -34.682 26.009 1.00 288.10 360 LEU A C 1
ATOM 2712 O O . LEU A 1 356 ? 34.775 -34.179 24.879 1.00 303.12 360 LEU A O 1
ATOM 2717 N N . SER A 1 357 ? 35.683 -35.678 26.279 1.00 268.73 361 SER A N 1
ATOM 2718 C CA . SER A 1 357 ? 36.787 -36.005 25.344 1.00 247.02 361 SER A CA 1
ATOM 2719 C C . SER A 1 357 ? 36.478 -37.019 24.232 1.00 237.79 361 SER A C 1
ATOM 2720 O O . SER A 1 357 ? 37.387 -37.578 23.609 1.00 236.42 361 SER A O 1
ATOM 2723 N N . ILE A 1 358 ? 35.196 -37.212 23.961 1.00 229.66 362 ILE A N 1
ATOM 2724 C CA . ILE A 1 358 ? 34.715 -38.365 23.218 1.00 219.50 362 ILE A CA 1
ATOM 2725 C C . ILE A 1 358 ? 34.445 -38.035 21.756 1.00 214.46 362 ILE A C 1
ATOM 2726 O O . ILE A 1 358 ? 34.036 -36.921 21.431 1.00 209.70 362 ILE A O 1
ATOM 2731 N N . ALA A 1 359 ? 34.690 -39.007 20.880 1.00 215.46 363 ALA A N 1
ATOM 2732 C CA . ALA A 1 359 ? 34.293 -38.894 19.480 1.00 214.32 363 ALA A CA 1
ATOM 2733 C C . ALA A 1 359 ? 32.783 -39.100 19.340 1.00 211.01 363 ALA A C 1
ATOM 2734 O O . ALA A 1 359 ? 32.108 -39.553 20.271 1.00 202.56 363 ALA A O 1
ATOM 2736 N N . SER A 1 360 ? 32.255 -38.773 18.167 1.00 215.52 364 SER A N 1
ATOM 2737 C CA . SER A 1 360 ? 30.824 -38.890 17.938 1.00 217.66 364 SER A CA 1
ATOM 2738 C C . SER A 1 360 ? 30.494 -39.992 16.921 1.00 226.55 364 SER A C 1
ATOM 2739 O O . SER A 1 360 ? 29.670 -39.798 16.017 1.00 218.67 364 SER A O 1
ATOM 2742 N N . THR A 1 361 ? 31.143 -41.148 17.084 1.00 237.31 365 THR A N 1
ATOM 2743 C CA . THR A 1 361 ? 30.831 -42.343 16.293 1.00 236.02 365 THR A CA 1
ATOM 2744 C C . THR A 1 361 ? 29.539 -42.957 16.820 1.00 232.88 365 THR A C 1
ATOM 2745 O O . THR A 1 361 ? 29.428 -44.166 17.036 1.00 226.89 365 THR A O 1
ATOM 2749 N N . VAL A 1 362 ? 28.563 -42.078 17.007 1.00 232.72 366 VAL A N 1
ATOM 2750 C CA . VAL A 1 362 ? 27.303 -42.396 17.644 1.00 232.29 366 VAL A CA 1
ATOM 2751 C C . VAL A 1 362 ? 26.168 -41.780 16.837 1.00 217.28 366 VAL A C 1
ATOM 2752 O O . VAL A 1 362 ? 25.060 -42.317 16.780 1.00 207.19 366 VAL A O 1
ATOM 2756 N N . LEU A 1 363 ? 26.468 -40.654 16.198 1.00 207.86 367 LEU A N 1
ATOM 2757 C CA . LEU A 1 363 ? 25.557 -40.018 15.263 1.00 198.65 367 LEU A CA 1
ATOM 2758 C C . LEU A 1 363 ? 25.312 -40.987 14.101 1.00 199.92 367 LEU A C 1
ATOM 2759 O O . LEU A 1 363 ? 24.441 -40.770 13.260 1.00 190.67 367 LEU A O 1
ATOM 2764 N N . LEU A 1 364 ? 26.062 -42.090 14.119 1.00 204.67 368 LEU A N 1
ATOM 2765 C CA . LEU A 1 364 ? 26.113 -43.081 13.041 1.00 199.34 368 LEU A CA 1
ATOM 2766 C C . LEU A 1 364 ? 25.085 -44.192 13.219 1.00 179.68 368 LEU A C 1
ATOM 2767 O O . LEU A 1 364 ? 25.167 -45.244 12.592 1.00 163.25 368 LEU A O 1
ATOM 2772 N N . PHE A 1 365 ? 24.145 -43.955 14.118 1.00 176.12 369 PHE A N 1
ATOM 2773 C CA . PHE A 1 365 ? 22.986 -44.806 14.297 1.00 173.74 369 PHE A CA 1
ATOM 2774 C C . PHE A 1 365 ? 21.866 -43.928 14.810 1.00 165.73 369 PHE A C 1
ATOM 2775 O O . PHE A 1 365 ? 20.731 -44.368 14.981 1.00 152.09 369 PHE A O 1
ATOM 2783 N N . ALA A 1 366 ? 22.211 -42.664 15.039 1.00 165.89 370 ALA A N 1
ATOM 2784 C CA . ALA A 1 366 ? 21.233 -41.597 15.004 1.00 167.48 370 ALA A CA 1
ATOM 2785 C C . ALA A 1 366 ? 20.592 -41.650 13.616 1.00 171.34 370 ALA A C 1
ATOM 2786 O O . ALA A 1 366 ? 19.512 -41.113 13.400 1.00 169.03 370 ALA A O 1
ATOM 2788 N N . GLY A 1 367 ? 21.283 -42.304 12.683 1.00 174.54 371 GLY A N 1
ATOM 2789 C CA . GLY A 1 367 ? 20.722 -42.685 11.396 1.00 172.33 371 GLY A CA 1
ATOM 2790 C C . GLY A 1 367 ? 20.293 -44.135 11.467 1.00 179.12 371 GLY A C 1
ATOM 2791 O O . GLY A 1 367 ? 19.157 -44.420 11.838 1.00 172.75 371 GLY A O 1
ATOM 2792 N N . LEU A 1 368 ? 21.225 -45.037 11.134 1.00 185.55 372 LEU A N 1
ATOM 2793 C CA . LEU A 1 368 ? 21.023 -46.505 11.102 1.00 186.98 372 LEU A CA 1
ATOM 2794 C C . LEU A 1 368 ? 19.637 -47.000 11.477 1.00 190.78 372 LEU A C 1
ATOM 2795 O O . LEU A 1 368 ? 18.847 -47.463 10.639 1.00 167.02 372 LEU A O 1
ATOM 2800 N N . PHE A 1 369 ? 19.389 -46.908 12.778 1.00 207.92 373 PHE A N 1
ATOM 2801 C CA . PHE A 1 369 ? 18.244 -47.502 13.416 1.00 216.18 373 PHE A CA 1
ATOM 2802 C C . PHE A 1 369 ? 17.176 -46.460 13.681 1.00 195.17 373 PHE A C 1
ATOM 2803 O O . PHE A 1 369 ? 16.010 -46.794 13.886 1.00 178.74 373 PHE A O 1
ATOM 2811 N N . GLN A 1 370 ? 17.581 -45.197 13.671 1.00 185.15 374 GLN A N 1
ATOM 2812 C CA . GLN A 1 370 ? 16.720 -44.147 14.175 1.00 184.88 374 GLN A CA 1
ATOM 2813 C C . GLN A 1 370 ? 15.467 -43.807 13.379 1.00 178.84 374 GLN A C 1
ATOM 2814 O O . GLN A 1 370 ? 14.404 -43.718 13.970 1.00 185.47 374 GLN A O 1
ATOM 2820 N N . PRO A 1 371 ? 15.575 -43.618 12.054 1.00 178.57 375 PRO A N 1
ATOM 2821 C CA . PRO A 1 371 ? 14.325 -43.502 11.295 1.00 170.06 375 PRO A CA 1
ATOM 2822 C C . PRO A 1 371 ? 13.765 -44.864 10.850 1.00 152.73 375 PRO A C 1
ATOM 2823 O O . PRO A 1 371 ? 12.549 -45.016 10.727 1.00 131.10 375 PRO A O 1
ATOM 2827 N N . ALA A 1 372 ? 14.660 -45.834 10.636 1.00 154.08 376 ALA A N 1
ATOM 2828 C CA . ALA A 1 372 ? 14.327 -47.180 10.134 1.00 150.16 376 ALA A CA 1
ATOM 2829 C C . ALA A 1 372 ? 13.737 -48.119 11.196 1.00 145.45 376 ALA A C 1
ATOM 2830 O O . ALA A 1 372 ? 13.676 -49.340 10.991 1.00 128.56 376 ALA A O 1
ATOM 2832 N N . ASP A 1 373 ? 13.336 -47.536 12.329 1.00 150.13 377 ASP A N 1
ATOM 2833 C CA . ASP A 1 373 ? 12.540 -48.207 13.370 1.00 161.34 377 ASP A CA 1
ATOM 2834 C C . ASP A 1 373 ? 11.684 -47.231 14.167 1.00 160.11 377 ASP A C 1
ATOM 2835 O O . ASP A 1 373 ? 10.740 -47.644 14.851 1.00 152.78 377 ASP A O 1
ATOM 2840 N N . PHE A 1 374 ? 12.044 -45.949 14.118 1.00 169.52 378 PHE A N 1
ATOM 2841 C CA . PHE A 1 374 ? 11.166 -44.884 14.573 1.00 179.32 378 PHE A CA 1
ATOM 2842 C C . PHE A 1 374 ? 9.770 -45.480 14.497 1.00 182.24 378 PHE A C 1
ATOM 2843 O O . PHE A 1 374 ? 8.992 -45.441 15.457 1.00 188.20 378 PHE A O 1
ATOM 2851 N N . THR A 1 375 ? 9.514 -46.081 13.333 1.00 185.40 379 THR A N 1
ATOM 2852 C CA . THR A 1 375 ? 8.240 -46.668 12.929 1.00 184.46 379 THR A CA 1
ATOM 2853 C C . THR A 1 375 ? 8.103 -48.168 13.288 1.00 157.81 379 THR A C 1
ATOM 2854 O O . THR A 1 375 ? 7.075 -48.602 13.831 1.00 128.65 379 THR A O 1
ATOM 2858 N N . GLN A 1 376 ? 9.157 -48.937 13.004 1.00 149.75 380 GLN A N 1
ATOM 2859 C CA . GLN A 1 376 ? 9.086 -50.408 12.891 1.00 136.30 380 GLN A CA 1
ATOM 2860 C C . GLN A 1 376 ? 8.482 -51.194 14.049 1.00 124.50 380 GLN A C 1
ATOM 2861 O O . GLN A 1 376 ? 8.303 -52.404 13.939 1.00 119.87 380 GLN A O 1
ATOM 2867 N N . CYS A 1 377 ? 8.160 -50.550 15.157 1.00 117.39 381 CYS A N 1
ATOM 2868 C CA . CYS A 1 377 ? 7.388 -51.297 16.135 1.00 125.03 381 CYS A CA 1
ATOM 2869 C C . CYS A 1 377 ? 6.020 -50.720 16.466 1.00 117.27 381 CYS A C 1
ATOM 2870 O O . CYS A 1 377 ? 5.098 -51.458 16.852 1.00 105.09 381 CYS A O 1
ATOM 2873 N N . ILE A 1 378 ? 5.888 -49.410 16.261 1.00 111.27 382 ILE A N 1
ATOM 2874 C CA . ILE A 1 378 ? 4.586 -48.734 16.291 1.00 102.60 382 ILE A CA 1
ATOM 2875 C C . ILE A 1 378 ? 3.693 -49.328 15.212 1.00 90.73 382 ILE A C 1
ATOM 2876 O O . ILE A 1 378 ? 2.527 -48.963 15.071 1.00 77.89 382 ILE A O 1
ATOM 2881 N N . ALA A 1 379 ? 4.300 -50.227 14.442 1.00 88.17 383 ALA A N 1
ATOM 2882 C CA . ALA A 1 379 ? 3.594 -51.238 13.696 1.00 92.97 383 ALA A CA 1
ATOM 2883 C C . ALA A 1 379 ? 2.736 -52.046 14.673 1.00 91.53 383 ALA A C 1
ATOM 2884 O O . ALA A 1 379 ? 1.504 -51.902 14.689 1.00 88.93 383 ALA A O 1
ATOM 2886 N N . SER A 1 380 ? 3.378 -52.874 15.498 1.00 84.95 384 SER A N 1
ATOM 2887 C CA . SER A 1 380 ? 2.624 -53.689 16.427 1.00 97.14 384 SER A CA 1
ATOM 2888 C C . SER A 1 380 ? 1.692 -52.804 17.267 1.00 107.17 384 SER A C 1
ATOM 2889 O O . SER A 1 380 ? 0.507 -53.134 17.450 1.00 102.00 384 SER A O 1
ATOM 2892 N N . TYR A 1 381 ? 2.210 -51.658 17.726 1.00 110.70 385 TYR A N 1
ATOM 2893 C CA . TYR A 1 381 ? 1.484 -50.792 18.669 1.00 105.64 385 TYR A CA 1
ATOM 2894 C C . TYR A 1 381 ? 0.243 -50.217 18.031 1.00 87.24 385 TYR A C 1
ATOM 2895 O O . TYR A 1 381 ? -0.106 -49.069 18.248 1.00 83.33 385 TYR A O 1
ATOM 2904 N N . ALA A 1 382 ? -0.416 -51.095 17.272 1.00 73.19 386 ALA A N 1
ATOM 2905 C CA . ALA A 1 382 ? -1.521 -50.813 16.360 1.00 68.01 386 ALA A CA 1
ATOM 2906 C C . ALA A 1 382 ? -1.887 -52.143 15.724 1.00 63.88 386 ALA A C 1
ATOM 2907 O O . ALA A 1 382 ? -2.903 -52.264 15.051 1.00 63.00 386 ALA A O 1
ATOM 2909 N N . LEU A 1 383 ? -1.032 -53.138 15.909 1.00 60.20 387 LEU A N 1
ATOM 2910 C CA . LEU A 1 383 ? -1.348 -54.498 15.491 1.00 66.89 387 LEU A CA 1
ATOM 2911 C C . LEU A 1 383 ? -2.027 -55.109 16.699 1.00 67.93 387 LEU A C 1
ATOM 2912 O O . LEU A 1 383 ? -3.182 -55.550 16.674 1.00 57.26 387 LEU A O 1
ATOM 2917 N N . ARG A 1 384 ? -1.275 -55.131 17.783 1.00 75.87 388 ARG A N 1
ATOM 2918 C CA . ARG A 1 384 ? -1.915 -55.213 19.062 1.00 92.38 388 ARG A CA 1
ATOM 2919 C C . ARG A 1 384 ? -2.869 -54.020 19.099 1.00 88.30 388 ARG A C 1
ATOM 2920 O O . ARG A 1 384 ? -4.069 -54.182 19.363 1.00 78.70 388 ARG A O 1
ATOM 2928 N N . GLY A 1 385 ? -2.331 -52.844 18.766 1.00 84.45 389 GLY A N 1
ATOM 2929 C CA . GLY A 1 385 ? -3.061 -51.593 18.879 1.00 90.48 389 GLY A CA 1
ATOM 2930 C C . GLY A 1 385 ? -4.494 -51.723 18.435 1.00 97.19 389 GLY A C 1
ATOM 2931 O O . GLY A 1 385 ? -5.410 -51.125 19.005 1.00 91.05 389 GLY A O 1
ATOM 2932 N N . TYR A 1 386 ? -4.673 -52.545 17.413 1.00 110.82 390 TYR A N 1
ATOM 2933 C CA . TYR A 1 386 ? -5.971 -52.835 16.844 1.00 120.41 390 TYR A CA 1
ATOM 2934 C C . TYR A 1 386 ? -6.464 -54.133 17.451 1.00 106.44 390 TYR A C 1
ATOM 2935 O O . TYR A 1 386 ? -7.597 -54.241 17.931 1.00 104.18 390 TYR A O 1
ATOM 2944 N N . LYS A 1 387 ? -5.570 -55.111 17.453 1.00 87.30 391 LYS A N 1
ATOM 2945 C CA . LYS A 1 387 ? -5.996 -56.470 17.317 1.00 89.62 391 LYS A CA 1
ATOM 2946 C C . LYS A 1 387 ? -5.414 -57.345 18.402 1.00 85.88 391 LYS A C 1
ATOM 2947 O O . LYS A 1 387 ? -4.879 -56.864 19.387 1.00 69.65 391 LYS A O 1
ATOM 2953 N N . VAL A 1 388 ? -5.571 -58.646 18.201 1.00 102.85 392 VAL A N 1
ATOM 2954 C CA . VAL A 1 388 ? -4.910 -59.690 18.967 1.00 129.91 392 VAL A CA 1
ATOM 2955 C C . VAL A 1 388 ? -3.400 -59.500 18.869 1.00 126.97 392 VAL A C 1
ATOM 2956 O O . VAL A 1 388 ? -2.633 -60.109 19.627 1.00 138.90 392 VAL A O 1
ATOM 2960 N N . THR A 1 389 ? -2.970 -58.642 17.951 1.00 111.51 393 THR A N 1
ATOM 2961 C CA . THR A 1 389 ? -1.642 -58.820 17.408 1.00 111.19 393 THR A CA 1
ATOM 2962 C C . THR A 1 389 ? -0.436 -58.499 18.270 1.00 120.16 393 THR A C 1
ATOM 2963 O O . THR A 1 389 ? 0.146 -57.405 18.224 1.00 115.49 393 THR A O 1
ATOM 2967 N N . LYS A 1 390 ? -0.078 -59.518 19.042 1.00 131.66 394 LYS A N 1
ATOM 2968 C CA . LYS A 1 390 ? 1.250 -59.674 19.593 1.00 139.02 394 LYS A CA 1
ATOM 2969 C C . LYS A 1 390 ? 1.573 -61.139 19.880 1.00 143.27 394 LYS A C 1
ATOM 2970 O O . LYS A 1 390 ? 2.685 -61.445 20.306 1.00 153.25 394 LYS A O 1
ATOM 2976 N N . VAL A 1 391 ? 0.609 -62.035 19.650 1.00 150.60 395 VAL A N 1
ATOM 2977 C CA . VAL A 1 391 ? 0.873 -63.493 19.645 1.00 152.49 395 VAL A CA 1
ATOM 2978 C C . VAL A 1 391 ? 2.115 -63.890 18.788 1.00 146.72 395 VAL A C 1
ATOM 2979 O O . VAL A 1 391 ? 2.895 -64.757 19.217 1.00 127.72 395 VAL A O 1
ATOM 2983 N N . PRO A 1 392 ? 2.308 -63.244 17.597 1.00 143.70 396 PRO A N 1
ATOM 2984 C CA . PRO A 1 392 ? 3.489 -63.430 16.749 1.00 126.89 396 PRO A CA 1
ATOM 2985 C C . PRO A 1 392 ? 4.407 -62.216 16.704 1.00 109.92 396 PRO A C 1
ATOM 2986 O O . PRO A 1 392 ? 5.250 -62.106 15.804 1.00 95.68 396 PRO A O 1
ATOM 2990 N N . MET A 1 393 ? 4.188 -61.297 17.643 1.00 106.77 397 MET A N 1
ATOM 2991 C CA . MET A 1 393 ? 5.089 -60.177 17.905 1.00 107.82 397 MET A CA 1
ATOM 2992 C C . MET A 1 393 ? 6.120 -60.592 18.935 1.00 108.76 397 MET A C 1
ATOM 2993 O O . MET A 1 393 ? 7.319 -60.355 18.778 1.00 94.05 397 MET A O 1
ATOM 2998 N N . PHE A 1 394 ? 5.636 -61.201 20.009 1.00 124.78 398 PHE A N 1
ATOM 2999 C CA . PHE A 1 394 ? 6.465 -62.064 20.803 1.00 130.04 398 PHE A CA 1
ATOM 3000 C C . PHE A 1 394 ? 7.426 -62.682 19.799 1.00 121.89 398 PHE A C 1
ATOM 3001 O O . PHE A 1 394 ? 8.647 -62.585 19.949 1.00 127.07 398 PHE A O 1
ATOM 3009 N N . ILE A 1 395 ? 6.857 -63.249 18.736 1.00 104.35 399 ILE A N 1
ATOM 3010 C CA . ILE A 1 395 ? 7.640 -63.920 17.712 1.00 94.66 399 ILE A CA 1
ATOM 3011 C C . ILE A 1 395 ? 8.110 -62.958 16.607 1.00 93.30 399 ILE A C 1
ATOM 3012 O O . ILE A 1 395 ? 8.952 -63.323 15.786 1.00 94.50 399 ILE A O 1
ATOM 3017 N N . HIS A 1 396 ? 7.586 -61.733 16.591 1.00 92.37 400 HIS A N 1
ATOM 3018 C CA . HIS A 1 396 ? 8.192 -60.678 15.777 1.00 101.76 400 HIS A CA 1
ATOM 3019 C C . HIS A 1 396 ? 9.629 -60.565 16.217 1.00 103.55 400 HIS A C 1
ATOM 3020 O O . HIS A 1 396 ? 10.512 -60.386 15.393 1.00 105.88 400 HIS A O 1
ATOM 3027 N N . ALA A 1 397 ? 9.846 -60.728 17.521 1.00 104.22 401 ALA A N 1
ATOM 3028 C CA . ALA A 1 397 ? 11.144 -60.509 18.143 1.00 111.43 401 ALA A CA 1
ATOM 3029 C C . ALA A 1 397 ? 11.935 -61.808 18.363 1.00 119.46 401 ALA A C 1
ATOM 3030 O O . ALA A 1 397 ? 12.994 -61.800 19.003 1.00 114.58 401 ALA A O 1
ATOM 3032 N N . ALA A 1 398 ? 11.423 -62.918 17.827 1.00 126.53 402 ALA A N 1
ATOM 3033 C CA . ALA A 1 398 ? 12.175 -64.179 17.781 1.00 137.29 402 ALA A CA 1
ATOM 3034 C C . ALA A 1 398 ? 13.433 -64.035 16.906 1.00 147.44 402 ALA A C 1
ATOM 3035 O O . ALA A 1 398 ? 14.334 -64.891 16.940 1.00 148.36 402 ALA A O 1
ATOM 3037 N N . ALA A 1 399 ? 13.471 -62.942 16.136 1.00 152.18 403 ALA A N 1
ATOM 3038 C CA . ALA A 1 399 ? 14.598 -62.586 15.274 1.00 158.34 403 ALA A CA 1
ATOM 3039 C C . ALA A 1 399 ? 15.330 -61.335 15.767 1.00 167.42 403 ALA A C 1
ATOM 3040 O O . ALA A 1 399 ? 16.545 -61.229 15.645 1.00 177.60 403 ALA A O 1
ATOM 3042 N N . PHE A 1 400 ? 14.596 -60.397 16.348 1.00 176.19 404 PHE A N 1
ATOM 3043 C CA . PHE A 1 400 ? 15.179 -59.105 16.692 1.00 190.78 404 PHE A CA 1
ATOM 3044 C C . PHE A 1 400 ? 16.139 -59.186 17.881 1.00 192.24 404 PHE A C 1
ATOM 3045 O O . PHE A 1 400 ? 16.791 -58.211 18.250 1.00 187.21 404 PHE A O 1
ATOM 3053 N N . TRP A 1 401 ? 16.229 -60.394 18.431 1.00 202.11 405 TRP A N 1
ATOM 3054 C CA . TRP A 1 401 ? 17.216 -60.786 19.427 1.00 221.01 405 TRP A CA 1
ATOM 3055 C C . TRP A 1 401 ? 18.073 -61.893 18.813 1.00 214.45 405 TRP A C 1
ATOM 3056 O O . TRP A 1 401 ? 19.281 -61.726 18.631 1.00 213.03 405 TRP A O 1
ATOM 3067 N N . GLY A 1 402 ? 17.422 -63.007 18.466 1.00 206.94 406 GLY A N 1
ATOM 3068 C CA . GLY A 1 402 ? 18.079 -64.211 17.945 1.00 193.59 406 GLY A CA 1
ATOM 3069 C C . GLY A 1 402 ? 18.560 -64.144 16.504 1.00 186.64 406 GLY A C 1
ATOM 3070 O O . GLY A 1 402 ? 18.873 -65.179 15.906 1.00 174.91 406 GLY A O 1
ATOM 3071 N N . CYS A 1 403 ? 18.586 -62.932 15.946 1.00 187.25 407 CYS A N 1
ATOM 3072 C CA . CYS A 1 403 ? 19.305 -62.637 14.699 1.00 182.34 407 CYS A CA 1
ATOM 3073 C C . CYS A 1 403 ? 20.393 -61.602 14.992 1.00 177.27 407 CYS A C 1
ATOM 3074 O O . CYS A 1 403 ? 21.105 -61.157 14.095 1.00 173.64 407 CYS A O 1
ATOM 3077 N N . GLY A 1 404 ? 20.509 -61.233 16.265 1.00 172.97 408 GLY A N 1
ATOM 3078 C CA . GLY A 1 404 ? 21.625 -60.432 16.747 1.00 177.39 408 GLY A CA 1
ATOM 3079 C C . GLY A 1 404 ? 22.756 -61.270 17.309 1.00 181.14 408 GLY A C 1
ATOM 3080 O O . GLY A 1 404 ? 23.664 -60.744 17.950 1.00 173.86 408 GLY A O 1
ATOM 3081 N N . LEU A 1 405 ? 22.695 -62.578 17.057 1.00 190.37 409 LEU A N 1
ATOM 3082 C CA . LEU A 1 405 ? 23.690 -63.542 17.533 1.00 189.92 409 LEU A CA 1
ATOM 3083 C C . LEU A 1 405 ? 25.108 -63.059 17.228 1.00 186.41 409 LEU A C 1
ATOM 3084 O O . LEU A 1 405 ? 25.851 -62.725 18.150 1.00 186.40 409 LEU A O 1
ATOM 3089 N N . LEU A 1 406 ? 25.470 -63.008 15.944 1.00 184.36 410 LEU A N 1
ATOM 3090 C CA . LEU A 1 406 ? 26.749 -62.415 15.519 1.00 185.81 410 LEU A CA 1
ATOM 3091 C C . LEU A 1 406 ? 26.642 -60.899 15.291 1.00 181.96 410 LEU A C 1
ATOM 3092 O O . LEU A 1 406 ? 27.627 -60.184 15.479 1.00 183.31 410 LEU A O 1
ATOM 3097 N N . PRO A 1 407 ? 25.454 -60.404 14.880 1.00 175.22 411 PRO A N 1
ATOM 3098 C CA . PRO A 1 407 ? 25.186 -58.967 14.991 1.00 174.95 411 PRO A CA 1
ATOM 3099 C C . PRO A 1 407 ? 25.263 -58.501 16.443 1.00 177.78 411 PRO A C 1
ATOM 3100 O O . PRO A 1 407 ? 24.674 -57.484 16.816 1.00 163.80 411 PRO A O 1
ATOM 3104 N N . GLY A 1 408 ? 25.979 -59.288 17.243 1.00 187.84 412 GLY A N 1
ATOM 3105 C CA . GLY A 1 408 ? 26.408 -58.928 18.587 1.00 198.77 412 GLY A CA 1
ATOM 3106 C C . GLY A 1 408 ? 27.920 -58.776 18.593 1.00 204.55 412 GLY A C 1
ATOM 3107 O O . GLY A 1 408 ? 28.442 -57.723 18.964 1.00 211.02 412 GLY A O 1
ATOM 3108 N N . TYR A 1 409 ? 28.625 -59.833 18.190 1.00 200.78 413 TYR A N 1
ATOM 3109 C CA . TYR A 1 409 ? 30.059 -59.738 17.918 1.00 198.80 413 TYR A CA 1
ATOM 3110 C C . TYR A 1 409 ? 30.260 -59.510 16.429 1.00 188.43 413 TYR A C 1
ATOM 3111 O O . TYR A 1 409 ? 30.772 -60.368 15.701 1.00 182.29 413 TYR A O 1
ATOM 3120 N N . LEU A 1 410 ? 29.798 -58.346 15.986 1.00 183.27 414 LEU A N 1
ATOM 3121 C CA . LEU A 1 410 ? 30.048 -57.895 14.635 1.00 189.92 414 LEU A CA 1
ATOM 3122 C C . LEU A 1 410 ? 30.553 -56.459 14.596 1.00 207.72 414 LEU A C 1
ATOM 3123 O O . LEU A 1 410 ? 30.914 -55.957 13.535 1.00 220.21 414 LEU A O 1
ATOM 3128 N N . LEU A 1 411 ? 30.565 -55.801 15.755 1.00 218.43 415 LEU A N 1
ATOM 3129 C CA . LEU A 1 411 ? 31.415 -54.633 15.968 1.00 228.96 415 LEU A CA 1
ATOM 3130 C C . LEU A 1 411 ? 32.836 -55.167 16.131 1.00 238.58 415 LEU A C 1
ATOM 3131 O O . LEU A 1 411 ? 33.789 -54.632 15.552 1.00 226.77 415 LEU A O 1
ATOM 3136 N N . ALA A 1 412 ? 32.944 -56.238 16.923 1.00 254.46 416 ALA A N 1
ATOM 3137 C CA . ALA A 1 412 ? 34.200 -56.930 17.214 1.00 266.82 416 ALA A CA 1
ATOM 3138 C C . ALA A 1 412 ? 34.377 -58.149 16.307 1.00 272.71 416 ALA A C 1
ATOM 3139 O O . ALA A 1 412 ? 34.299 -59.302 16.757 1.00 260.81 416 ALA A O 1
ATOM 3141 N N . TYR A 1 413 ? 34.619 -57.863 15.027 1.00 286.19 417 TYR A N 1
ATOM 3142 C CA . TYR A 1 413 ? 34.752 -58.862 13.966 1.00 297.26 417 TYR A CA 1
ATOM 3143 C C . TYR A 1 413 ? 34.721 -58.114 12.629 1.00 309.74 417 TYR A C 1
ATOM 3144 O O . TYR A 1 413 ? 34.013 -58.514 11.700 1.00 313.59 417 TYR A O 1
ATOM 3153 N N . ARG A 1 414 ? 35.514 -57.044 12.531 1.00 322.62 418 ARG A N 1
ATOM 3154 C CA . ARG A 1 414 ? 35.250 -55.959 11.573 1.00 332.49 418 ARG A CA 1
ATOM 3155 C C . ARG A 1 414 ? 36.224 -55.795 10.384 1.00 337.12 418 ARG A C 1
ATOM 3156 O O . ARG A 1 414 ? 37.265 -56.453 10.317 1.00 340.12 418 ARG A O 1
ATOM 3164 N N . PHE A 1 415 ? 35.849 -54.903 9.459 1.00 339.94 419 PHE A N 1
ATOM 3165 C CA . PHE A 1 415 ? 36.624 -54.569 8.254 1.00 340.64 419 PHE A CA 1
ATOM 3166 C C . PHE A 1 415 ? 36.915 -53.060 8.139 1.00 371.16 419 PHE A C 1
ATOM 3167 O O . PHE A 1 415 ? 37.918 -52.665 7.539 1.00 397.22 419 PHE A O 1
ATOM 3175 N N . ASP A 1 416 ? 36.040 -52.229 8.713 1.00 388.12 420 ASP A N 1
ATOM 3176 C CA . ASP A 1 416 ? 36.205 -50.764 8.717 1.00 390.86 420 ASP A CA 1
ATOM 3177 C C . ASP A 1 416 ? 36.076 -50.220 10.159 1.00 392.94 420 ASP A C 1
ATOM 3178 O O . ASP A 1 416 ? 36.279 -50.973 11.117 1.00 405.61 420 ASP A O 1
ATOM 3183 N N . MET A 1 417 ? 35.760 -48.928 10.316 1.00 377.38 421 MET A N 1
ATOM 3184 C CA . MET A 1 417 ? 35.467 -48.338 11.641 1.00 338.77 421 MET A CA 1
ATOM 3185 C C . MET A 1 417 ? 34.118 -48.844 12.176 1.00 327.38 421 MET A C 1
ATOM 3186 O O . MET A 1 417 ? 33.148 -48.086 12.274 1.00 348.76 421 MET A O 1
ATOM 3191 N N . GLY A 1 418 ? 34.071 -50.129 12.528 1.00 296.52 422 GLY A N 1
ATOM 3192 C CA . GLY A 1 418 ? 32.821 -50.798 12.879 1.00 260.85 422 GLY A CA 1
ATOM 3193 C C . GLY A 1 418 ? 32.384 -50.648 14.319 1.00 240.92 422 GLY A C 1
ATOM 3194 O O . GLY A 1 418 ? 32.454 -51.599 15.097 1.00 226.61 422 GLY A O 1
ATOM 3195 N N . ILE A 1 419 ? 31.938 -49.440 14.659 1.00 228.35 423 ILE A N 1
ATOM 3196 C CA . ILE A 1 419 ? 31.352 -49.140 15.961 1.00 213.63 423 ILE A CA 1
ATOM 3197 C C . ILE A 1 419 ? 29.860 -49.462 15.930 1.00 224.82 423 ILE A C 1
ATOM 3198 O O . ILE A 1 419 ? 29.279 -49.871 16.933 1.00 233.76 423 ILE A O 1
ATOM 3203 N N . TYR A 1 420 ? 29.248 -49.265 14.767 1.00 231.30 424 TYR A N 1
ATOM 3204 C CA . TYR A 1 420 ? 27.884 -49.704 14.540 1.00 238.58 424 TYR A CA 1
ATOM 3205 C C . TYR A 1 420 ? 27.910 -50.997 13.731 1.00 233.24 424 TYR A C 1
ATOM 3206 O O . TYR A 1 420 ? 27.063 -51.239 12.867 1.00 229.65 424 TYR A O 1
ATOM 3215 N N . GLY A 1 421 ? 28.894 -51.833 14.054 1.00 231.42 425 GLY A N 1
ATOM 3216 C CA . GLY A 1 421 ? 29.184 -53.047 13.306 1.00 237.18 425 GLY A CA 1
ATOM 3217 C C . GLY A 1 421 ? 28.297 -54.234 13.616 1.00 236.36 425 GLY A C 1
ATOM 3218 O O . GLY A 1 421 ? 28.064 -55.076 12.753 1.00 240.05 425 GLY A O 1
ATOM 3219 N N . PHE A 1 422 ? 27.834 -54.319 14.858 1.00 227.88 426 PHE A N 1
ATOM 3220 C CA . PHE A 1 422 ? 26.882 -55.347 15.260 1.00 212.21 426 PHE A CA 1
ATOM 3221 C C . PHE A 1 422 ? 25.477 -54.749 15.299 1.00 197.19 426 PHE A C 1
ATOM 3222 O O . PHE A 1 422 ? 24.473 -55.461 15.408 1.00 167.52 426 PHE A O 1
ATOM 3230 N N . TRP A 1 423 ? 25.438 -53.422 15.190 1.00 202.88 427 TRP A N 1
ATOM 3231 C CA . TRP A 1 423 ? 24.272 -52.698 14.707 1.00 204.34 427 TRP A CA 1
ATOM 3232 C C . TRP A 1 423 ? 24.084 -53.130 13.261 1.00 194.08 427 TRP A C 1
ATOM 3233 O O . TRP A 1 423 ? 23.560 -52.389 12.428 1.00 175.62 427 TRP A O 1
ATOM 3244 N N . THR A 1 424 ? 24.568 -54.330 12.971 1.00 193.29 428 THR A N 1
ATOM 3245 C CA . THR A 1 424 ? 24.404 -54.953 11.677 1.00 213.47 428 THR A CA 1
ATOM 3246 C C . THR A 1 424 ? 22.965 -55.455 11.593 1.00 222.06 428 THR A C 1
ATOM 3247 O O . THR A 1 424 ? 22.034 -54.643 11.580 1.00 215.26 428 THR A O 1
ATOM 3251 N N . ALA A 1 425 ? 22.779 -56.777 11.551 1.00 234.27 429 ALA A N 1
ATOM 3252 C CA . ALA A 1 425 ? 21.446 -57.379 11.567 1.00 219.22 429 ALA A CA 1
ATOM 3253 C C . ALA A 1 425 ? 20.814 -57.152 12.930 1.00 192.34 429 ALA A C 1
ATOM 3254 O O . ALA A 1 425 ? 20.233 -58.053 13.539 1.00 181.60 429 ALA A O 1
ATOM 3256 N N . LEU A 1 426 ? 20.986 -55.926 13.406 1.00 166.35 430 LEU A N 1
ATOM 3257 C CA . LEU A 1 426 ? 20.208 -55.390 14.488 1.00 151.28 430 LEU A CA 1
ATOM 3258 C C . LEU A 1 426 ? 19.824 -53.935 14.194 1.00 142.52 430 LEU A C 1
ATOM 3259 O O . LEU A 1 426 ? 19.022 -53.356 14.919 1.00 137.24 430 LEU A O 1
ATOM 3264 N N . ILE A 1 427 ? 20.387 -53.349 13.132 1.00 135.81 431 ILE A N 1
ATOM 3265 C CA . ILE A 1 427 ? 19.693 -52.245 12.430 1.00 130.39 431 ILE A CA 1
ATOM 3266 C C . ILE A 1 427 ? 19.165 -52.757 11.074 1.00 127.54 431 ILE A C 1
ATOM 3267 O O . ILE A 1 427 ? 18.537 -52.021 10.297 1.00 116.01 431 ILE A O 1
ATOM 3272 N N . ALA A 1 428 ? 19.432 -54.038 10.822 1.00 129.93 432 ALA A N 1
ATOM 3273 C CA . ALA A 1 428 ? 18.855 -54.780 9.705 1.00 136.99 432 ALA A CA 1
ATOM 3274 C C . ALA A 1 428 ? 17.981 -55.927 10.224 1.00 143.00 432 ALA A C 1
ATOM 3275 O O . ALA A 1 428 ? 17.245 -56.549 9.457 1.00 154.44 432 ALA A O 1
ATOM 3277 N N . SER A 1 429 ? 18.086 -56.218 11.520 1.00 144.33 433 SER A N 1
ATOM 3278 C CA . SER A 1 429 ? 17.037 -56.939 12.241 1.00 148.49 433 SER A CA 1
ATOM 3279 C C . SER A 1 429 ? 15.905 -55.933 12.308 1.00 149.54 433 SER A C 1
ATOM 3280 O O . SER A 1 429 ? 14.727 -56.257 12.130 1.00 137.92 433 SER A O 1
ATOM 3283 N N . LEU A 1 430 ? 16.324 -54.690 12.529 1.00 156.44 434 LEU A N 1
ATOM 3284 C CA . LEU A 1 430 ? 15.470 -53.549 12.810 1.00 159.81 434 LEU A CA 1
ATOM 3285 C C . LEU A 1 430 ? 14.718 -53.032 11.585 1.00 155.24 434 LEU A C 1
ATOM 3286 O O . LEU A 1 430 ? 13.738 -52.288 11.702 1.00 153.14 434 LEU A O 1
ATOM 3291 N N . THR A 1 431 ? 15.178 -53.417 10.408 1.00 146.79 435 THR A N 1
ATOM 3292 C CA . THR A 1 431 ? 14.453 -53.047 9.221 1.00 137.04 435 THR A CA 1
ATOM 3293 C C . THR A 1 431 ? 13.806 -54.288 8.596 1.00 131.07 435 THR A C 1
ATOM 3294 O O . THR A 1 431 ? 13.085 -54.168 7.612 1.00 127.10 435 THR A O 1
ATOM 3298 N N . ILE A 1 432 ? 14.036 -55.473 9.178 1.00 128.82 436 ILE A N 1
ATOM 3299 C CA . ILE A 1 432 ? 13.165 -56.631 8.869 1.00 135.75 436 ILE A CA 1
ATOM 3300 C C . ILE A 1 432 ? 11.878 -56.586 9.726 1.00 138.79 436 ILE A C 1
ATOM 3301 O O . ILE A 1 432 ? 11.518 -57.514 10.464 1.00 135.20 436 ILE A O 1
ATOM 3306 N N . ALA A 1 433 ? 11.206 -55.450 9.593 1.00 134.54 437 ALA A N 1
ATOM 3307 C CA . ALA A 1 433 ? 9.919 -55.183 10.184 1.00 127.06 437 ALA A CA 1
ATOM 3308 C C . ALA A 1 433 ? 9.178 -54.251 9.220 1.00 134.45 437 ALA A C 1
ATOM 3309 O O . ALA A 1 433 ? 7.950 -54.305 9.106 1.00 129.53 437 ALA A O 1
ATOM 3311 N N . ALA A 1 434 ? 9.936 -53.396 8.523 1.00 147.16 438 ALA A N 1
ATOM 3312 C CA . ALA A 1 434 ? 9.419 -52.629 7.377 1.00 152.35 438 ALA A CA 1
ATOM 3313 C C . ALA A 1 434 ? 8.889 -53.617 6.363 1.00 155.15 438 ALA A C 1
ATOM 3314 O O . ALA A 1 434 ? 8.173 -53.252 5.422 1.00 166.33 438 ALA A O 1
ATOM 3316 N N . VAL A 1 435 ? 9.297 -54.870 6.567 1.00 148.28 439 VAL A N 1
ATOM 3317 C CA . VAL A 1 435 ? 8.642 -56.041 6.006 1.00 143.12 439 VAL A CA 1
ATOM 3318 C C . VAL A 1 435 ? 7.935 -56.764 7.134 1.00 122.07 439 VAL A C 1
ATOM 3319 O O . VAL A 1 435 ? 6.896 -56.298 7.592 1.00 118.54 439 VAL A O 1
ATOM 3323 N N . ALA A 1 436 ? 8.514 -57.881 7.576 1.00 110.15 440 ALA A N 1
ATOM 3324 C CA . ALA A 1 436 ? 7.957 -58.730 8.624 1.00 117.42 440 ALA A CA 1
ATOM 3325 C C . ALA A 1 436 ? 6.704 -58.136 9.311 1.00 128.05 440 ALA A C 1
ATOM 3326 O O . ALA A 1 436 ? 5.637 -58.778 9.351 1.00 128.78 440 ALA A O 1
ATOM 3328 N N . LEU A 1 437 ? 6.826 -56.898 9.806 1.00 131.10 441 LEU A N 1
ATOM 3329 C CA . LEU A 1 437 ? 5.756 -56.244 10.586 1.00 117.03 441 LEU A CA 1
ATOM 3330 C C . LEU A 1 437 ? 4.706 -55.435 9.803 1.00 100.42 441 LEU A C 1
ATOM 3331 O O . LEU A 1 437 ? 3.550 -55.842 9.745 1.00 104.51 441 LEU A O 1
ATOM 3336 N N . VAL A 1 438 ? 5.073 -54.309 9.208 1.00 80.94 442 VAL A N 1
ATOM 3337 C CA . VAL A 1 438 ? 4.060 -53.545 8.495 1.00 77.96 442 VAL A CA 1
ATOM 3338 C C . VAL A 1 438 ? 3.582 -54.298 7.255 1.00 77.49 442 VAL A C 1
ATOM 3339 O O . VAL A 1 438 ? 2.479 -54.041 6.729 1.00 63.99 442 VAL A O 1
ATOM 3343 N N . TRP A 1 439 ? 4.429 -55.216 6.786 1.00 83.45 443 TRP A N 1
ATOM 3344 C CA . TRP A 1 439 ? 4.064 -56.099 5.691 1.00 94.06 443 TRP A CA 1
ATOM 3345 C C . TRP A 1 439 ? 2.938 -56.973 6.155 1.00 86.62 443 TRP A C 1
ATOM 3346 O O . TRP A 1 439 ? 2.049 -57.315 5.375 1.00 94.95 443 TRP A O 1
ATOM 3357 N N . CYS A 1 440 ? 2.986 -57.366 7.418 1.00 75.37 444 CYS A N 1
ATOM 3358 C CA . CYS A 1 440 ? 1.854 -58.071 7.944 1.00 73.31 444 CYS A CA 1
ATOM 3359 C C . CYS A 1 440 ? 0.586 -57.152 8.051 1.00 74.14 444 CYS A C 1
ATOM 3360 O O . CYS A 1 440 ? -0.562 -57.587 7.771 1.00 63.26 444 CYS A O 1
ATOM 3363 N N . LEU A 1 441 ? 0.837 -55.881 8.392 1.00 76.86 445 LEU A N 1
ATOM 3364 C CA . LEU A 1 441 ? -0.187 -54.854 8.649 1.00 77.18 445 LEU A CA 1
ATOM 3365 C C . LEU A 1 441 ? -1.049 -54.407 7.439 1.00 82.41 445 LEU A C 1
ATOM 3366 O O . LEU A 1 441 ? -2.162 -53.905 7.624 1.00 75.84 445 LEU A O 1
ATOM 3371 N N . GLU A 1 442 ? -0.537 -54.563 6.222 1.00 87.94 446 GLU A N 1
ATOM 3372 C CA . GLU A 1 442 ? -1.366 -54.367 5.034 1.00 100.17 446 GLU A CA 1
ATOM 3373 C C . GLU A 1 442 ? -1.917 -55.721 4.560 1.00 99.22 446 GLU A C 1
ATOM 3374 O O . GLU A 1 442 ? -2.672 -55.787 3.581 1.00 96.62 446 GLU A O 1
ATOM 3380 N N . LYS A 1 443 ? -1.536 -56.794 5.261 1.00 96.84 447 LYS A N 1
ATOM 3381 C CA . LYS A 1 443 ? -2.100 -58.124 5.009 1.00 100.47 447 LYS A CA 1
ATOM 3382 C C . LYS A 1 443 ? -3.279 -58.380 5.944 1.00 109.76 447 LYS A C 1
ATOM 3383 O O . LYS A 1 443 ? -4.315 -58.929 5.542 1.00 125.09 447 LYS A O 1
ATOM 3389 N N . TYR A 1 444 ? -3.133 -57.978 7.195 1.00 106.35 448 TYR A N 1
ATOM 3390 C CA . TYR A 1 444 ? -4.219 -58.157 8.131 1.00 99.36 448 TYR A CA 1
ATOM 3391 C C . TYR A 1 444 ? -5.022 -56.881 8.244 1.00 81.45 448 TYR A C 1
ATOM 3392 O O . TYR A 1 444 ? -6.154 -56.905 8.691 1.00 68.02 448 TYR A O 1
ATOM 3401 N N . SER A 1 445 ? -4.438 -55.770 7.809 1.00 79.05 449 SER A N 1
ATOM 3402 C CA . SER A 1 445 ? -5.226 -54.601 7.468 1.00 89.22 449 SER A CA 1
ATOM 3403 C C . SER A 1 445 ? -6.325 -55.047 6.528 1.00 100.84 449 SER A C 1
ATOM 3404 O O . SER A 1 445 ? -7.414 -54.468 6.485 1.00 100.68 449 SER A O 1
ATOM 3407 N N . MET A 1 446 ? -6.006 -56.101 5.780 1.00 113.85 450 MET A N 1
ATOM 3408 C CA . MET A 1 446 ? -6.864 -56.658 4.749 1.00 115.61 450 MET A CA 1
ATOM 3409 C C . MET A 1 446 ? -7.495 -57.956 5.217 1.00 108.95 450 MET A C 1
ATOM 3410 O O . MET A 1 446 ? -7.572 -58.939 4.480 1.00 105.32 450 MET A O 1
ATOM 3415 N N . GLU A 1 447 ? -7.901 -57.947 6.478 1.00 114.25 451 GLU A N 1
ATOM 3416 C CA . GLU A 1 447 ? -8.957 -58.816 6.967 1.00 119.12 451 GLU A CA 1
ATOM 3417 C C . GLU A 1 447 ? -10.163 -57.911 7.160 1.00 115.95 451 GLU A C 1
ATOM 3418 O O . GLU A 1 447 ? -11.274 -58.370 7.404 1.00 111.04 451 GLU A O 1
ATOM 3424 N N . LEU A 1 448 ? -9.916 -56.608 7.039 1.00 121.53 452 LEU A N 1
ATOM 3425 C CA . LEU A 1 448 ? -10.979 -55.611 6.911 1.00 125.93 452 LEU A CA 1
ATOM 3426 C C . LEU A 1 448 ? -11.366 -55.525 5.437 1.00 122.20 452 LEU A C 1
ATOM 3427 O O . LEU A 1 448 ? -11.385 -54.466 4.779 1.00 104.88 452 LEU A O 1
ATOM 3432 N N . VAL A 1 449 ? -11.638 -56.734 4.971 1.00 123.02 453 VAL A N 1
ATOM 3433 C CA . VAL A 1 449 ? -12.095 -57.100 3.666 1.00 128.88 453 VAL A CA 1
ATOM 3434 C C . VAL A 1 449 ? -12.879 -58.334 4.075 1.00 129.08 453 VAL A C 1
ATOM 3435 O O . VAL A 1 449 ? -14.050 -58.486 3.730 1.00 140.51 453 VAL A O 1
ATOM 3439 N N . LYS A 1 450 ? -12.215 -59.183 4.857 1.00 125.31 454 LYS A N 1
ATOM 3440 C CA . LYS A 1 450 ? -12.805 -60.383 5.418 1.00 133.47 454 LYS A CA 1
ATOM 3441 C C . LYS A 1 450 ? -13.907 -60.052 6.432 1.00 135.23 454 LYS A C 1
ATOM 3442 O O . LYS A 1 450 ? -14.978 -60.670 6.426 1.00 128.64 454 LYS A O 1
ATOM 3448 N N . SER A 1 451 ? -13.645 -59.068 7.285 1.00 145.11 455 SER A N 1
ATOM 3449 C CA . SER A 1 451 ? -14.571 -58.724 8.360 1.00 162.15 455 SER A CA 1
ATOM 3450 C C . SER A 1 451 ? -15.568 -57.611 8.001 1.00 174.39 455 SER A C 1
ATOM 3451 O O . SER A 1 451 ? -16.678 -57.576 8.538 1.00 172.55 455 SER A O 1
ATOM 3454 N N . HIS A 1 452 ? -15.181 -56.715 7.090 1.00 191.30 456 HIS A N 1
ATOM 3455 C CA . HIS A 1 452 ? -16.118 -55.731 6.527 1.00 203.07 456 HIS A CA 1
ATOM 3456 C C . HIS A 1 452 ? -17.002 -56.459 5.518 1.00 184.60 456 HIS A C 1
ATOM 3457 O O . HIS A 1 452 ? -17.040 -56.104 4.328 1.00 183.79 456 HIS A O 1
ATOM 3464 N N . LYS A 1 453 ? -17.697 -57.490 6.002 1.00 157.76 457 LYS A N 1
ATOM 3465 C CA . LYS A 1 453 ? -18.539 -58.322 5.151 1.00 148.18 457 LYS A CA 1
ATOM 3466 C C . LYS A 1 453 ? -19.875 -57.620 4.843 1.00 140.22 457 LYS A C 1
ATOM 3467 O O . LYS A 1 453 ? -20.961 -58.095 5.202 1.00 120.62 457 LYS A O 1
ATOM 3473 N N . ALA A 1 454 ? -19.734 -56.453 4.204 1.00 140.49 458 ALA A N 1
ATOM 3474 C CA . ALA A 1 454 ? -20.789 -55.724 3.490 1.00 139.29 458 ALA A CA 1
ATOM 3475 C C . ALA A 1 454 ? -20.505 -54.216 3.397 1.00 149.31 458 ALA A C 1
ATOM 3476 O O . ALA A 1 454 ? -20.900 -53.420 4.262 1.00 139.75 458 ALA A O 1
ATOM 3478 N N . VAL A 1 455 ? -19.839 -53.868 2.294 1.00 165.09 459 VAL A N 1
ATOM 3479 C CA . VAL A 1 455 ? -19.228 -52.554 2.005 1.00 165.44 459 VAL A CA 1
ATOM 3480 C C . VAL A 1 455 ? -20.079 -51.291 2.228 1.00 183.42 459 VAL A C 1
ATOM 3481 O O . VAL A 1 455 ? -19.545 -50.246 2.634 1.00 169.62 459 VAL A O 1
ATOM 3485 N N . SER A 1 456 ? -21.389 -51.400 1.975 1.00 212.19 460 SER A N 1
ATOM 3486 C CA . SER A 1 456 ? -22.291 -50.236 1.916 1.00 223.19 460 SER A CA 1
ATOM 3487 C C . SER A 1 456 ? -23.792 -50.577 1.893 1.00 203.08 460 SER A C 1
ATOM 3488 O O . SER A 1 456 ? -24.297 -51.193 0.948 1.00 206.05 460 SER A O 1
ATOM 3491 N N . SER A 1 457 ? -24.497 -50.134 2.929 1.00 175.44 461 SER A N 1
ATOM 3492 C CA . SER A 1 457 ? -25.907 -50.441 3.114 1.00 156.42 461 SER A CA 1
ATOM 3493 C C . SER A 1 457 ? -26.812 -49.464 2.393 1.00 150.86 461 SER A C 1
ATOM 3494 O O . SER A 1 457 ? -26.335 -48.611 1.649 1.00 146.65 461 SER A O 1
ATOM 3497 N N . GLY A 1 458 ? -28.117 -49.590 2.627 1.00 152.39 462 GLY A N 1
ATOM 3498 C CA . GLY A 1 458 ? -29.103 -48.644 2.110 1.00 175.78 462 GLY A CA 1
ATOM 3499 C C . GLY A 1 458 ? -28.806 -47.230 2.572 1.00 196.24 462 GLY A C 1
ATOM 3500 O O . GLY A 1 458 ? -27.860 -47.003 3.334 1.00 200.96 462 GLY A O 1
ATOM 3501 N N . LEU A 1 459 ? -29.606 -46.274 2.112 1.00 213.83 463 LEU A N 1
ATOM 3502 C CA . LEU A 1 459 ? -29.398 -44.881 2.490 1.00 229.70 463 LEU A CA 1
ATOM 3503 C C . LEU A 1 459 ? -30.724 -44.148 2.659 1.00 248.96 463 LEU A C 1
ATOM 3504 O O . LEU A 1 459 ? -31.786 -44.776 2.719 1.00 273.19 463 LEU A O 1
ATOM 3509 N N . VAL B 2 9 ? -43.719 -43.982 3.943 1.00 359.28 1 VAL B N 1
ATOM 3510 C CA . VAL B 2 9 ? -42.566 -43.874 2.993 1.00 351.80 1 VAL B CA 1
ATOM 3511 C C . VAL B 2 9 ? -41.245 -43.604 3.751 1.00 351.33 1 VAL B C 1
ATOM 3512 O O . VAL B 2 9 ? -41.121 -42.590 4.448 1.00 357.08 1 VAL B O 1
ATOM 3516 N N . SER B 2 10 ? -40.278 -44.526 3.622 1.00 339.00 2 SER B N 1
ATOM 3517 C CA . SER B 2 10 ? -39.002 -44.488 4.382 1.00 308.72 2 SER B CA 1
ATOM 3518 C C . SER B 2 10 ? -37.836 -45.278 3.718 1.00 268.82 2 SER B C 1
ATOM 3519 O O . SER B 2 10 ? -37.727 -45.320 2.486 1.00 264.21 2 SER B O 1
ATOM 3522 N N . SER B 2 11 ? -36.957 -45.866 4.540 1.00 220.66 3 SER B N 1
ATOM 3523 C CA . SER B 2 11 ? -35.894 -46.777 4.074 1.00 175.48 3 SER B CA 1
ATOM 3524 C C . SER B 2 11 ? -35.900 -48.090 4.887 1.00 155.21 3 SER B C 1
ATOM 3525 O O . SER B 2 11 ? -36.955 -48.519 5.367 1.00 153.57 3 SER B O 1
ATOM 3528 N 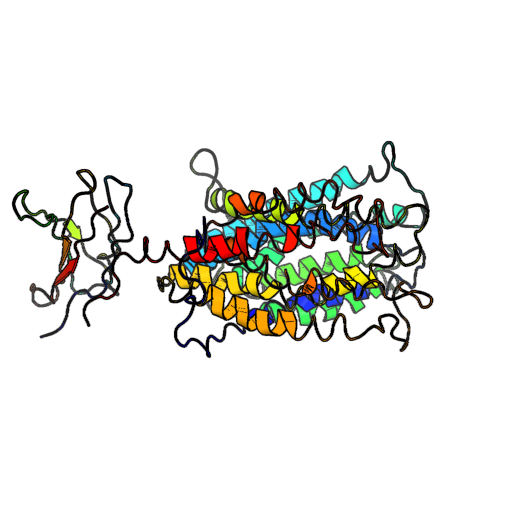N . VAL B 2 12 ? -34.728 -48.702 5.058 1.00 127.27 4 VAL B N 1
ATOM 3529 C CA . VAL B 2 12 ? -34.598 -50.096 5.529 1.00 100.16 4 VAL B CA 1
ATOM 3530 C C . VAL B 2 12 ? -34.518 -50.224 7.095 1.00 97.01 4 VAL B C 1
ATOM 3531 O O . VAL B 2 12 ? -34.843 -49.246 7.807 1.00 103.23 4 VAL B O 1
ATOM 3535 N N . PRO B 2 13 ? -34.182 -51.437 7.645 1.00 86.10 5 PRO B N 1
ATOM 3536 C CA . PRO B 2 13 ? -33.202 -51.388 8.757 1.00 80.23 5 PRO B CA 1
ATOM 3537 C C . PRO B 2 13 ? -32.144 -50.534 8.065 1.00 87.24 5 PRO B C 1
ATOM 3538 O O . PRO B 2 13 ? -32.522 -49.826 7.141 1.00 92.00 5 PRO B O 1
ATOM 3542 N N . THR B 2 14 ? -30.866 -50.501 8.395 1.00 87.49 6 THR B N 1
ATOM 3543 C CA . THR B 2 14 ? -30.052 -49.835 7.342 1.00 91.54 6 THR B CA 1
ATOM 3544 C C . THR B 2 14 ? -28.752 -50.583 6.989 1.00 102.75 6 THR B C 1
ATOM 3545 O O . THR B 2 14 ? -28.616 -51.087 5.863 1.00 115.95 6 THR B O 1
ATOM 3549 N N . LYS B 2 15 ? -27.844 -50.704 7.950 1.00 102.32 7 LYS B N 1
ATOM 3550 C CA . LYS B 2 15 ? -26.541 -51.332 7.701 1.00 100.74 7 LYS B CA 1
ATOM 3551 C C . LYS B 2 15 ? -26.556 -52.817 7.271 1.00 87.92 7 LYS B C 1
ATOM 3552 O O . LYS B 2 15 ? -27.529 -53.542 7.468 1.00 68.02 7 LYS B O 1
ATOM 3558 N N . LEU B 2 16 ? -25.406 -53.224 6.731 1.00 93.44 8 LEU B N 1
ATOM 3559 C CA . LEU B 2 16 ? -25.173 -54.436 5.936 1.00 97.30 8 LEU B CA 1
ATOM 3560 C C . LEU B 2 16 ? -24.101 -55.354 6.556 1.00 98.60 8 LEU B C 1
ATOM 3561 O O . LEU B 2 16 ? -23.036 -55.517 5.954 1.00 106.27 8 LEU B O 1
ATOM 3566 N N . GLU B 2 17 ? -24.306 -55.966 7.716 1.00 93.23 9 GLU B N 1
ATOM 3567 C CA . GLU B 2 17 ? -23.126 -56.603 8.318 1.00 94.84 9 GLU B CA 1
ATOM 3568 C C . GLU B 2 17 ? -23.237 -58.019 8.906 1.00 87.47 9 GLU B C 1
ATOM 3569 O O . GLU B 2 17 ? -23.567 -58.201 10.089 1.00 70.92 9 GLU B O 1
ATOM 3575 N N . VAL B 2 18 ? -22.957 -59.019 8.070 1.00 86.84 10 VAL B N 1
ATOM 3576 C CA . VAL B 2 18 ? -22.468 -60.290 8.598 1.00 92.83 10 VAL B CA 1
ATOM 3577 C C . VAL B 2 18 ? -21.008 -59.954 8.754 1.00 109.26 10 VAL B C 1
ATOM 3578 O O . VAL B 2 18 ? -20.461 -59.226 7.921 1.00 123.65 10 VAL B O 1
ATOM 3582 N N . VAL B 2 19 ? -20.371 -60.417 9.818 1.00 115.92 11 VAL B N 1
ATOM 3583 C CA . VAL B 2 19 ? -18.935 -60.225 9.889 1.00 129.57 11 VAL B CA 1
ATOM 3584 C C . VAL B 2 19 ? -18.350 -61.514 9.289 1.00 129.92 11 VAL B C 1
ATOM 3585 O O . VAL B 2 19 ? -17.552 -61.486 8.334 1.00 125.01 11 VAL B O 1
ATOM 3589 N N . ALA B 2 20 ? -18.842 -62.636 9.802 1.00 125.92 12 ALA B N 1
ATOM 3590 C CA . ALA B 2 20 ? -18.368 -63.942 9.429 1.00 126.55 12 ALA B CA 1
ATOM 3591 C C . ALA B 2 20 ? -19.104 -64.925 10.285 1.00 130.14 12 ALA B C 1
ATOM 3592 O O . ALA B 2 20 ? -20.287 -64.740 10.605 1.00 115.48 12 ALA B O 1
ATOM 3594 N N . ALA B 2 21 ? -18.347 -65.921 10.724 1.00 140.04 13 ALA B N 1
ATOM 3595 C CA . ALA B 2 21 ? -18.896 -67.207 11.038 1.00 152.49 13 ALA B CA 1
ATOM 3596 C C . ALA B 2 21 ? -18.189 -67.900 12.179 1.00 161.31 13 ALA B C 1
ATOM 3597 O O . ALA B 2 21 ? -17.139 -67.460 12.655 1.00 166.89 13 ALA B O 1
ATOM 3599 N N . THR B 2 22 ? -18.824 -68.978 12.626 1.00 168.78 14 THR B N 1
ATOM 3600 C CA . THR B 2 22 ? -18.126 -70.129 13.165 1.00 176.41 14 THR B CA 1
ATOM 3601 C C . THR B 2 22 ? -18.310 -71.170 12.068 1.00 173.40 14 THR B C 1
ATOM 3602 O O . THR B 2 22 ? -19.200 -72.018 12.158 1.00 169.33 14 THR B O 1
ATOM 3606 N N . PRO B 2 23 ? -17.444 -71.125 11.042 1.00 171.51 15 PRO B N 1
ATOM 3607 C CA . PRO B 2 23 ? -17.635 -71.714 9.734 1.00 164.46 15 PRO B CA 1
ATOM 3608 C C . PRO B 2 23 ? -19.070 -72.128 9.441 1.00 157.18 15 PRO B C 1
ATOM 3609 O O . PRO B 2 23 ? -19.734 -71.456 8.660 1.00 160.26 15 PRO B O 1
ATOM 3613 N N . THR B 2 24 ? -19.541 -73.205 10.073 1.00 153.43 16 THR B N 1
ATOM 3614 C CA . THR B 2 24 ? -20.914 -73.696 9.885 1.00 146.87 16 THR B CA 1
ATOM 3615 C C . THR B 2 24 ? -21.974 -72.585 10.086 1.00 141.21 16 THR B C 1
ATOM 3616 O O . THR B 2 24 ? -22.816 -72.349 9.203 1.00 133.52 16 THR B O 1
ATOM 3620 N N . SER B 2 25 ? -21.882 -71.893 11.225 1.00 130.72 17 SER B N 1
ATOM 3621 C CA . SER B 2 25 ? -22.784 -70.803 11.594 1.00 115.85 17 SER B CA 1
ATOM 3622 C C . SER B 2 25 ? -22.142 -69.448 11.2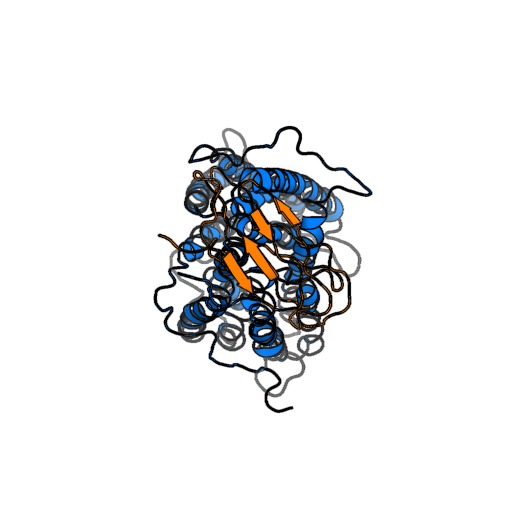91 1.00 106.12 17 SER B C 1
ATOM 3623 O O . SER B 2 25 ? -20.996 -69.403 10.876 1.00 95.55 17 SER B O 1
ATOM 3626 N N . LEU B 2 26 ? -22.881 -68.358 11.502 1.00 105.30 18 LEU B N 1
ATOM 3627 C CA . LEU B 2 26 ? -22.449 -67.019 11.095 1.00 108.63 18 LEU B CA 1
ATOM 3628 C C . LEU B 2 26 ? -23.011 -65.916 11.951 1.00 104.81 18 LEU B C 1
ATOM 3629 O O . LEU B 2 26 ? -24.116 -66.031 12.498 1.00 100.42 18 LEU B O 1
ATOM 3634 N N . LEU B 2 27 ? -22.254 -64.825 12.011 1.00 101.41 19 LEU B N 1
ATOM 3635 C CA . LEU B 2 27 ? -22.692 -63.604 12.670 1.00 100.80 19 LEU B CA 1
ATOM 3636 C C . LEU B 2 27 ? -23.493 -62.776 11.690 1.00 89.42 19 LEU B C 1
ATOM 3637 O O . LEU B 2 27 ? -23.344 -62.960 10.482 1.00 86.33 19 LEU B O 1
ATOM 3642 N N . ILE B 2 28 ? -24.314 -61.863 12.226 1.00 74.01 20 ILE B N 1
ATOM 3643 C CA . ILE B 2 28 ? -25.283 -61.084 11.461 1.00 69.33 20 ILE B CA 1
ATOM 3644 C C . ILE B 2 28 ? -25.483 -59.688 12.068 1.00 67.70 20 ILE B C 1
ATOM 3645 O O . ILE B 2 28 ? -26.603 -59.206 12.155 1.00 63.06 20 ILE B O 1
ATOM 3650 N N . SER B 2 29 ? -24.426 -59.020 12.495 1.00 72.97 21 SER B N 1
ATOM 3651 C CA . SER B 2 29 ? -24.628 -57.847 13.366 1.00 83.89 21 SER B CA 1
ATOM 3652 C C . SER B 2 29 ? -24.929 -56.509 12.674 1.00 89.37 21 SER B C 1
ATOM 3653 O O . SER B 2 29 ? -24.037 -55.710 12.404 1.00 91.17 21 SER B O 1
ATOM 3656 N N . TRP B 2 30 ? -26.206 -56.249 12.427 1.00 101.55 22 TRP B N 1
ATOM 3657 C CA . TRP B 2 30 ? -26.600 -55.117 11.588 1.00 110.61 22 TRP B CA 1
ATOM 3658 C C . TRP B 2 30 ? -27.063 -53.868 12.318 1.00 114.35 22 TRP B C 1
ATOM 3659 O O . TRP B 2 30 ? -27.203 -53.848 13.537 1.00 104.07 22 TRP B O 1
ATOM 3670 N N . ASP B 2 31 ? -27.305 -52.822 11.534 1.00 134.09 23 ASP B N 1
ATOM 3671 C CA . ASP B 2 31 ? -27.901 -51.614 12.043 1.00 156.43 23 ASP B CA 1
ATOM 3672 C C . ASP B 2 31 ? -29.272 -51.948 12.560 1.00 175.03 23 ASP B C 1
ATOM 3673 O O . ASP B 2 31 ? -30.121 -52.501 11.838 1.00 169.48 23 ASP B O 1
ATOM 3678 N N . ALA B 2 32 ? -29.431 -51.642 13.842 1.00 197.63 24 ALA B N 1
ATOM 3679 C CA . ALA B 2 32 ? -30.702 -51.558 14.521 1.00 214.42 24 ALA B CA 1
ATOM 3680 C C . ALA B 2 32 ? -30.462 -50.564 15.646 1.00 232.48 24 ALA B C 1
ATOM 3681 O O . ALA B 2 32 ? -30.138 -50.961 16.768 1.00 241.16 24 ALA B O 1
ATOM 3683 N N . ARG B 2 33 ? -30.572 -49.272 15.325 1.00 249.82 25 ARG B N 1
ATOM 3684 C CA . ARG B 2 33 ? -30.300 -48.190 16.291 1.00 236.53 25 ARG B CA 1
ATOM 3685 C C . ARG B 2 33 ? -31.514 -47.894 17.185 1.00 209.74 25 ARG B C 1
ATOM 3686 O O . ARG B 2 33 ? -32.436 -47.156 16.819 1.00 213.09 25 ARG B O 1
ATOM 3694 N N . GLY B 2 34 ? -31.489 -48.494 18.370 1.00 172.87 26 GLY B N 1
ATOM 3695 C CA . GLY B 2 34 ? -32.696 -48.685 19.145 1.00 141.45 26 GLY B CA 1
ATOM 3696 C C . GLY B 2 34 ? -33.582 -49.701 18.441 1.00 124.31 26 GLY B C 1
ATOM 3697 O O . GLY B 2 34 ? -33.149 -50.466 17.560 1.00 94.73 26 GLY B O 1
ATOM 3698 N N . GLU B 2 35 ? -34.838 -49.712 18.843 1.00 124.60 27 GLU B N 1
ATOM 3699 C CA . GLU B 2 35 ? -35.839 -50.511 18.176 1.00 128.80 27 GLU B CA 1
ATOM 3700 C C . GLU B 2 35 ? -36.864 -49.545 17.663 1.00 141.34 27 GLU B C 1
ATOM 3701 O O . GLU B 2 35 ? -36.648 -48.325 17.636 1.00 153.33 27 GLU B O 1
ATOM 3707 N N . TYR B 2 36 ? -37.991 -50.091 17.258 1.00 137.50 28 TYR B N 1
ATOM 3708 C CA . TYR B 2 36 ? -39.179 -49.307 17.273 1.00 146.93 28 TYR B CA 1
ATOM 3709 C C . TYR B 2 36 ? -40.214 -49.973 18.151 1.00 164.77 28 TYR B C 1
ATOM 3710 O O . TYR B 2 36 ? -39.876 -50.833 18.979 1.00 175.17 28 TYR B O 1
ATOM 3719 N N . VAL B 2 37 ? -41.462 -49.539 18.024 1.00 175.15 29 VAL B N 1
ATOM 3720 C CA . VAL B 2 37 ? -42.565 -50.417 18.351 1.00 161.87 29 VAL B CA 1
ATOM 3721 C C . VAL B 2 37 ? -42.275 -51.489 17.301 1.00 156.53 29 VAL B C 1
ATOM 3722 O O . VAL B 2 37 ? -42.668 -51.370 16.123 1.00 176.24 29 VAL B O 1
ATOM 3726 N N . VAL B 2 38 ? -41.518 -52.505 17.705 1.00 126.93 30 VAL B N 1
ATOM 3727 C CA . VAL B 2 38 ? -40.691 -53.161 16.716 1.00 98.32 30 VAL B CA 1
ATOM 3728 C C . VAL B 2 38 ? -40.801 -54.670 16.790 1.00 88.56 30 VAL B C 1
ATOM 3729 O O . VAL B 2 38 ? -41.611 -55.221 17.537 1.00 72.19 30 VAL B O 1
ATOM 3733 N N . TYR B 2 39 ? -39.975 -55.303 15.971 1.00 84.91 31 TYR B N 1
ATOM 3734 C CA . TYR B 2 39 ? -39.988 -56.710 15.689 1.00 80.70 31 TYR B CA 1
ATOM 3735 C C . TYR B 2 39 ? -39.041 -56.757 14.559 1.00 85.86 31 TYR B C 1
ATOM 3736 O O . TYR B 2 39 ? -38.884 -55.766 13.815 1.00 87.93 31 TYR B O 1
ATOM 3745 N N . TYR B 2 40 ? -38.438 -57.921 14.397 1.00 88.19 32 TYR B N 1
ATOM 3746 C CA . TYR B 2 40 ? -37.588 -58.178 13.258 1.00 88.40 32 TYR B CA 1
ATOM 3747 C C . TYR B 2 40 ? -37.921 -59.555 12.751 1.00 83.65 32 TYR B C 1
ATOM 3748 O O . TYR B 2 40 ? -38.601 -60.344 13.428 1.00 80.73 32 TYR B O 1
ATOM 3757 N N . ARG B 2 41 ? -37.491 -59.803 11.527 1.00 75.66 33 ARG B N 1
ATOM 3758 C CA . ARG B 2 41 ? -37.492 -61.124 10.959 1.00 70.27 33 ARG B CA 1
ATOM 3759 C C . ARG B 2 41 ? -36.280 -61.098 10.093 1.00 66.11 33 ARG B C 1
ATOM 3760 O O . ARG B 2 41 ? -35.878 -60.041 9.577 1.00 61.84 33 ARG B O 1
ATOM 3768 N N . ILE B 2 42 ? -35.688 -62.267 9.942 1.00 62.79 34 ILE B N 1
ATOM 3769 C CA . ILE B 2 42 ? -34.601 -62.433 9.000 1.00 61.99 34 ILE B CA 1
ATOM 3770 C C . ILE B 2 42 ? -34.934 -63.584 8.097 1.00 63.05 34 ILE B C 1
ATOM 3771 O O . ILE B 2 42 ? -35.301 -64.689 8.558 1.00 61.16 34 ILE B O 1
ATOM 3776 N N . THR B 2 43 ? -34.778 -63.333 6.805 1.00 69.17 35 THR B N 1
ATOM 3777 C CA . THR B 2 43 ? -34.804 -64.426 5.845 1.00 72.12 35 THR B CA 1
ATOM 3778 C C . THR B 2 43 ? -33.594 -65.331 6.011 1.00 67.58 35 THR B C 1
ATOM 3779 O O . THR B 2 43 ? -32.523 -64.942 6.524 1.00 48.69 35 THR B O 1
ATOM 3783 N N . TYR B 2 44 ? -33.808 -66.537 5.519 1.00 73.84 36 TYR B N 1
ATOM 3784 C CA . TYR B 2 44 ? -32.961 -67.647 5.760 1.00 90.47 36 TYR B CA 1
ATOM 3785 C C . TYR B 2 44 ? -33.133 -68.493 4.532 1.00 97.14 36 TYR B C 1
ATOM 3786 O O . TYR B 2 44 ? -33.736 -69.586 4.559 1.00 98.45 36 TYR B O 1
ATOM 3795 N N . GLY B 2 45 ? -32.650 -67.932 3.435 1.00 95.46 37 GLY B N 1
ATOM 3796 C CA . GLY B 2 45 ? -32.484 -68.679 2.218 1.00 107.59 37 GLY B CA 1
ATOM 3797 C C . GLY B 2 45 ? -31.038 -68.531 1.824 1.00 108.38 37 GLY B C 1
ATOM 3798 O O . GLY B 2 45 ? -30.301 -67.726 2.411 1.00 103.70 37 GLY B O 1
ATOM 3799 N N . GLU B 2 46 ? -30.624 -69.330 0.852 1.00 110.56 38 GLU B N 1
ATOM 3800 C CA . GLU B 2 46 ? -29.429 -69.005 0.101 1.00 110.61 38 GLU B CA 1
ATOM 3801 C C . GLU B 2 46 ? -29.829 -68.110 -1.070 1.00 99.51 38 GLU B C 1
ATOM 3802 O O . GLU B 2 46 ? -30.436 -67.043 -0.873 1.00 88.55 38 GLU B O 1
ATOM 3808 N N . THR B 2 47 ? -29.519 -68.550 -2.282 1.00 90.32 39 THR B N 1
ATOM 3809 C CA . THR B 2 47 ? -29.661 -67.677 -3.421 1.00 87.55 39 THR B CA 1
ATOM 3810 C C . THR B 2 47 ? -30.200 -68.396 -4.642 1.00 98.18 39 THR B C 1
ATOM 3811 O O . THR B 2 47 ? -30.146 -67.881 -5.769 1.00 95.22 39 THR B O 1
ATOM 3815 N N . GLY B 2 48 ? -30.720 -69.592 -4.409 1.00 113.65 40 GLY B N 1
ATOM 3816 C CA . GLY B 2 48 ? -31.400 -70.343 -5.446 1.00 133.14 40 GLY B CA 1
ATOM 3817 C C . GLY B 2 48 ? -32.894 -70.163 -5.290 1.00 147.06 40 GLY B C 1
ATOM 3818 O O . GLY B 2 48 ? -33.607 -70.007 -6.281 1.00 148.99 40 GLY B O 1
ATOM 3819 N N . GLY B 2 49 ? -33.362 -70.161 -4.041 1.00 161.73 41 GLY B N 1
ATOM 3820 C CA . GLY B 2 49 ? -34.796 -70.192 -3.743 1.00 179.40 41 GLY B CA 1
ATOM 3821 C C . GLY B 2 49 ? -35.344 -71.612 -3.752 1.00 190.86 41 GLY B C 1
ATOM 3822 O O . GLY B 2 49 ? -36.557 -71.821 -3.643 1.00 184.15 41 GLY B O 1
ATOM 3823 N N . ASN B 2 50 ? -34.433 -72.578 -3.887 1.00 206.81 42 ASN B N 1
ATOM 3824 C CA . ASN B 2 50 ? -34.739 -74.011 -3.884 1.00 220.78 42 ASN B CA 1
ATOM 3825 C C . ASN B 2 50 ? -34.935 -74.566 -2.470 1.00 222.83 42 ASN B C 1
ATOM 3826 O O . ASN B 2 50 ? -36.042 -74.977 -2.108 1.00 222.80 42 ASN B O 1
ATOM 3831 N N . SER B 2 51 ? -33.853 -74.585 -1.687 1.00 225.97 43 SER B N 1
ATOM 3832 C CA . SER B 2 51 ? -33.912 -74.893 -0.261 1.00 226.16 43 SER B CA 1
ATOM 3833 C C . SER B 2 51 ? -34.622 -73.722 0.411 1.00 206.15 43 SER B C 1
ATOM 3834 O O . SER B 2 51 ? -34.072 -72.616 0.479 1.00 196.98 43 SER B O 1
ATOM 3837 N N . PRO B 2 52 ? -35.851 -73.964 0.904 1.00 190.03 44 PRO B N 1
ATOM 3838 C CA . PRO B 2 52 ? -36.775 -72.895 1.270 1.00 174.25 44 PRO B CA 1
ATOM 3839 C C . PRO B 2 52 ? -36.252 -71.807 2.221 1.00 158.06 44 PRO B C 1
ATOM 3840 O O . PRO B 2 52 ? -35.081 -71.790 2.627 1.00 129.40 44 PRO B O 1
ATOM 3844 N N . VAL B 2 53 ? -37.158 -70.895 2.541 1.00 162.00 45 VAL B N 1
ATOM 3845 C CA . VAL B 2 53 ? -36.879 -69.740 3.371 1.00 163.33 45 VAL B CA 1
ATOM 3846 C C . VAL B 2 53 ? -37.122 -70.073 4.837 1.00 154.29 45 VAL B C 1
ATOM 3847 O O . VAL B 2 53 ? -37.950 -70.931 5.158 1.00 157.69 45 VAL B O 1
ATOM 3851 N N . GLN B 2 54 ? -36.391 -69.410 5.727 1.00 144.15 46 GLN B N 1
ATOM 3852 C CA . GLN B 2 54 ? -36.651 -69.560 7.161 1.00 136.68 46 GLN B CA 1
ATOM 3853 C C . GLN B 2 54 ? -36.654 -68.242 7.923 1.00 123.64 46 GLN B C 1
ATOM 3854 O O . GLN B 2 54 ? -36.139 -67.213 7.462 1.00 98.85 46 GLN B O 1
ATOM 3860 N N . GLU B 2 55 ? -37.239 -68.297 9.108 1.00 123.60 47 GLU B N 1
ATOM 3861 C CA . GLU B 2 55 ? -37.622 -67.094 9.797 1.00 130.41 47 GLU B CA 1
ATOM 3862 C C . GLU B 2 55 ? -37.137 -67.057 11.223 1.00 120.45 47 GLU B C 1
ATOM 3863 O O . GLU B 2 55 ? -37.802 -67.541 12.150 1.00 116.54 47 GLU B O 1
ATOM 3869 N N . PHE B 2 56 ? -35.968 -66.470 11.402 1.00 111.90 48 PHE B N 1
ATOM 3870 C CA . PHE B 2 56 ? -35.601 -66.026 12.726 1.00 103.26 48 PHE B CA 1
ATOM 3871 C C . PHE B 2 56 ? -36.412 -64.773 12.998 1.00 81.94 48 PHE B C 1
ATOM 3872 O O . PHE B 2 56 ? -36.948 -64.170 12.064 1.00 65.73 48 PHE B O 1
ATOM 3880 N N . THR B 2 57 ? -36.523 -64.392 14.270 1.00 76.13 49 THR B N 1
ATOM 3881 C CA . THR B 2 57 ? -37.380 -63.235 14.660 1.00 71.48 49 THR B CA 1
ATOM 3882 C C . THR B 2 57 ? -37.204 -62.646 16.068 1.00 63.04 49 THR B C 1
ATOM 3883 O O . THR B 2 57 ? -37.246 -63.353 17.079 1.00 62.71 49 THR B O 1
ATOM 3887 N N . VAL B 2 58 ? -37.078 -61.333 16.124 1.00 56.27 50 VAL B N 1
ATOM 3888 C CA . VAL B 2 58 ? -36.422 -60.722 17.271 1.00 66.49 50 VAL B CA 1
ATOM 3889 C C . VAL B 2 58 ? -36.862 -59.274 17.501 1.00 72.61 50 VAL B C 1
ATOM 3890 O O . VAL B 2 58 ? -37.696 -58.763 16.755 1.00 91.35 50 VAL B O 1
ATOM 3894 N N . PRO B 2 59 ? -36.304 -58.593 18.515 1.00 70.53 51 PRO B N 1
ATOM 3895 C CA . PRO B 2 59 ? -37.154 -57.435 18.842 1.00 71.40 51 PRO B CA 1
ATOM 3896 C C . PRO B 2 59 ? -36.557 -56.031 19.068 1.00 67.32 51 PRO B C 1
ATOM 3897 O O . PRO B 2 59 ? -37.089 -55.038 18.535 1.00 58.36 51 PRO B O 1
ATOM 3901 N N . GLY B 2 60 ? -35.522 -55.963 19.915 1.00 61.98 52 GLY B N 1
ATOM 3902 C CA . GLY B 2 60 ? -35.166 -54.744 20.622 1.00 58.15 52 GLY B CA 1
ATOM 3903 C C . GLY B 2 60 ? -34.396 -53.846 19.719 1.00 61.20 52 GLY B C 1
ATOM 3904 O O . GLY B 2 60 ? -34.974 -53.154 18.900 1.00 57.60 52 GLY B O 1
ATOM 3905 N N . SER B 2 61 ? -33.085 -53.880 19.854 1.00 69.76 53 SER B N 1
ATOM 3906 C CA . SER B 2 61 ? -32.194 -53.195 18.919 1.00 92.08 53 SER B CA 1
ATOM 3907 C C . SER B 2 61 ? -31.403 -54.290 18.164 1.00 100.05 53 SER B C 1
ATOM 3908 O O . SER B 2 61 ? -30.198 -54.150 17.831 1.00 98.62 53 SER B O 1
ATOM 3911 N N . SER B 2 62 ? -32.138 -55.361 17.862 1.00 103.50 54 SER B N 1
ATOM 3912 C CA . SER B 2 62 ? -31.577 -56.707 17.739 1.00 109.47 54 SER B CA 1
ATOM 3913 C C . SER B 2 62 ? -31.396 -57.309 16.317 1.00 121.90 54 SER B C 1
ATOM 3914 O O . SER B 2 62 ? -31.437 -58.543 16.170 1.00 129.94 54 SER B O 1
ATOM 3917 N N . SER B 2 63 ? -31.184 -56.464 15.289 1.00 116.99 55 SER B N 1
ATOM 3918 C CA . SER B 2 63 ? -30.668 -56.931 13.961 1.00 95.76 55 SER B CA 1
ATOM 3919 C C . SER B 2 63 ? -29.216 -57.428 14.138 1.00 95.89 55 SER B C 1
ATOM 3920 O O . SER B 2 63 ? -28.740 -58.300 13.395 1.00 96.32 55 SER B O 1
ATOM 3923 N N . THR B 2 64 ? -28.580 -56.866 15.179 1.00 91.38 56 THR B N 1
ATOM 3924 C CA . THR B 2 64 ? -27.236 -57.158 15.703 1.00 81.71 56 THR B CA 1
ATOM 3925 C C . THR B 2 64 ? -27.019 -58.574 16.334 1.00 83.83 56 THR B C 1
ATOM 3926 O O . THR B 2 64 ? -26.232 -58.733 17.284 1.00 73.45 56 THR B O 1
ATOM 3930 N N . ALA B 2 65 ? -27.694 -59.593 15.791 1.00 83.57 57 ALA B N 1
ATOM 3931 C CA . ALA B 2 65 ? -27.549 -60.975 16.280 1.00 81.62 57 ALA B CA 1
ATOM 3932 C C . ALA B 2 65 ? -26.983 -61.889 15.208 1.00 82.45 57 ALA B C 1
ATOM 3933 O O . ALA B 2 65 ? -26.230 -61.429 14.352 1.00 75.41 57 ALA B O 1
ATOM 3935 N N . THR B 2 66 ? -27.360 -63.174 15.265 1.00 93.07 58 THR B N 1
ATOM 3936 C CA . THR B 2 66 ? -26.642 -64.278 14.586 1.00 97.05 58 THR B CA 1
ATOM 3937 C C . THR B 2 66 ? -27.514 -65.496 14.340 1.00 79.93 58 THR B C 1
ATOM 3938 O O . THR B 2 66 ? -28.516 -65.705 15.045 1.00 64.98 58 THR B O 1
ATOM 3942 N N . ILE B 2 67 ? -27.072 -66.334 13.403 1.00 74.45 59 ILE B N 1
ATOM 3943 C CA . ILE B 2 67 ? -27.893 -67.436 12.883 1.00 80.62 59 ILE B CA 1
ATOM 3944 C C . ILE B 2 67 ? -27.724 -68.807 13.548 1.00 95.33 59 ILE B C 1
ATOM 3945 O O . ILE B 2 67 ? -27.272 -68.906 14.692 1.00 113.50 59 ILE B O 1
ATOM 3950 N N . SER B 2 68 ? -28.124 -69.851 12.813 1.00 101.77 60 SER B N 1
ATOM 3951 C CA . SER B 2 68 ? -27.933 -71.255 13.194 1.00 107.34 60 SER B CA 1
ATOM 3952 C C . SER B 2 68 ? -27.272 -71.991 12.024 1.00 105.40 60 SER B C 1
ATOM 3953 O O . SER B 2 68 ? -27.743 -73.046 11.609 1.00 101.18 60 SER B O 1
ATOM 3956 N N . GLY B 2 69 ? -26.175 -71.425 11.514 1.00 110.35 61 GLY B N 1
ATOM 3957 C CA . GLY B 2 69 ? -25.560 -71.800 10.225 1.00 121.08 61 GLY B CA 1
ATOM 3958 C C . GLY B 2 69 ? -25.477 -73.278 9.933 1.00 131.23 61 GLY B C 1
ATOM 3959 O O . GLY B 2 69 ? -24.730 -74.011 10.586 1.00 131.72 61 GLY B O 1
ATOM 3960 N N . LEU B 2 70 ? -26.229 -73.698 8.920 1.00 142.73 62 LEU B N 1
ATOM 3961 C CA . LEU B 2 70 ? -26.628 -75.099 8.797 1.00 160.50 62 LEU B CA 1
ATOM 3962 C C . LEU B 2 70 ? -25.750 -75.990 7.925 1.00 168.67 62 LEU B C 1
ATOM 3963 O O . LEU B 2 70 ? -25.528 -77.160 8.252 1.00 175.82 62 LEU B O 1
ATOM 3968 N N . SER B 2 71 ? -25.262 -75.446 6.818 1.00 173.44 63 SER B N 1
ATOM 3969 C CA . SER B 2 71 ? -24.503 -76.244 5.867 1.00 182.17 63 SER B CA 1
ATOM 3970 C C . SER B 2 71 ? -23.105 -75.643 5.660 1.00 185.20 63 SER B C 1
ATOM 3971 O O . SER B 2 71 ? -22.694 -74.793 6.462 1.00 186.86 63 SER B O 1
ATOM 3974 N N . PRO B 2 72 ? -22.362 -76.092 4.618 1.00 183.73 64 PRO B N 1
ATOM 3975 C CA . PRO B 2 72 ? -20.984 -75.622 4.408 1.00 179.66 64 PRO B CA 1
ATOM 3976 C C . PRO B 2 72 ? -20.856 -74.116 4.126 1.00 171.92 64 PRO B C 1
ATOM 3977 O O . PRO B 2 72 ? -21.333 -73.296 4.910 1.00 172.50 64 PRO B O 1
ATOM 3981 N N . GLY B 2 73 ? -20.202 -73.763 3.022 1.00 172.18 65 GLY B N 1
ATOM 3982 C CA . GLY B 2 73 ? -19.988 -72.365 2.669 1.00 165.27 65 GLY B CA 1
ATOM 3983 C C . GLY B 2 73 ? -20.589 -71.884 1.359 1.00 162.44 65 GLY B C 1
ATOM 3984 O O . GLY B 2 73 ? -19.956 -71.112 0.633 1.00 160.24 65 GLY B O 1
ATOM 3985 N N . VAL B 2 74 ? -21.810 -72.331 1.063 1.00 159.54 66 VAL B N 1
ATOM 3986 C CA . VAL B 2 74 ? -22.508 -71.985 -0.192 1.00 159.69 66 VAL B CA 1
ATOM 3987 C C . VAL B 2 74 ? -23.133 -70.582 -0.105 1.00 148.28 66 VAL B C 1
ATOM 3988 O O . VAL B 2 74 ? -23.234 -70.046 0.994 1.00 152.30 66 VAL B O 1
ATOM 3992 N N . ASP B 2 75 ? -23.544 -69.986 -1.235 1.00 136.73 67 ASP B N 1
ATOM 3993 C CA . ASP B 2 75 ? -24.073 -68.597 -1.218 1.00 121.57 67 ASP B CA 1
ATOM 3994 C C . ASP B 2 75 ? -25.440 -68.479 -0.567 1.00 109.25 67 ASP B C 1
ATOM 3995 O O . ASP B 2 75 ? -26.426 -69.007 -1.084 1.00 101.62 67 ASP B O 1
ATOM 4000 N N . TYR B 2 76 ? -25.477 -67.746 0.547 1.00 101.24 68 TYR B N 1
ATOM 4001 C CA . TYR B 2 76 ? -26.667 -67.634 1.385 1.00 91.52 68 TYR B CA 1
ATOM 4002 C C . TYR B 2 76 ? -27.186 -66.216 1.446 1.00 78.87 68 TYR B C 1
ATOM 4003 O O . TYR B 2 76 ? -26.510 -65.312 1.930 1.00 78.53 68 TYR B O 1
ATOM 4012 N N . THR B 2 77 ? -28.408 -66.012 0.988 1.00 68.19 69 THR B N 1
ATOM 4013 C CA . THR B 2 77 ? -28.890 -64.652 0.927 1.00 65.90 69 THR B CA 1
ATOM 4014 C C . THR B 2 77 ? -30.026 -64.225 1.854 1.00 63.46 69 THR B C 1
ATOM 4015 O O . THR B 2 77 ? -31.200 -64.644 1.741 1.00 61.77 69 THR B O 1
ATOM 4019 N N . ILE B 2 78 ? -29.631 -63.328 2.748 1.00 55.26 70 ILE B N 1
ATOM 4020 C CA . ILE B 2 78 ? -30.283 -63.241 4.009 1.00 51.02 70 ILE B CA 1
ATOM 4021 C C . ILE B 2 78 ? -30.757 -61.824 4.304 1.00 46.96 70 ILE B C 1
ATOM 4022 O O . ILE B 2 78 ? -29.984 -60.823 4.260 1.00 41.94 70 ILE B O 1
ATOM 4027 N N . THR B 2 79 ? -32.066 -61.750 4.532 1.00 47.36 71 THR B N 1
ATOM 4028 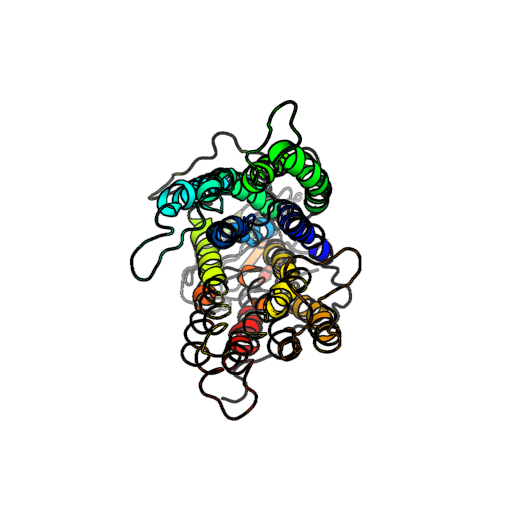C CA . THR B 2 79 ? -32.750 -60.454 4.688 1.00 51.42 71 THR B CA 1
ATOM 4029 C C . THR B 2 79 ? -33.144 -60.270 6.098 1.00 48.85 71 THR B C 1
ATOM 4030 O O . THR B 2 79 ? -33.381 -61.233 6.830 1.00 47.45 71 THR B O 1
ATOM 4034 N N . VAL B 2 80 ? -33.254 -59.004 6.446 1.00 48.87 72 VAL B N 1
ATOM 4035 C CA . VAL B 2 80 ? -33.763 -58.619 7.741 1.00 50.00 72 VAL B CA 1
ATOM 4036 C C . VAL B 2 80 ? -34.916 -57.652 7.547 1.00 51.21 72 VAL B C 1
ATOM 4037 O O . VAL B 2 80 ? -34.935 -56.840 6.592 1.00 47.04 72 VAL B O 1
ATOM 4041 N N . TYR B 2 81 ? -35.855 -57.730 8.479 1.00 53.62 73 TYR B N 1
ATOM 4042 C CA . TYR B 2 81 ? -37.083 -56.998 8.345 1.00 65.21 73 TYR B CA 1
ATOM 4043 C C . TYR B 2 81 ? -37.419 -56.027 9.443 1.00 65.39 73 TYR B C 1
ATOM 4044 O O . TYR B 2 81 ? -37.496 -56.399 10.622 1.00 62.48 73 TYR B O 1
ATOM 4053 N N . ALA B 2 82 ? -37.643 -54.784 9.019 1.00 64.87 74 ALA B N 1
ATOM 4054 C CA . ALA B 2 82 ? -38.245 -53.775 9.869 1.00 69.26 74 ALA B CA 1
ATOM 4055 C C . ALA B 2 82 ? -39.733 -54.131 10.205 1.00 70.53 74 ALA B C 1
ATOM 4056 O O . ALA B 2 82 ? -40.349 -54.937 9.503 1.00 64.76 74 ALA B O 1
ATOM 4058 N N . ARG B 2 83 ? -40.261 -53.588 11.310 1.00 71.62 75 ARG B N 1
ATOM 4059 C CA . ARG B 2 83 ? -41.696 -53.564 11.609 1.00 76.79 75 ARG B CA 1
ATOM 4060 C C . ARG B 2 83 ? -41.908 -52.489 12.640 1.00 88.75 75 ARG B C 1
ATOM 4061 O O . ARG B 2 83 ? -41.106 -52.346 13.575 1.00 94.87 75 ARG B O 1
ATOM 4069 N N . SER B 2 84 ? -42.986 -51.733 12.495 1.00 100.38 76 SER B N 1
ATOM 4070 C CA . SER B 2 84 ? -43.258 -50.715 13.486 1.00 118.10 76 SER B CA 1
ATOM 4071 C C . SER B 2 84 ? -44.721 -50.359 13.625 1.00 121.64 76 SER B C 1
ATOM 4072 O O . SER B 2 84 ? -45.574 -51.141 13.225 1.00 117.73 76 SER B O 1
ATOM 4075 N N . TYR B 2 85 ? -44.985 -49.182 14.200 1.00 130.73 77 TYR B N 1
ATOM 4076 C CA . TYR B 2 85 ? -46.301 -48.824 14.738 1.00 152.32 77 TYR B CA 1
ATOM 4077 C C . TYR B 2 85 ? -47.494 -49.422 14.008 1.00 149.39 77 TYR B C 1
ATOM 4078 O O . TYR B 2 85 ? -48.143 -50.321 14.549 1.00 145.01 77 TYR B O 1
ATOM 4087 N N . TYR B 2 86 ? -47.793 -48.940 12.801 1.00 154.72 78 TYR B N 1
ATOM 4088 C CA . TYR B 2 86 ? -48.658 -49.707 11.916 1.00 156.62 78 TYR B CA 1
ATOM 4089 C C . TYR B 2 86 ? -47.891 -51.002 11.744 1.00 130.75 78 TYR B C 1
ATOM 4090 O O . TYR B 2 86 ? -46.752 -51.016 11.253 1.00 112.22 78 TYR B O 1
ATOM 4099 N N . TRP B 2 87 ? -48.514 -52.066 12.235 1.00 118.10 79 TRP B N 1
ATOM 4100 C CA . TRP B 2 87 ? -47.972 -53.416 12.305 1.00 117.77 79 TRP B CA 1
ATOM 4101 C C . TRP B 2 87 ? -47.237 -53.908 11.033 1.00 110.57 79 TRP B C 1
ATOM 4102 O O . TRP B 2 87 ? -46.995 -55.119 10.828 1.00 91.17 79 TRP B O 1
ATOM 4113 N N . GLY B 2 88 ? -46.869 -52.927 10.209 1.00 108.36 80 GLY B N 1
ATOM 4114 C CA . GLY B 2 88 ? -46.323 -53.117 8.878 1.00 96.45 80 GLY B CA 1
ATOM 4115 C C . GLY B 2 88 ? -44.899 -52.628 8.822 1.00 90.29 80 GLY B C 1
ATOM 4116 O O . GLY B 2 88 ? -44.398 -52.016 9.775 1.00 87.89 80 GLY B O 1
ATOM 4117 N N . TRP B 2 89 ? -44.296 -52.831 7.656 1.00 87.20 81 TRP B N 1
ATOM 4118 C CA . TRP B 2 89 ? -42.873 -53.138 7.527 1.00 87.15 81 TRP B CA 1
ATOM 4119 C C . TRP B 2 89 ? -41.969 -52.102 6.901 1.00 91.16 81 TRP B C 1
ATOM 4120 O O . TRP B 2 89 ? -41.950 -51.966 5.683 1.00 92.62 81 TRP B O 1
ATOM 4131 N N . TYR B 2 90 ? -41.143 -51.463 7.719 1.00 102.06 82 TYR B N 1
ATOM 4132 C CA . TYR B 2 90 ? -40.406 -50.276 7.292 1.00 114.44 82 TYR B CA 1
ATOM 4133 C C . TYR B 2 90 ? -39.791 -50.426 5.913 1.00 115.39 82 TYR B C 1
ATOM 4134 O O . TYR B 2 90 ? -40.276 -49.840 4.941 1.00 130.04 82 TYR B O 1
ATOM 4143 N N . SER B 2 91 ? -38.745 -51.219 5.819 1.00 105.06 83 SER B N 1
ATOM 4144 C CA . SER B 2 91 ? -38.340 -51.740 4.541 1.00 89.73 83 SER B CA 1
ATOM 4145 C C . SER B 2 91 ? -37.316 -52.764 4.910 1.00 91.55 83 SER B C 1
ATOM 4146 O O . SER B 2 91 ? -36.667 -52.657 5.959 1.00 95.49 83 SER B O 1
ATOM 4149 N N . PRO B 2 92 ? -37.211 -53.806 4.095 1.00 87.55 84 PRO B N 1
ATOM 4150 C CA . PRO B 2 92 ? -36.161 -54.743 4.400 1.00 84.91 84 PRO B CA 1
ATOM 4151 C C . PRO B 2 92 ? -34.869 -54.281 3.773 1.00 80.54 84 PRO B C 1
ATOM 4152 O O . PRO B 2 92 ? -34.882 -53.618 2.735 1.00 75.36 84 PRO B O 1
ATOM 4156 N N . ILE B 2 93 ? -33.757 -54.611 4.411 1.00 84.17 85 ILE B N 1
ATOM 4157 C CA . ILE B 2 93 ? -32.508 -54.651 3.670 1.00 91.28 85 ILE B CA 1
ATOM 4158 C C . ILE B 2 93 ? -31.900 -56.071 3.621 1.00 90.14 85 ILE B C 1
ATOM 4159 O O . ILE B 2 93 ? -32.181 -56.929 4.481 1.00 84.70 85 ILE B O 1
ATOM 4164 N N . SER B 2 94 ? -31.118 -56.338 2.580 1.00 88.26 86 SER B N 1
ATOM 4165 C CA . SER B 2 94 ? -30.628 -57.689 2.388 1.00 81.97 86 SER B CA 1
ATOM 4166 C C . SER B 2 94 ? -29.276 -57.857 1.691 1.00 81.67 86 SER B C 1
ATOM 4167 O O . SER B 2 94 ? -28.770 -56.958 0.976 1.00 79.56 86 SER B O 1
ATOM 4170 N N . ILE B 2 95 ? -28.750 -59.071 1.881 1.00 74.72 87 ILE B N 1
ATOM 4171 C CA . ILE B 2 95 ? -27.339 -59.372 1.716 1.00 73.07 87 ILE B CA 1
ATOM 4172 C C . ILE B 2 95 ? -27.125 -60.906 1.532 1.00 73.93 87 ILE B C 1
ATOM 4173 O O . ILE B 2 95 ? -27.953 -61.718 1.963 1.00 62.66 87 ILE B O 1
ATOM 4178 N N . ASN B 2 96 ? -26.003 -61.296 0.926 1.00 83.10 88 ASN B N 1
ATOM 4179 C CA . ASN B 2 96 ? -25.800 -62.687 0.503 1.00 100.84 88 ASN B CA 1
ATOM 4180 C C . ASN B 2 96 ? -24.491 -63.397 0.890 1.00 111.09 88 ASN B C 1
ATOM 4181 O O . ASN B 2 96 ? -24.329 -64.599 0.638 1.00 109.66 88 ASN B O 1
ATOM 4186 N N . TYR B 2 97 ? -23.564 -62.667 1.498 1.00 125.39 89 TYR B N 1
ATOM 4187 C CA . TYR B 2 97 ? -22.175 -63.148 1.653 1.00 148.72 89 TYR B CA 1
ATOM 4188 C C . TYR B 2 97 ? -21.856 -64.272 2.682 1.00 144.36 89 TYR B C 1
ATOM 4189 O O . TYR B 2 97 ? -21.674 -64.049 3.895 1.00 137.30 89 TYR B O 1
ATOM 4198 N N . ARG B 2 98 ? -21.661 -65.453 2.098 1.00 135.21 90 ARG B N 1
ATOM 4199 C CA . ARG B 2 98 ? -21.965 -66.776 2.648 1.00 132.42 90 ARG B CA 1
ATOM 4200 C C . ARG B 2 98 ? -20.818 -67.733 3.061 1.00 139.76 90 ARG B C 1
ATOM 4201 O O . ARG B 2 98 ? -20.569 -68.716 2.353 1.00 138.21 90 ARG B O 1
ATOM 4209 N N . THR B 2 99 ? -20.172 -67.493 4.206 1.00 147.45 91 THR B N 1
ATOM 4210 C CA . THR B 2 99 ? -18.994 -68.282 4.684 1.00 166.90 91 THR B CA 1
ATOM 4211 C C . THR B 2 99 ? -17.658 -67.565 4.433 1.00 176.74 91 THR B C 1
ATOM 4212 O O . THR B 2 99 ? -17.285 -67.276 3.291 1.00 183.14 91 THR B O 1
#

Radius of gyration: 27.03 Å; Cα contacts (8 Å, |Δi|>4): 981; chains: 2; bounding box: 89×51×67 Å

InterPro domains:
  IPR002528 Multi antimicrobial extrusion protein [PF01554] (26-186)
  IPR002528 Multi antimicrobial extrusion protein [PF01554] (253-414)
  IPR002528 Multi antimicrobial extrusion protein [TIGR00797] (26-427)
  IPR048279 Multidrug resistance protein MdtK-like [PIRSF006603] (19-447)
  IPR050222 Multi Antimicrobial Extrusion (MATE) [PTHR43298] (13-447)

Secondary structure (DSSP, 8-state):
---SS--SS-S-SS-TT----SGGGGTTTTTTTHHHHHHHHTTTTSSSS---THHHHHHHHHHHHHHHHHHTHHHHHHHTTSSS-TTTTHHHHHHHHHHHHHHHHHHHHHHHTTTS-S--SS-----TTTTTTTTHHHHGGGTTHHHHHTTTHHHHTT-SS--HHHHHHHHTTTTHHHHHHHHHHS--SS----TTTTHHHHHHHHHHHHHHHGGGSSSSS-----SS----SSSS-TTTSHHHHHHHHHHTTTTTTTTTTTTTTTSS-SS--HHHHTHHHHHHHHHHHHHHHHTTHHHHHHHHHHHHHT--TTTTTTTTTTTHHHHHHHHHHHHHHHHS----S--SS--SS--SS---TTTTTTTTTSHHHHTTTTTTTTTTTTSSTTTTTTTGGGTTTTT-STTTTTSSS-SSS-SSSSSSTTTSSTTTTTTTTHHHHTTSGGGTTTS---S----/----S-------EETTEEEEE----S--S----B----SSS-S----B---SSTTEEE----SSS----EEEE---SSSS---EEEE----